Protein AF-0000000067713659 (afdb_homodimer)

pLDDT: mean 94.59, std 9.76, range [49.06, 98.94]

InterPro domains:
  IPR002347 Short-chain dehydrogenase/reductase SDR [PF00106] (7-207)
  IPR002347 Short-chain dehydrogenase/reductase SDR [PR00080] (84-95)
  IPR002347 Short-chain dehydrogenase/reductase SDR [PR00080] (139-147)
  IPR002347 Short-chain dehydrogenase/reductase SDR [PR00080] (161-180)
  IPR002347 Short-chain dehydrogenase/reductase SDR [PR00081] (8-25)
  IPR002347 Short-chain dehydrogenase/reductase SDR [PR00081] (84-95)
  IPR002347 Short-chain dehydrogenase/reductase SDR [PR00081] (133-149)
  IPR002347 Short-chain dehydrogenase/reductase SDR [PR00081] (161-180)
  IPR002347 Short-chain dehydrogenase/reductase SDR [PR00081] (184-201)
  IPR002347 Short-chain dehydrogenase/reductase SDR [PR00081] (217-237)
  IPR036291 NAD(P)-binding domain superfamily [SSF51735] (2-245)

Nearest PDB structures (foldseek):
  1xg5-assembly1_C  TM=9.911E-01  e=6.294E-44  Homo sapiens
  1xg5-assembly2_A  TM=9.906E-01  e=1.175E-43  Homo sapiens
  1xg5-assembly2_B-2  TM=9.758E-01  e=1.980E-39  Homo sapiens
  3u4c-assembly1_A-2  TM=8.548E-01  e=5.036E-18  Bacillus subtilis
  4is3-assembly1_A  TM=8.575E-01  e=6.463E-18  [Clostridium] scindens

Sequence (502 aa):
MERWQGRVALVTGASVGIGAAIAVELVRLGMKVVGCARDVGKIQKLAAECQSAGHPGVLVPFKCDLSKEEEILSMFAAIKEQHKGVDVCINNAGLAHPEQLLNGKTNSWKNMMNVNVLALSICTREAYQSMKERNVDDGHIINLNSVCGHHVLPVADLHFYTATKYAVTALTEGLRQELRAEKTHIRATCISPGLVDTEFASRLHSDNPEKKDGIYAAYKSLEAKDIVSAIAYVLSAPPHVQIGDIHIEAVMERWQGRVALVTGASVGIGAAIAVELVRLGMKVVGCARDVGKIQKLAAECQSAGHPGVLVPFKCDLSKEEEILSMFAAIKEQHKGVDVCINNAGLAHPEQLLNGKTNSWKNMMNVNVLALSICTREAYQSMKERNVDDGHIINLNSVCGHHVLPVADLHFYTATKYAVTALTEGLRQELRAEKTHIRATCISPGLVDTEFASRLHSDNPEKKDGIYAAYKSLEAKDIVSAIAYVLSAPPHVQIGDIHIEAV

Radius of gyration: 23.94 Å; Cα contacts (8 Å, |Δi|>4): 1095; chains: 2; bounding box: 59×71×50 Å

Secondary structure (DSSP, 8-state):
-GGGTT-EEEEESTTSHHHHHHHHHHHHTT-EEEEEES-HHHHHHHHHHHHHHT-SSEEEEEE--TT-HHHHHHHHHHHHHHHS--SEEEE---------TTT--HHHHHHHHIIIIIIHHHHHHHHHHHHHHTT--S-EEEEE--GGGT---S-GGGHHHHHHHHHHHHHHHHHHHHHHHTT---EEEEEEE--BSSHHHHHHTTT-HHHHHHHHHSSPPB-HHHHHHHHHHHHHS-TT----EEEE---/-GGGTT-EEEEESTTSHHHHHHHHHHHHTT-EEEEEES-HHHHHHHHHHHHHHT-SSEEEEEE--TT-HHHHHHHHHHHHHHHS--SEEEE---------TTT--HHHHHHHHIIIIIIHHHHHHHHHHHHHHTT--S-EEEEE--GGGT---S-GGGHHHHHHHHHHHHHHHHHHHHHHHTT---EEEEEEE--BSSHHHHHHTTT-HHHHHHHHSSSPPB-HHHHHHHHHHHHHS-TT----EEEE---

Solvent-accessible surface area (backbone atoms only — not comparable to full-atom values): 24826 Å² total; per-residue (Å²): 90,73,90,45,45,68,37,30,31,37,31,33,36,18,45,49,50,52,27,28,46,40,46,52,51,43,14,57,55,19,15,32,26,39,31,25,17,72,54,32,65,50,26,44,54,50,27,50,51,42,56,74,70,62,36,73,25,43,56,42,57,34,71,32,48,53,72,36,65,71,42,48,54,49,48,54,52,49,37,30,74,74,62,70,34,38,43,28,38,34,38,47,43,66,66,59,56,64,31,32,65,69,74,39,56,64,69,52,54,50,51,33,41,31,32,41,37,48,31,41,45,49,51,49,17,52,35,49,47,36,18,55,77,68,69,48,48,69,30,40,37,36,39,53,54,27,45,40,28,80,43,81,66,98,43,54,43,41,26,55,46,24,12,36,23,18,18,41,48,35,40,48,53,35,45,42,50,47,35,53,72,67,68,48,58,46,40,51,26,38,39,18,43,43,64,52,69,41,62,62,60,54,57,39,28,62,91,37,66,75,64,49,55,63,79,60,62,80,50,66,57,33,47,41,63,61,56,37,51,52,51,52,52,59,67,50,44,54,91,90,55,77,64,52,74,46,81,45,70,59,118,88,72,89,45,45,67,38,29,31,37,32,33,36,18,45,49,52,52,26,28,46,40,47,52,50,43,14,57,56,19,15,32,25,39,30,23,17,72,54,32,66,51,27,45,52,50,26,50,50,42,58,74,70,61,38,73,25,42,58,43,58,35,73,34,50,54,72,36,66,70,43,49,53,49,49,54,51,48,37,31,75,74,60,70,34,39,42,30,38,34,39,47,43,65,65,58,54,64,32,33,65,68,76,40,57,64,68,54,52,50,50,34,40,32,32,41,38,49,31,41,46,50,53,50,18,52,36,50,46,36,16,56,75,67,70,48,48,68,32,39,37,36,39,52,54,25,45,40,28,79,43,81,67,100,43,55,45,42,26,55,46,22,12,36,23,19,18,41,49,34,41,47,52,37,44,43,50,48,33,52,72,68,69,48,55,46,39,50,28,39,38,17,44,45,64,51,67,41,62,61,60,53,57,39,29,63,91,37,66,76,64,50,55,64,79,58,63,80,50,66,58,34,48,40,65,62,55,36,50,52,51,52,51,59,67,51,46,55,91,90,55,76,65,53,74,47,81,44,70,60,118

Structure (mmCIF, N/CA/C/O backbone):
data_AF-0000000067713659-model_v1
#
loop_
_entity.id
_entity.type
_entity.pdbx_description
1 polymer 'Dehydrogenase/reductase SDR family member 11'
#
loop_
_atom_site.group_PDB
_atom_site.id
_atom_site.type_symbol
_atom_site.label_atom_id
_atom_site.label_alt_id
_atom_site.label_comp_id
_atom_site.label_asym_id
_atom_site.label_entity_id
_atom_site.label_seq_id
_atom_site.pdbx_PDB_ins_code
_atom_site.Cartn_x
_atom_site.Cartn_y
_atom_site.Cartn_z
_atom_site.occupancy
_atom_site.B_iso_or_equiv
_atom_site.auth_seq_id
_atom_site.auth_comp_id
_atom_site.auth_asym_id
_atom_site.auth_atom_id
_atom_site.pdbx_PDB_model_num
ATOM 1 N N . MET A 1 1 ? 1.312 -34.062 -5.047 1 80.19 1 MET A N 1
ATOM 2 C CA . MET A 1 1 ? 1.49 -33.188 -6.184 1 80.19 1 MET A CA 1
ATOM 3 C C . MET A 1 1 ? 0.788 -33.719 -7.422 1 80.19 1 MET A C 1
ATOM 5 O O . MET A 1 1 ? 0.63 -33 -8.414 1 80.19 1 MET A O 1
ATOM 9 N N . GLU A 1 2 ? 0.294 -34.875 -7.262 1 87.75 2 GLU A N 1
ATOM 10 C CA . GLU A 1 2 ? -0.381 -35.531 -8.383 1 87.75 2 GLU A CA 1
ATOM 11 C C . GLU A 1 2 ? -1.578 -34.719 -8.852 1 87.75 2 GLU A C 1
ATOM 13 O O . GLU A 1 2 ? -1.841 -34.625 -10.055 1 87.75 2 GLU A O 1
ATOM 18 N N . ARG A 1 3 ? -2.203 -34.062 -7.926 1 92.31 3 ARG A N 1
ATOM 19 C CA . ARG A 1 3 ? -3.436 -33.344 -8.25 1 92.31 3 ARG A CA 1
ATOM 20 C C . ARG A 1 3 ? -3.152 -32.156 -9.156 1 92.31 3 ARG A C 1
ATOM 22 O O . ARG A 1 3 ? -4.059 -31.641 -9.805 1 92.31 3 ARG A O 1
ATOM 29 N N . TRP A 1 4 ? -1.889 -31.734 -9.219 1 96.25 4 TRP A N 1
ATOM 30 C CA . TRP A 1 4 ? -1.558 -30.516 -9.961 1 96.25 4 TRP A CA 1
ATOM 31 C C . TRP A 1 4 ? -0.977 -30.859 -11.328 1 96.25 4 TRP A C 1
ATOM 33 O O . TRP A 1 4 ? -0.744 -29.984 -12.148 1 96.25 4 TRP A O 1
ATOM 43 N N . GLN A 1 5 ? -0.754 -32.188 -11.547 1 96.94 5 GLN A N 1
ATOM 44 C CA . GLN A 1 5 ? -0.186 -32.594 -12.82 1 96.94 5 GLN A CA 1
ATOM 45 C C . GLN A 1 5 ? -1.068 -32.156 -13.992 1 96.94 5 GLN A C 1
ATOM 47 O O . GLN A 1 5 ? -2.275 -32.406 -13.984 1 96.94 5 GLN A O 1
ATOM 52 N N . GLY A 1 6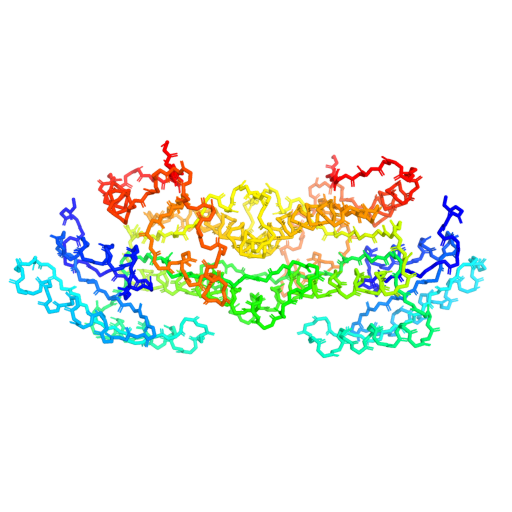 ? -0.465 -31.438 -14.93 1 97.81 6 GLY A N 1
ATOM 53 C CA . GLY A 1 6 ? -1.156 -30.984 -16.125 1 97.81 6 GLY A CA 1
ATOM 54 C C . GLY A 1 6 ? -1.939 -29.703 -15.93 1 97.81 6 GLY A C 1
ATOM 55 O O . GLY A 1 6 ? -2.369 -29.078 -16.906 1 97.81 6 GLY A O 1
ATOM 56 N N . ARG A 1 7 ? -2.096 -29.297 -14.688 1 98.38 7 ARG A N 1
ATOM 57 C CA . ARG A 1 7 ? -2.852 -28.078 -14.406 1 98.38 7 ARG A CA 1
ATOM 58 C C . ARG A 1 7 ? -2.008 -26.828 -14.672 1 98.38 7 ARG A C 1
ATOM 60 O O . ARG A 1 7 ? -0.78 -26.922 -14.758 1 98.38 7 ARG A O 1
ATOM 67 N N . VAL A 1 8 ? -2.619 -25.672 -14.781 1 98.88 8 VAL A N 1
ATOM 68 C CA . VAL A 1 8 ? -1.955 -24.469 -15.273 1 98.88 8 VAL A CA 1
ATOM 69 C C . VAL A 1 8 ? -1.603 -23.562 -14.094 1 98.88 8 VAL A C 1
ATOM 71 O O . VAL A 1 8 ? -2.467 -23.219 -13.281 1 98.88 8 VAL A O 1
ATOM 74 N N . ALA A 1 9 ? -0.352 -23.219 -14 1 98.94 9 ALA A N 1
ATOM 75 C CA . ALA A 1 9 ? 0.132 -22.234 -13.039 1 98.94 9 ALA A CA 1
ATOM 76 C C . ALA A 1 9 ? 0.649 -20.984 -13.742 1 98.94 9 ALA A C 1
ATOM 78 O O . ALA A 1 9 ? 1.295 -21.078 -14.789 1 98.94 9 ALA A O 1
ATOM 79 N N . LEU A 1 10 ? 0.266 -19.844 -13.234 1 98.94 10 LEU A N 1
ATOM 80 C CA . LEU A 1 10 ? 0.907 -18.594 -13.609 1 98.94 10 LEU A CA 1
ATOM 81 C C . LEU A 1 10 ? 1.951 -18.188 -12.57 1 98.94 10 LEU A C 1
ATOM 83 O O . LEU A 1 10 ? 1.669 -18.172 -11.375 1 98.94 10 LEU A O 1
ATOM 87 N N . VAL A 1 11 ? 3.154 -17.938 -12.992 1 98.94 11 VAL A N 1
ATOM 88 C CA . VAL A 1 11 ? 4.211 -17.391 -12.156 1 98.94 11 VAL A CA 1
ATOM 89 C C . VAL A 1 11 ? 4.641 -16.031 -12.695 1 98.94 11 VAL A C 1
ATOM 91 O O . VAL A 1 11 ? 5.176 -15.938 -13.805 1 98.94 11 VAL A O 1
ATOM 94 N N . THR A 1 12 ? 4.414 -14.977 -11.938 1 98.94 12 THR A N 1
ATOM 95 C CA . THR A 1 12 ? 4.863 -13.656 -12.359 1 98.94 12 THR A CA 1
ATOM 96 C C . THR A 1 12 ? 6.312 -13.422 -11.945 1 98.94 12 THR A C 1
ATOM 98 O O . THR A 1 12 ? 6.746 -13.891 -10.898 1 98.94 12 THR A O 1
ATOM 101 N N . GLY A 1 13 ? 7.016 -12.641 -12.789 1 98.38 13 GLY A N 1
ATOM 102 C CA . GLY A 1 13 ? 8.43 -12.438 -12.523 1 98.38 13 GLY A CA 1
ATOM 103 C C . GLY A 1 13 ? 9.258 -13.703 -12.648 1 98.38 13 GLY A C 1
ATOM 104 O O . GLY A 1 13 ? 10.094 -13.992 -11.789 1 98.38 13 GLY A O 1
ATOM 105 N N . ALA A 1 14 ? 9.031 -14.453 -13.688 1 98.56 14 ALA A N 1
ATOM 106 C CA . ALA A 1 14 ? 9.57 -15.805 -13.789 1 98.56 14 ALA A CA 1
ATOM 107 C C . ALA A 1 14 ? 10.93 -15.805 -14.477 1 98.56 14 ALA A C 1
ATOM 109 O O . ALA A 1 14 ? 11.508 -16.875 -14.719 1 98.56 14 ALA A O 1
ATOM 110 N N . SER A 1 15 ? 11.492 -14.648 -14.805 1 97.19 15 SER A N 1
ATOM 111 C CA . SER A 1 15 ? 12.68 -14.594 -15.648 1 97.19 15 SER A CA 1
ATOM 112 C C . SER A 1 15 ? 13.945 -14.844 -14.836 1 97.19 15 SER A C 1
ATOM 114 O O . SER A 1 15 ? 14.961 -15.281 -15.383 1 97.19 15 SER A O 1
ATOM 116 N N . VAL A 1 16 ? 13.945 -14.508 -13.562 1 95.31 16 VAL A N 1
ATOM 117 C CA . VAL A 1 16 ? 15.156 -14.633 -12.758 1 95.31 16 VAL A CA 1
ATOM 118 C C . VAL A 1 16 ? 14.781 -14.953 -11.312 1 95.31 16 VAL A C 1
ATOM 120 O O . VAL A 1 16 ? 13.602 -14.969 -10.961 1 95.31 16 VAL A O 1
ATOM 123 N N . GLY A 1 17 ? 15.766 -15.312 -10.555 1 95.56 17 GLY A N 1
ATOM 124 C CA . GLY A 1 17 ? 15.656 -15.375 -9.109 1 95.56 17 GLY A CA 1
ATOM 125 C C . GLY A 1 17 ? 14.633 -16.391 -8.633 1 95.56 17 GLY A C 1
ATOM 126 O O . GLY A 1 17 ? 14.609 -17.531 -9.117 1 95.56 17 GLY A O 1
ATOM 127 N N . ILE A 1 18 ? 13.875 -16 -7.652 1 97.44 18 ILE A N 1
ATOM 128 C CA . ILE A 1 18 ? 12.891 -16.875 -7.016 1 97.44 18 ILE A CA 1
ATOM 129 C C . ILE A 1 18 ? 11.867 -17.328 -8.055 1 97.44 18 ILE A C 1
ATOM 131 O O . ILE A 1 18 ? 11.508 -18.516 -8.094 1 97.44 18 ILE A O 1
ATOM 135 N N . GLY A 1 19 ? 11.438 -16.391 -8.922 1 98.38 19 GLY A N 1
ATOM 136 C CA . GLY A 1 19 ? 10.43 -16.703 -9.922 1 98.38 19 GLY A CA 1
ATOM 137 C C . GLY A 1 19 ? 10.867 -17.766 -10.906 1 98.38 19 GLY A C 1
ATOM 138 O O . GLY A 1 19 ? 10.102 -18.672 -11.227 1 98.38 19 GLY A O 1
ATOM 139 N N . ALA A 1 20 ? 12.055 -17.625 -11.344 1 98.44 20 ALA A N 1
ATOM 140 C CA . ALA A 1 20 ? 12.609 -18.625 -12.25 1 98.44 20 ALA A CA 1
ATOM 141 C C . ALA A 1 20 ? 12.672 -20 -11.586 1 98.44 20 ALA A C 1
ATOM 143 O O . ALA A 1 20 ? 12.297 -21 -12.195 1 98.44 20 ALA A O 1
ATOM 144 N N . ALA A 1 21 ? 13.125 -20.031 -10.352 1 98.38 21 ALA A N 1
ATOM 145 C CA . ALA A 1 21 ? 13.258 -21.281 -9.617 1 98.38 21 ALA A CA 1
ATOM 146 C C . ALA A 1 21 ? 11.898 -21.922 -9.375 1 98.38 21 ALA A C 1
ATOM 148 O O . ALA A 1 21 ? 11.75 -23.141 -9.477 1 98.38 21 ALA A O 1
ATOM 149 N N . ILE A 1 22 ? 10.914 -21.109 -9.047 1 98.69 22 ILE A N 1
ATOM 150 C CA . ILE A 1 22 ? 9.562 -21.594 -8.828 1 98.69 22 ILE A CA 1
ATOM 151 C C . ILE A 1 22 ? 9.016 -22.203 -10.117 1 98.69 22 ILE A C 1
ATOM 153 O O . ILE A 1 22 ? 8.469 -23.312 -10.109 1 98.69 22 ILE A O 1
ATOM 157 N N . ALA A 1 23 ? 9.195 -21.469 -11.211 1 98.81 23 ALA A N 1
ATOM 158 C CA . ALA A 1 23 ? 8.68 -21.938 -12.5 1 98.81 23 ALA A CA 1
ATOM 159 C C . ALA A 1 23 ? 9.266 -23.297 -12.852 1 98.81 23 ALA A C 1
ATOM 161 O O . ALA A 1 23 ? 8.531 -24.234 -13.211 1 98.81 23 ALA A O 1
ATOM 162 N N . VAL A 1 24 ? 10.547 -23.453 -12.703 1 98.69 24 VAL A N 1
ATOM 163 C CA . VAL A 1 24 ? 11.234 -24.703 -13.039 1 98.69 24 VAL A CA 1
ATOM 164 C C . VAL A 1 24 ? 10.742 -25.828 -12.141 1 98.69 24 VAL A C 1
ATOM 166 O O . VAL A 1 24 ? 10.484 -26.938 -12.617 1 98.69 24 VAL A O 1
ATOM 169 N N . GLU A 1 25 ? 10.609 -25.547 -10.891 1 98.12 25 GLU A N 1
ATOM 170 C CA . GLU A 1 25 ? 10.156 -26.562 -9.945 1 98.12 25 GLU A CA 1
ATOM 171 C C . GLU A 1 25 ? 8.742 -27.047 -10.281 1 98.12 25 GLU A C 1
ATOM 173 O O . GLU A 1 25 ? 8.453 -28.234 -10.219 1 98.12 25 GLU A O 1
ATOM 178 N N . LEU A 1 26 ? 7.863 -26.125 -10.617 1 98.62 26 LEU A N 1
ATOM 179 C CA . LEU A 1 26 ? 6.492 -26.5 -10.945 1 98.62 26 LEU A CA 1
ATOM 180 C C . LEU A 1 26 ? 6.438 -27.328 -12.219 1 98.62 26 LEU A C 1
ATOM 182 O O . LEU A 1 26 ? 5.621 -28.25 -12.328 1 98.62 26 LEU A O 1
ATOM 186 N N . VAL A 1 27 ? 7.312 -27.016 -13.18 1 98.62 27 VAL A N 1
ATOM 187 C CA . VAL A 1 27 ? 7.43 -27.812 -14.391 1 98.62 27 VAL A CA 1
ATOM 188 C C . VAL A 1 27 ? 7.918 -29.219 -14.023 1 98.62 27 VAL A C 1
ATOM 190 O O . VAL A 1 27 ? 7.391 -30.219 -14.531 1 98.62 27 VAL A O 1
ATOM 193 N N . ARG A 1 28 ? 8.922 -29.281 -13.156 1 97.44 28 ARG A N 1
ATOM 194 C CA . ARG A 1 28 ? 9.445 -30.562 -12.695 1 97.44 28 ARG A CA 1
ATOM 195 C C . ARG A 1 28 ? 8.352 -31.391 -12.039 1 97.44 28 ARG A C 1
ATOM 197 O O . ARG A 1 28 ? 8.352 -32.625 -12.141 1 97.44 28 ARG A O 1
ATOM 204 N N . LEU A 1 29 ? 7.387 -30.734 -11.477 1 96.25 29 LEU A N 1
ATOM 205 C CA . LEU A 1 29 ? 6.305 -31.391 -10.758 1 96.25 29 LEU A CA 1
ATOM 206 C C . LEU A 1 29 ? 5.152 -31.719 -11.703 1 96.25 29 LEU A C 1
ATOM 208 O O . LEU A 1 29 ? 4.133 -32.281 -11.281 1 96.25 29 LEU A O 1
ATOM 212 N N . GLY A 1 30 ? 5.266 -31.328 -12.953 1 98 30 GLY A N 1
ATOM 213 C CA . GLY A 1 30 ? 4.359 -31.828 -13.977 1 98 30 GLY A CA 1
ATOM 214 C C . GLY A 1 30 ? 3.311 -30.797 -14.383 1 98 30 GLY A C 1
ATOM 215 O O . GLY A 1 30 ? 2.371 -31.125 -15.109 1 98 30 GLY A O 1
ATOM 216 N N . MET A 1 31 ? 3.449 -29.547 -13.945 1 98.56 31 MET A N 1
ATOM 217 C CA . MET A 1 31 ? 2.447 -28.531 -14.273 1 98.56 31 MET A CA 1
ATOM 218 C C . MET A 1 31 ? 2.74 -27.891 -15.617 1 98.56 31 MET A C 1
ATOM 220 O O . MET A 1 31 ? 3.844 -28.031 -16.156 1 98.56 31 MET A O 1
ATOM 224 N N . LYS A 1 32 ? 1.726 -27.312 -16.188 1 98.75 32 LYS A N 1
ATOM 225 C CA . LYS A 1 32 ? 1.892 -26.328 -17.25 1 98.75 32 LYS A CA 1
ATOM 226 C C . LYS A 1 32 ? 2.072 -24.922 -16.672 1 98.75 32 LYS A C 1
ATOM 228 O O . LYS A 1 32 ? 1.126 -24.328 -16.141 1 98.75 32 LYS A O 1
ATOM 233 N N . VAL A 1 33 ? 3.248 -24.391 -16.844 1 98.94 33 VAL A N 1
ATOM 234 C CA . VAL A 1 33 ? 3.586 -23.156 -16.141 1 98.94 33 VAL A CA 1
ATOM 235 C C . VAL A 1 33 ? 3.689 -22.016 -17.156 1 98.94 33 VAL A C 1
ATOM 237 O O . VAL A 1 33 ? 4.535 -22.047 -18.047 1 98.94 33 VAL A O 1
ATOM 240 N N . VAL A 1 34 ? 2.797 -21.047 -17.078 1 98.94 34 VAL A N 1
ATOM 241 C CA . VAL A 1 34 ? 2.982 -19.781 -17.781 1 98.94 34 VAL A CA 1
ATOM 242 C C . VAL A 1 34 ? 3.852 -18.844 -16.953 1 98.94 34 VAL A C 1
ATOM 244 O O . VAL A 1 34 ? 3.428 -18.375 -15.891 1 98.94 34 VAL A O 1
ATOM 247 N N . GLY A 1 35 ? 5.094 -18.656 -17.406 1 98.88 35 GLY A N 1
ATOM 248 C CA . GLY A 1 35 ? 5.98 -17.703 -16.781 1 98.88 35 GLY A CA 1
ATOM 249 C C . GLY A 1 35 ? 6.004 -16.359 -17.5 1 98.88 35 GLY A C 1
ATOM 250 O O . GLY A 1 35 ? 6.281 -16.297 -18.688 1 98.88 35 GLY A O 1
ATOM 251 N N . CYS A 1 36 ? 5.719 -15.266 -16.75 1 98.75 36 CYS A N 1
ATOM 252 C CA . CYS A 1 36 ? 5.707 -13.992 -17.453 1 98.75 36 CYS A CA 1
ATOM 253 C C . CYS A 1 36 ? 6.762 -13.047 -16.891 1 98.75 36 CYS A C 1
ATOM 255 O O . CYS A 1 36 ? 7.195 -13.203 -15.742 1 98.75 36 CYS A O 1
ATOM 257 N N . ALA A 1 37 ? 7.219 -12.211 -17.641 1 98.44 37 ALA A N 1
ATOM 258 C CA . ALA A 1 37 ? 8.156 -11.133 -17.312 1 98.44 37 ALA A CA 1
ATOM 259 C C . ALA A 1 37 ? 8.281 -10.148 -18.469 1 98.44 37 ALA A C 1
ATOM 261 O O . ALA A 1 37 ? 7.73 -10.375 -19.547 1 98.44 37 ALA A O 1
ATOM 262 N N . ARG A 1 38 ? 8.977 -9.086 -18.25 1 96.62 38 ARG A N 1
ATOM 263 C CA . ARG A 1 38 ? 9.266 -8.125 -19.297 1 96.62 38 ARG A CA 1
ATOM 264 C C . ARG A 1 38 ? 10.273 -8.688 -20.297 1 96.62 38 ARG A C 1
ATOM 266 O O . ARG A 1 38 ? 10.18 -8.422 -21.5 1 96.62 38 ARG A O 1
ATOM 273 N N . ASP A 1 39 ? 11.211 -9.406 -19.75 1 94.31 39 ASP A N 1
ATOM 274 C CA . ASP A 1 39 ? 12.188 -10.094 -20.594 1 94.31 39 ASP A CA 1
ATOM 275 C C . ASP A 1 39 ? 11.805 -11.555 -20.781 1 94.31 39 ASP A C 1
ATOM 277 O O . ASP A 1 39 ? 12.203 -12.414 -20 1 94.31 39 ASP A O 1
ATOM 281 N N . VAL A 1 40 ? 11.242 -11.781 -21.922 1 97.81 40 VAL A N 1
ATOM 282 C CA . VAL A 1 40 ? 10.703 -13.117 -22.141 1 97.81 40 VAL A CA 1
ATOM 283 C C . VAL A 1 40 ? 11.82 -14.055 -22.609 1 97.81 40 VAL A C 1
ATOM 285 O O . VAL A 1 40 ? 11.711 -15.273 -22.469 1 97.81 40 VAL A O 1
ATOM 288 N N . GLY A 1 41 ? 12.922 -13.484 -23.078 1 98.31 41 GLY A N 1
ATOM 289 C CA . GLY A 1 41 ? 14.039 -14.297 -23.562 1 98.31 41 GLY A CA 1
ATOM 290 C C . GLY A 1 41 ? 14.617 -15.203 -22.484 1 98.31 41 GLY A C 1
ATOM 291 O O . GLY A 1 41 ? 14.969 -16.344 -22.766 1 98.31 41 GLY A O 1
ATOM 292 N N . LYS A 1 42 ? 14.719 -14.727 -21.297 1 98 42 LYS A N 1
ATOM 293 C CA . LYS A 1 42 ? 15.242 -15.531 -20.203 1 98 42 LYS A CA 1
ATOM 294 C C . LYS A 1 42 ? 14.32 -16.703 -19.891 1 98 42 LYS A C 1
ATOM 296 O O . LYS A 1 42 ? 14.781 -17.781 -19.531 1 98 42 LYS A O 1
ATOM 301 N N . ILE A 1 43 ? 13.062 -16.516 -20.016 1 98.81 43 ILE A N 1
ATOM 302 C CA . ILE A 1 43 ? 12.094 -17.578 -19.75 1 98.81 43 ILE A CA 1
ATOM 303 C C . ILE A 1 43 ? 12.141 -18.609 -20.875 1 98.81 43 ILE A C 1
ATOM 305 O O . ILE A 1 43 ? 11.984 -19.797 -20.625 1 98.81 43 ILE A O 1
ATOM 309 N N . GLN A 1 44 ? 12.336 -18.141 -22.094 1 98.75 44 GLN A N 1
ATOM 310 C CA . GLN A 1 44 ? 12.477 -19.047 -23.234 1 98.75 44 GLN A CA 1
ATOM 311 C C . GLN A 1 44 ? 13.672 -19.984 -23.031 1 98.75 44 GLN A C 1
ATOM 313 O O . GLN A 1 44 ? 13.578 -21.172 -23.312 1 98.75 44 GLN A O 1
ATOM 318 N N . LYS A 1 45 ? 14.719 -19.375 -22.594 1 98.62 45 LYS A N 1
ATOM 319 C CA . LYS A 1 45 ? 15.898 -20.188 -22.312 1 98.62 45 LYS A CA 1
ATOM 320 C C . LYS A 1 45 ? 15.602 -21.234 -21.234 1 98.62 45 LYS A C 1
ATOM 322 O O . LYS A 1 45 ? 15.992 -22.391 -21.359 1 98.62 45 LYS A O 1
ATOM 327 N N . LEU A 1 46 ? 14.938 -20.844 -20.172 1 98.5 46 LEU A N 1
ATOM 328 C CA . LEU A 1 46 ? 14.562 -21.766 -19.094 1 98.5 46 LEU A CA 1
ATOM 329 C C . LEU A 1 46 ? 13.641 -22.859 -19.609 1 98.5 46 LEU A C 1
ATOM 331 O O . LEU A 1 46 ? 13.75 -24.016 -19.188 1 98.5 46 LEU A O 1
ATOM 335 N N . ALA A 1 47 ? 12.727 -22.484 -20.469 1 98.75 47 ALA A N 1
ATOM 336 C CA . ALA A 1 47 ? 11.805 -23.453 -21.062 1 98.75 47 ALA A CA 1
ATOM 337 C C . ALA A 1 47 ? 12.555 -24.547 -21.828 1 98.75 47 ALA A C 1
ATOM 339 O O . ALA A 1 47 ? 12.242 -25.719 -21.703 1 98.75 47 ALA A O 1
ATOM 340 N N . ALA A 1 48 ? 13.508 -24.094 -22.578 1 98.69 48 ALA A N 1
ATOM 341 C CA . ALA A 1 48 ? 14.328 -25.031 -23.344 1 98.69 48 ALA A CA 1
ATOM 342 C C . ALA A 1 48 ? 15.102 -25.969 -22.406 1 98.69 48 ALA A C 1
ATOM 344 O O . ALA A 1 48 ? 15.227 -27.156 -22.688 1 98.69 48 ALA A O 1
ATOM 345 N N . GLU A 1 49 ? 15.586 -25.375 -21.344 1 98.5 49 GLU A N 1
ATOM 346 C CA . GLU A 1 49 ? 16.328 -26.172 -20.359 1 98.5 49 GLU A CA 1
ATOM 347 C C . GLU A 1 49 ? 15.422 -27.219 -19.703 1 98.5 49 GLU A C 1
ATOM 349 O O . GLU A 1 49 ? 15.844 -28.359 -19.5 1 98.5 49 GLU A O 1
ATOM 354 N N . CYS A 1 50 ? 14.242 -26.844 -19.375 1 98.44 50 CYS A N 1
ATOM 355 C CA . CYS A 1 50 ? 13.281 -27.766 -18.797 1 98.44 50 CYS A CA 1
ATOM 356 C C . CYS A 1 50 ? 12.961 -28.906 -19.75 1 98.44 50 CYS A C 1
ATOM 358 O O . CYS A 1 50 ? 12.891 -30.062 -19.344 1 98.44 50 CYS A O 1
ATOM 360 N N . GLN A 1 51 ? 12.789 -28.547 -21 1 98.12 51 GLN A N 1
ATOM 361 C CA . GLN A 1 51 ? 12.5 -29.547 -22.016 1 98.12 51 GLN A CA 1
ATOM 362 C C . GLN A 1 51 ? 13.664 -30.531 -22.172 1 98.12 51 GLN A C 1
ATOM 364 O O . GLN A 1 51 ? 13.453 -31.734 -22.234 1 98.12 51 GLN A O 1
ATOM 369 N N . SER A 1 52 ? 14.844 -29.969 -22.234 1 98.31 52 SER A N 1
ATOM 370 C CA . SER A 1 52 ? 16.047 -30.781 -22.422 1 98.31 52 SER A CA 1
ATOM 371 C C . SER A 1 52 ? 16.25 -31.719 -21.234 1 98.31 52 SER A C 1
ATOM 373 O O . SER A 1 52 ? 16.766 -32.844 -21.391 1 98.31 52 SER A O 1
ATOM 375 N N . ALA A 1 53 ? 15.859 -31.281 -20.062 1 98 53 ALA A N 1
ATOM 376 C CA . ALA A 1 53 ? 16.031 -32.062 -18.828 1 98 53 ALA A CA 1
ATOM 377 C C . ALA A 1 53 ? 14.961 -33.156 -18.719 1 98 53 ALA A C 1
ATOM 379 O O . ALA A 1 53 ? 15.039 -34.031 -17.859 1 98 53 ALA A O 1
ATOM 380 N N . GLY A 1 54 ? 13.938 -33.094 -19.547 1 98 54 GLY A N 1
ATOM 381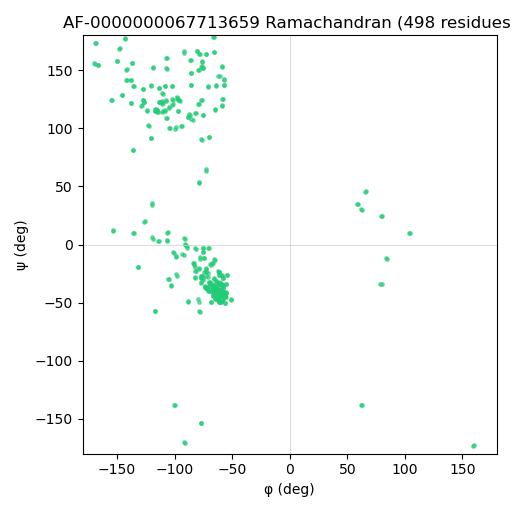 C CA . GLY A 1 54 ? 12.898 -34.125 -19.594 1 98 54 GLY A CA 1
ATOM 382 C C . GLY A 1 54 ? 11.867 -33.969 -18.484 1 98 54 GLY A C 1
ATOM 383 O O . GLY A 1 54 ? 11.32 -34.938 -18 1 98 54 GLY A O 1
ATOM 384 N N . HIS A 1 55 ? 11.703 -32.781 -17.984 1 97.69 55 HIS A N 1
ATOM 385 C CA . HIS A 1 55 ? 10.68 -32.531 -16.984 1 97.69 55 HIS A CA 1
ATOM 386 C C . HIS A 1 55 ? 9.289 -32.844 -17.531 1 97.69 55 HIS A C 1
ATOM 388 O O . HIS A 1 55 ? 9.031 -32.594 -18.719 1 97.69 55 HIS A O 1
ATOM 394 N N . PRO A 1 56 ? 8.406 -33.344 -16.719 1 97.88 56 PRO A N 1
ATOM 395 C CA . PRO A 1 56 ? 7.102 -33.812 -17.219 1 97.88 56 PRO A CA 1
ATOM 396 C C . PRO A 1 56 ? 6.172 -32.656 -17.562 1 97.88 56 PRO A C 1
ATOM 398 O O . PRO A 1 56 ? 5.258 -32.812 -18.375 1 97.88 56 PRO A O 1
ATOM 401 N N . GLY A 1 57 ? 6.367 -31.484 -16.984 1 98.31 57 GLY A N 1
ATOM 402 C CA . GLY A 1 57 ? 5.562 -30.312 -17.312 1 98.31 57 GLY A CA 1
ATOM 403 C C . GLY A 1 57 ? 6.152 -29.469 -18.422 1 98.31 57 GLY A C 1
ATOM 404 O O . GLY A 1 57 ? 7.078 -29.906 -19.109 1 98.31 57 GLY A O 1
ATOM 405 N N . VAL A 1 58 ? 5.586 -28.297 -18.641 1 98.62 58 VAL A N 1
ATOM 406 C CA . VAL A 1 58 ? 6.059 -27.406 -19.688 1 98.62 58 VAL A CA 1
ATOM 407 C C . VAL A 1 58 ? 6.09 -25.969 -19.172 1 98.62 58 VAL A C 1
ATOM 409 O O . VAL A 1 58 ? 5.238 -25.562 -18.375 1 98.62 58 VAL A O 1
ATOM 412 N N . LEU A 1 59 ? 7.086 -25.234 -19.547 1 98.88 59 LEU A N 1
ATOM 413 C CA . LEU A 1 59 ? 7.188 -23.812 -19.281 1 98.88 59 LEU A CA 1
ATOM 414 C C . LEU A 1 59 ? 6.828 -23 -20.531 1 98.88 59 LEU A C 1
ATOM 416 O O . LEU A 1 59 ? 7.422 -23.188 -21.594 1 98.88 59 LEU A O 1
ATOM 420 N N . VAL A 1 60 ? 5.832 -22.172 -20.406 1 98.88 60 VAL A N 1
ATOM 421 C CA . VAL A 1 60 ? 5.355 -21.328 -21.5 1 98.88 60 VAL A CA 1
ATOM 422 C C . VAL A 1 60 ? 5.746 -19.875 -21.234 1 98.88 60 VAL A C 1
ATOM 424 O O . VAL A 1 60 ? 5.156 -19.203 -20.375 1 98.88 60 VAL A O 1
ATOM 427 N N . PRO A 1 61 ? 6.703 -19.359 -22.016 1 98.81 61 PRO A N 1
ATOM 428 C CA . PRO A 1 61 ? 7.109 -17.969 -21.828 1 98.81 61 PRO A CA 1
ATOM 429 C C . PRO A 1 61 ? 6.047 -16.969 -22.297 1 98.81 61 PRO A C 1
ATOM 431 O O . PRO A 1 61 ? 5.418 -17.172 -23.328 1 98.81 61 PRO A O 1
ATOM 434 N N . PHE A 1 62 ? 5.832 -15.984 -21.5 1 98.88 62 PHE A N 1
ATOM 435 C CA . PHE A 1 62 ? 4.879 -14.945 -21.875 1 98.88 62 PHE A CA 1
ATOM 436 C C . PHE A 1 62 ? 5.422 -13.562 -21.531 1 98.88 62 PHE A C 1
ATOM 438 O O . PHE A 1 62 ? 5.773 -13.297 -20.375 1 98.88 62 PHE A O 1
ATOM 445 N N . LYS A 1 63 ? 5.547 -12.703 -22.531 1 98.75 63 LYS A N 1
ATOM 446 C CA . LYS A 1 63 ? 5.992 -11.328 -22.281 1 98.75 63 LYS A CA 1
ATOM 447 C C . LYS A 1 63 ? 4.867 -10.484 -21.688 1 98.75 63 LYS A C 1
ATOM 449 O O . LYS A 1 63 ? 3.773 -10.422 -22.25 1 98.75 63 LYS A O 1
ATOM 454 N N . CYS A 1 64 ? 5.148 -9.883 -20.516 1 98.69 64 CYS A N 1
ATOM 455 C CA . CYS A 1 64 ? 4.145 -9.047 -19.859 1 98.69 64 CYS A CA 1
ATOM 456 C C . CYS A 1 64 ? 4.797 -8.023 -18.953 1 98.69 64 CYS A C 1
ATOM 458 O O . CYS A 1 64 ? 5.625 -8.367 -18.109 1 98.69 64 CYS A O 1
ATOM 460 N N . ASP A 1 65 ? 4.5 -6.785 -19.156 1 98.69 65 ASP A N 1
ATOM 461 C CA . ASP A 1 65 ? 4.828 -5.723 -18.219 1 98.69 65 ASP A CA 1
ATOM 462 C C . ASP A 1 65 ? 3.717 -5.539 -17.188 1 98.69 65 ASP A C 1
ATOM 464 O O . ASP A 1 65 ? 2.672 -4.961 -17.484 1 98.69 65 ASP A O 1
ATOM 468 N N . LEU A 1 66 ? 4.008 -5.926 -15.969 1 98.69 66 LEU A N 1
ATOM 469 C CA . LEU A 1 66 ? 2.986 -5.984 -14.93 1 98.69 66 LEU A CA 1
ATOM 470 C C . LEU A 1 66 ? 2.617 -4.582 -14.453 1 98.69 66 LEU A C 1
ATOM 472 O O . LEU A 1 66 ? 1.632 -4.41 -13.734 1 98.69 66 LEU A O 1
ATOM 476 N N . SER A 1 67 ? 3.408 -3.551 -14.844 1 98.25 67 SER A N 1
ATOM 477 C CA . SER A 1 67 ? 3.016 -2.186 -14.516 1 98.25 67 SER A CA 1
ATOM 478 C C . SER A 1 67 ? 1.881 -1.701 -15.406 1 98.25 67 SER A C 1
ATOM 480 O O . SER A 1 67 ? 1.327 -0.622 -15.188 1 98.25 67 SER A O 1
ATOM 482 N N . LYS A 1 68 ? 1.518 -2.502 -16.406 1 98.38 68 LYS A N 1
ATOM 483 C CA . LYS A 1 68 ? 0.475 -2.152 -17.375 1 98.38 68 LYS A CA 1
ATOM 484 C C . LYS A 1 68 ? -0.712 -3.107 -17.266 1 98.38 68 LYS A C 1
ATOM 486 O O . LYS A 1 68 ? -0.628 -4.258 -17.688 1 98.38 68 LYS A O 1
ATOM 491 N N . GLU A 1 69 ? -1.822 -2.594 -16.891 1 98.44 69 GLU A N 1
ATOM 492 C CA . GLU A 1 69 ? -3.008 -3.424 -16.703 1 98.44 69 GLU A CA 1
ATOM 493 C C . GLU A 1 69 ? -3.422 -4.109 -18 1 98.44 69 GLU A C 1
ATOM 495 O O . GLU A 1 69 ? -3.83 -5.27 -18 1 98.44 69 GLU A O 1
ATOM 500 N N . GLU A 1 70 ? -3.375 -3.365 -19.062 1 98.62 70 GLU A N 1
ATOM 501 C CA . GLU A 1 70 ? -3.816 -3.916 -20.344 1 98.62 70 GLU A CA 1
ATOM 502 C C . GLU A 1 70 ? -3.006 -5.152 -20.719 1 98.62 70 GLU A C 1
ATOM 504 O O . GLU A 1 70 ? -3.537 -6.09 -21.312 1 98.62 70 GLU A O 1
ATOM 509 N N . GLU A 1 71 ? -1.754 -5.203 -20.391 1 98.81 71 GLU A N 1
ATOM 510 C CA . GLU A 1 71 ? -0.92 -6.367 -20.672 1 98.81 71 GLU A CA 1
ATOM 511 C C . GLU A 1 71 ? -1.271 -7.539 -19.766 1 98.81 71 GLU A C 1
ATOM 513 O O . GLU A 1 71 ? -1.254 -8.695 -20.203 1 98.81 71 GLU A O 1
ATOM 518 N N . ILE A 1 72 ? -1.61 -7.273 -18.516 1 98.94 72 ILE A N 1
ATOM 519 C CA . ILE A 1 72 ? -2.031 -8.32 -17.594 1 98.94 72 ILE A CA 1
ATOM 520 C C . ILE A 1 72 ? -3.309 -8.977 -18.109 1 98.94 72 ILE A C 1
ATOM 522 O O . ILE A 1 72 ? -3.396 -10.203 -18.172 1 98.94 72 ILE A O 1
ATOM 526 N N . LEU A 1 73 ? -4.227 -8.117 -18.484 1 98.88 73 LEU A N 1
ATOM 527 C CA . LEU A 1 73 ? -5.504 -8.641 -18.969 1 98.88 73 LEU A CA 1
ATOM 528 C C . LEU A 1 73 ? -5.316 -9.438 -20.25 1 98.88 73 LEU A C 1
ATOM 530 O O . LEU A 1 73 ? -5.945 -10.477 -20.438 1 98.88 73 LEU A O 1
ATOM 534 N N . SER A 1 74 ? -4.457 -8.961 -21.109 1 98.75 74 SER A N 1
ATOM 535 C CA . SER A 1 74 ? -4.156 -9.68 -22.344 1 98.75 74 SER A CA 1
ATOM 536 C C . SER A 1 74 ? -3.514 -11.031 -22.047 1 98.75 74 SER A C 1
ATOM 538 O O . SER A 1 74 ? -3.779 -12.016 -22.75 1 98.75 74 SER A O 1
ATOM 540 N N . MET A 1 75 ? -2.674 -11.078 -21.094 1 98.88 75 MET A N 1
ATOM 541 C CA . MET A 1 75 ? -2.037 -12.328 -20.672 1 98.88 75 MET A CA 1
ATOM 542 C C . MET A 1 75 ? -3.076 -13.344 -20.203 1 98.88 75 MET A C 1
ATOM 544 O O . MET A 1 75 ? -3.053 -14.5 -20.625 1 98.88 75 MET A O 1
ATOM 548 N N . PHE A 1 76 ? -4.012 -12.914 -19.375 1 98.88 76 PHE A N 1
ATOM 549 C CA . PHE A 1 76 ? -5.035 -13.828 -18.891 1 98.88 76 PHE A CA 1
ATOM 550 C C . PHE A 1 76 ? -5.945 -14.297 -20.016 1 98.88 76 PHE A C 1
ATOM 552 O O . PHE A 1 76 ? -6.379 -15.445 -20.031 1 98.88 76 PHE A O 1
ATOM 559 N N . ALA A 1 77 ? -6.227 -13.375 -20.938 1 98.81 77 ALA A N 1
ATOM 560 C CA . ALA A 1 77 ? -7.012 -13.758 -22.109 1 98.81 77 ALA A CA 1
ATOM 561 C C . ALA A 1 77 ? -6.293 -14.82 -22.938 1 98.81 77 ALA A C 1
ATOM 563 O O . ALA A 1 77 ? -6.914 -15.781 -23.391 1 98.81 77 ALA A O 1
ATOM 564 N N . ALA A 1 78 ? -5.031 -14.641 -23.125 1 98.81 78 ALA A N 1
ATOM 565 C CA . ALA A 1 78 ? -4.23 -15.602 -23.875 1 98.81 78 ALA A CA 1
ATOM 566 C C . ALA A 1 78 ? -4.184 -16.953 -23.172 1 98.81 78 ALA A C 1
ATOM 568 O O . ALA A 1 78 ? -4.262 -18 -23.812 1 98.81 78 ALA A O 1
ATOM 569 N N . ILE A 1 79 ? -4.027 -16.953 -21.859 1 98.81 79 ILE A N 1
ATOM 570 C CA . ILE A 1 79 ? -3.982 -18.188 -21.078 1 98.81 79 ILE A CA 1
ATOM 571 C C . ILE A 1 79 ? -5.316 -18.922 -21.203 1 98.81 79 ILE A C 1
ATOM 573 O O . ILE A 1 79 ? -5.352 -20.141 -21.344 1 98.81 79 ILE A O 1
ATOM 577 N N . LYS A 1 80 ? -6.371 -18.156 -21.125 1 98.75 80 LYS A N 1
ATOM 578 C CA . LYS A 1 80 ? -7.699 -18.75 -21.297 1 98.75 80 LYS A CA 1
ATOM 579 C C . LYS A 1 80 ? -7.832 -19.422 -22.656 1 98.75 80 LYS A C 1
ATOM 581 O O . LYS A 1 80 ? -8.273 -20.562 -22.75 1 98.75 80 LYS A O 1
ATOM 586 N N . GLU A 1 81 ? -7.445 -18.703 -23.703 1 98.56 81 GLU A N 1
ATOM 587 C CA . GLU A 1 81 ? -7.594 -19.188 -25.062 1 98.56 81 GLU A CA 1
ATOM 588 C C . GLU A 1 81 ? -6.711 -20.406 -25.312 1 98.56 81 GLU A C 1
ATOM 590 O O . GLU A 1 81 ? -7.141 -21.375 -25.953 1 98.56 81 GLU A O 1
ATOM 595 N N . GLN A 1 82 ? -5.516 -20.406 -24.781 1 98.25 82 GLN A N 1
ATOM 596 C CA . GLN A 1 82 ? -4.516 -21.391 -25.156 1 98.25 82 GLN A CA 1
ATOM 597 C C . GLN A 1 82 ? -4.461 -22.531 -24.141 1 98.25 82 GLN A C 1
ATOM 599 O O . GLN A 1 82 ? -4.09 -23.656 -24.484 1 98.25 82 GLN A O 1
ATOM 604 N N . HIS A 1 83 ? -4.824 -22.266 -22.922 1 98 83 HIS A N 1
ATOM 605 C CA . HIS A 1 83 ? -4.609 -23.25 -21.875 1 98 83 HIS A CA 1
ATOM 606 C C . HIS A 1 83 ? -5.84 -23.391 -20.969 1 98 83 HIS A C 1
ATOM 608 O O . HIS A 1 83 ? -5.766 -23.969 -19.891 1 98 83 HIS A O 1
ATOM 614 N N . LYS A 1 84 ? -6.996 -22.781 -21.359 1 97.94 84 LYS A N 1
ATOM 615 C CA . LYS A 1 84 ? -8.312 -22.859 -20.734 1 97.94 84 LYS A CA 1
ATOM 616 C C . LYS A 1 84 ? -8.398 -21.953 -19.5 1 97.94 84 LYS A C 1
ATOM 618 O O . LYS A 1 84 ? -9.477 -21.484 -19.156 1 97.94 84 LYS A O 1
ATOM 623 N N . GLY A 1 85 ? -7.316 -21.781 -18.75 1 98.56 85 GLY A N 1
ATOM 624 C CA . GLY A 1 85 ? -7.352 -20.891 -17.594 1 98.56 85 GLY A CA 1
ATOM 625 C C . GLY A 1 85 ? -6.242 -21.172 -16.594 1 98.56 85 GLY A C 1
ATOM 626 O O . GLY A 1 85 ? -5.332 -21.953 -16.875 1 98.56 85 GLY A O 1
ATOM 627 N N . VAL A 1 86 ? -6.32 -20.484 -15.438 1 98.88 86 VAL A N 1
ATOM 628 C CA . VAL A 1 86 ? -5.301 -20.562 -14.398 1 98.88 86 VAL A CA 1
ATOM 629 C C . VAL A 1 86 ? -5.863 -21.297 -13.18 1 98.88 86 VAL A C 1
ATOM 631 O O . VAL A 1 86 ? -6.941 -20.953 -12.688 1 98.88 86 VAL A O 1
ATOM 634 N N . ASP A 1 87 ? -5.117 -22.281 -12.703 1 98.81 87 ASP A N 1
ATOM 635 C CA . ASP A 1 87 ? -5.516 -23.031 -11.508 1 98.81 87 ASP A CA 1
ATOM 636 C C . ASP A 1 87 ? -4.715 -22.578 -10.289 1 98.81 87 ASP A C 1
ATOM 638 O O . ASP A 1 87 ? -5.195 -22.672 -9.156 1 98.81 87 ASP A O 1
ATOM 642 N N . VAL A 1 88 ? -3.465 -22.234 -10.484 1 98.81 88 VAL A N 1
ATOM 643 C CA . VAL A 1 88 ? -2.561 -21.734 -9.453 1 98.81 88 VAL A CA 1
ATOM 644 C C . VAL A 1 88 ? -1.923 -20.422 -9.898 1 98.81 88 VAL A C 1
ATOM 646 O O . VAL A 1 88 ? -1.389 -20.328 -11.008 1 98.81 88 VAL A O 1
ATOM 649 N N . CYS A 1 89 ? -2.07 -19.406 -9.117 1 98.94 89 CYS A N 1
ATOM 650 C CA . CYS A 1 89 ? -1.457 -18.109 -9.398 1 98.94 89 CYS A CA 1
ATOM 651 C C . CYS A 1 89 ? -0.41 -17.766 -8.352 1 98.94 89 CYS A C 1
ATOM 653 O O . CYS A 1 89 ? -0.735 -17.609 -7.172 1 98.94 89 CYS A O 1
ATOM 655 N N . ILE A 1 90 ? 0.806 -17.703 -8.758 1 98.94 90 ILE A N 1
ATOM 656 C CA . ILE A 1 90 ? 1.896 -17.297 -7.871 1 98.94 90 ILE A CA 1
ATOM 657 C C . ILE A 1 90 ? 2.326 -15.867 -8.195 1 98.94 90 ILE A C 1
ATOM 659 O O . ILE A 1 90 ? 3.076 -15.641 -9.148 1 98.94 90 ILE A O 1
ATOM 663 N N . ASN A 1 91 ? 1.86 -14.961 -7.395 1 98.94 91 ASN A N 1
ATOM 664 C CA . ASN A 1 91 ? 2.299 -13.57 -7.469 1 98.94 91 ASN A CA 1
ATOM 665 C C . ASN A 1 91 ? 3.676 -13.383 -6.84 1 98.94 91 ASN A C 1
ATOM 667 O O . ASN A 1 91 ? 3.783 -13.062 -5.652 1 98.94 91 ASN A O 1
ATOM 671 N N . ASN A 1 92 ? 4.645 -13.523 -7.688 1 98.75 92 ASN A N 1
ATOM 672 C CA . ASN A 1 92 ? 6.031 -13.484 -7.238 1 98.75 92 ASN A CA 1
ATOM 673 C C . ASN A 1 92 ? 6.711 -12.172 -7.621 1 98.75 92 ASN A C 1
ATOM 675 O O . ASN A 1 92 ? 7.605 -11.703 -6.914 1 98.75 92 ASN A O 1
ATOM 679 N N . ALA A 1 93 ? 6.238 -11.602 -8.742 1 98.31 93 ALA A N 1
ATOM 680 C CA . ALA A 1 93 ? 6.887 -10.391 -9.242 1 98.31 93 ALA A CA 1
ATOM 681 C C . ALA A 1 93 ? 6.875 -9.289 -8.188 1 98.31 93 ALA A C 1
ATOM 683 O O . ALA A 1 93 ? 5.887 -9.109 -7.473 1 98.31 93 ALA A O 1
ATOM 684 N N . GLY A 1 94 ? 7.938 -8.617 -8.047 1 96.62 94 GLY A N 1
ATOM 685 C CA . GLY A 1 94 ? 8.125 -7.473 -7.172 1 96.62 94 GLY A CA 1
ATOM 686 C C . GLY A 1 94 ? 9.43 -6.742 -7.418 1 96.62 94 GLY A C 1
ATOM 687 O O . GLY A 1 94 ? 10.375 -7.312 -7.969 1 96.62 94 GLY A O 1
ATOM 688 N N . LEU A 1 95 ? 9.43 -5.512 -7.047 1 96.06 95 LEU A N 1
ATOM 689 C CA . LEU A 1 95 ? 10.672 -4.754 -7.156 1 96.06 95 LEU A CA 1
ATOM 690 C C . LEU A 1 95 ? 10.742 -3.676 -6.082 1 96.06 95 LEU A C 1
ATOM 692 O O . LEU A 1 95 ? 9.742 -3.357 -5.445 1 96.06 95 LEU A O 1
ATOM 696 N N . ALA A 1 96 ? 11.977 -3.262 -5.801 1 96.88 96 ALA A N 1
ATOM 697 C CA . ALA A 1 96 ? 12.258 -2.156 -4.891 1 96.88 96 ALA A CA 1
ATOM 698 C C . ALA A 1 96 ? 13.164 -1.119 -5.547 1 96.88 96 ALA A C 1
ATOM 700 O O . ALA A 1 96 ? 14.086 -1.471 -6.281 1 96.88 96 ALA A O 1
ATOM 701 N N . HIS A 1 97 ? 12.812 0.105 -5.402 1 96.31 97 HIS A N 1
ATOM 702 C CA . HIS A 1 97 ? 13.703 1.226 -5.684 1 96.31 97 HIS A CA 1
ATOM 703 C C . HIS A 1 97 ? 14.266 1.817 -4.395 1 96.31 97 HIS A C 1
ATOM 705 O O . HIS A 1 97 ? 13.547 1.938 -3.398 1 96.31 97 HIS A O 1
ATOM 711 N N . PRO A 1 98 ? 15.555 2.098 -4.406 1 95.5 98 PRO A N 1
ATOM 712 C CA . PRO A 1 98 ? 16.141 2.672 -3.189 1 95.5 98 PRO A CA 1
ATOM 713 C C . PRO A 1 98 ? 15.734 4.129 -2.971 1 95.5 98 PRO A C 1
ATOM 715 O O . PRO A 1 98 ? 16.578 5.02 -2.994 1 95.5 98 PRO A O 1
ATOM 718 N N . GLU A 1 99 ? 14.508 4.406 -2.775 1 95.25 99 GLU A N 1
ATOM 719 C CA . GLU A 1 99 ? 13.969 5.742 -2.535 1 95.25 99 GLU A CA 1
ATOM 720 C C . GLU A 1 99 ? 13.477 5.887 -1.098 1 95.25 99 GLU A C 1
ATOM 722 O O . GLU A 1 99 ? 12.617 5.129 -0.649 1 95.25 99 GLU A O 1
ATOM 727 N N . GLN A 1 100 ? 14.031 6.852 -0.467 1 97.75 100 GLN A N 1
ATOM 728 C CA . GLN A 1 100 ? 13.648 7.125 0.916 1 97.75 100 GLN A CA 1
ATOM 729 C C . GLN A 1 100 ? 12.352 7.922 0.982 1 97.75 100 GLN A C 1
ATOM 731 O O . GLN A 1 100 ? 11.891 8.453 -0.029 1 97.75 100 GLN A O 1
ATOM 736 N N . LEU A 1 101 ? 11.75 7.996 2.17 1 98.81 101 LEU A N 1
ATOM 737 C CA . LEU A 1 101 ? 10.5 8.719 2.35 1 98.81 101 LEU A CA 1
ATOM 738 C C . LEU A 1 101 ? 10.734 10.219 2.387 1 98.81 101 LEU A C 1
ATOM 740 O O . LEU A 1 101 ? 9.906 11 1.9 1 98.81 101 LEU A O 1
ATOM 744 N N . LEU A 1 102 ? 11.844 10.641 2.896 1 98.69 102 LEU A N 1
ATOM 745 C CA . LEU A 1 102 ? 12.109 12.055 3.125 1 98.69 102 LEU A CA 1
ATOM 746 C C . LEU A 1 102 ? 12.508 12.75 1.825 1 98.69 102 LEU A C 1
ATOM 748 O O . LEU A 1 102 ? 12.422 13.977 1.72 1 98.69 102 LEU A O 1
ATOM 752 N N . ASN A 1 103 ? 12.969 11.961 0.8 1 97.69 103 ASN A N 1
ATOM 753 C CA . ASN A 1 103 ? 13.5 12.656 -0.366 1 97.69 103 ASN A CA 1
ATOM 754 C C . ASN A 1 103 ? 13.383 11.812 -1.629 1 97.69 103 ASN A C 1
ATOM 756 O O . ASN A 1 103 ? 13.961 12.141 -2.664 1 97.69 103 ASN A O 1
ATOM 760 N N . GLY A 1 104 ? 12.656 10.742 -1.617 1 97.5 104 GLY A N 1
ATOM 761 C CA . GLY A 1 104 ? 12.57 9.82 -2.744 1 97.5 104 GLY A CA 1
ATOM 762 C C . GLY A 1 104 ? 11.766 10.375 -3.902 1 97.5 104 GLY A C 1
ATOM 763 O O . GLY A 1 104 ? 10.992 11.32 -3.73 1 97.5 104 GLY A O 1
ATOM 764 N N . LYS A 1 105 ? 11.938 9.734 -5.043 1 98.19 105 LYS A N 1
ATOM 765 C CA . LYS A 1 105 ? 11.242 10.133 -6.262 1 98.19 105 LYS A CA 1
ATOM 766 C C . LYS A 1 105 ? 9.859 9.492 -6.34 1 98.19 105 LYS A C 1
ATOM 768 O O . LYS A 1 105 ? 9.727 8.281 -6.148 1 98.19 105 LYS A O 1
ATOM 773 N N . THR A 1 106 ? 8.906 10.266 -6.734 1 98.62 106 THR A N 1
ATOM 774 C CA . THR A 1 106 ? 7.512 9.828 -6.801 1 98.62 106 THR A CA 1
ATOM 775 C C . THR A 1 106 ? 7.344 8.719 -7.828 1 98.62 106 THR A C 1
ATOM 777 O O . THR A 1 106 ? 6.613 7.75 -7.59 1 98.62 106 THR A O 1
ATOM 780 N N . ASN A 1 107 ? 7.977 8.875 -8.906 1 98.38 107 ASN A N 1
ATOM 781 C CA . ASN A 1 107 ? 7.816 7.895 -9.969 1 98.38 107 ASN A CA 1
ATOM 782 C C . ASN A 1 107 ? 8.289 6.512 -9.531 1 98.38 107 ASN A C 1
ATOM 784 O O . ASN A 1 107 ? 7.723 5.496 -9.945 1 98.38 107 ASN A O 1
ATOM 788 N N . SER A 1 108 ? 9.32 6.445 -8.758 1 98.06 108 SER A N 1
ATOM 789 C CA . SER A 1 108 ? 9.805 5.18 -8.219 1 98.06 108 SER A CA 1
ATOM 790 C C . SER A 1 108 ? 8.797 4.57 -7.254 1 98.06 108 SER A C 1
ATOM 792 O O . SER A 1 108 ? 8.562 3.357 -7.273 1 98.06 108 SER A O 1
ATOM 794 N N . TRP A 1 109 ? 8.227 5.41 -6.398 1 98.75 109 TRP A N 1
ATOM 795 C CA . TRP A 1 109 ? 7.184 4.945 -5.492 1 98.75 109 TRP A CA 1
ATOM 796 C C . TRP A 1 109 ? 5.996 4.383 -6.27 1 98.75 109 TRP A C 1
ATOM 798 O O . TRP A 1 109 ? 5.492 3.307 -5.949 1 98.75 109 TRP A O 1
ATOM 808 N N . LYS A 1 110 ? 5.605 5.105 -7.262 1 98.56 110 LYS A N 1
ATOM 809 C CA . LYS A 1 110 ? 4.477 4.703 -8.094 1 98.56 110 LYS A CA 1
ATOM 810 C C . LYS A 1 110 ? 4.746 3.361 -8.773 1 98.56 110 LYS A C 1
ATOM 812 O O . LYS A 1 110 ? 3.859 2.508 -8.844 1 98.56 110 LYS A O 1
ATOM 817 N N . ASN A 1 111 ? 5.926 3.25 -9.289 1 98.38 111 ASN A N 1
ATOM 818 C CA . ASN A 1 111 ? 6.285 1.999 -9.945 1 98.38 111 ASN A CA 1
ATOM 819 C C . ASN A 1 111 ? 6.199 0.815 -8.984 1 98.38 111 ASN A C 1
ATOM 821 O O . ASN A 1 111 ? 5.703 -0.251 -9.352 1 98.38 111 ASN A O 1
ATOM 825 N N . MET A 1 112 ? 6.637 0.967 -7.758 1 98.69 112 MET A N 1
ATOM 826 C CA . MET A 1 112 ? 6.551 -0.095 -6.758 1 98.69 112 MET A CA 1
ATOM 827 C C . MET A 1 112 ? 5.098 -0.441 -6.453 1 98.69 112 MET A C 1
ATOM 829 O O . MET A 1 112 ? 4.746 -1.616 -6.34 1 98.69 112 MET A O 1
ATOM 833 N N . MET A 1 113 ? 4.297 0.554 -6.352 1 98.75 113 MET A N 1
ATOM 834 C CA . MET A 1 113 ? 2.887 0.3 -6.066 1 98.75 113 MET A CA 1
ATOM 835 C C . MET A 1 113 ? 2.221 -0.437 -7.223 1 98.75 113 MET A C 1
ATOM 837 O O . MET A 1 113 ? 1.409 -1.338 -7.008 1 98.75 113 MET A O 1
ATOM 841 N N . ASN A 1 114 ? 2.566 -0.02 -8.422 1 98.69 114 ASN A N 1
ATOM 842 C CA . ASN A 1 114 ? 1.97 -0.63 -9.602 1 98.69 114 ASN A CA 1
ATOM 843 C C . ASN A 1 114 ? 2.289 -2.119 -9.688 1 98.69 114 ASN A C 1
ATOM 845 O O . ASN A 1 114 ? 1.408 -2.934 -9.969 1 98.69 114 ASN A O 1
ATOM 849 N N . VAL A 1 115 ? 3.484 -2.436 -9.398 1 98.81 115 VAL A N 1
ATOM 850 C CA . VAL A 1 115 ? 3.92 -3.811 -9.617 1 98.81 115 VAL A CA 1
ATOM 851 C C . VAL A 1 115 ? 3.619 -4.648 -8.375 1 98.81 115 VAL A C 1
ATOM 853 O O . VAL A 1 115 ? 2.996 -5.707 -8.469 1 98.81 115 VAL A O 1
ATOM 856 N N . ASN A 1 116 ? 4 -4.168 -7.188 1 98.88 116 ASN A N 1
ATOM 857 C CA . ASN A 1 116 ? 3.965 -4.98 -5.98 1 98.88 116 ASN A CA 1
ATOM 858 C C . ASN A 1 116 ? 2.543 -5.141 -5.453 1 98.88 116 ASN A C 1
ATOM 860 O O . ASN A 1 116 ? 2.24 -6.109 -4.75 1 98.88 116 ASN A O 1
ATOM 864 N N . VAL A 1 117 ? 1.693 -4.148 -5.754 1 98.94 117 VAL A N 1
ATOM 865 C CA . VAL A 1 117 ? 0.381 -4.148 -5.117 1 98.94 117 VAL A CA 1
ATOM 866 C C . VAL A 1 117 ? -0.708 -4.293 -6.18 1 98.94 117 VAL A C 1
ATOM 868 O O . VAL A 1 117 ? -1.495 -5.242 -6.145 1 98.94 117 VAL A O 1
ATOM 871 N N . LEU A 1 118 ? -0.694 -3.365 -7.125 1 98.94 118 LEU A N 1
ATOM 872 C CA . LEU A 1 118 ? -1.79 -3.33 -8.086 1 98.94 118 LEU A CA 1
ATOM 873 C C . LEU A 1 118 ? -1.749 -4.551 -9 1 98.94 118 LEU A C 1
ATOM 875 O O . LEU A 1 118 ? -2.77 -5.207 -9.211 1 98.94 118 LEU A O 1
ATOM 879 N N . ALA A 1 119 ? -0.583 -4.852 -9.578 1 98.94 119 ALA A N 1
ATOM 880 C CA . ALA A 1 119 ? -0.46 -6.016 -10.453 1 98.94 119 ALA A CA 1
ATOM 881 C C . ALA A 1 119 ? -0.833 -7.297 -9.719 1 98.94 119 ALA A C 1
ATOM 883 O O . ALA A 1 119 ? -1.542 -8.148 -10.258 1 98.94 119 ALA A O 1
ATOM 884 N N . LEU A 1 120 ? -0.341 -7.434 -8.516 1 98.94 120 LEU A N 1
ATOM 885 C CA . LEU A 1 120 ? -0.683 -8.578 -7.68 1 98.94 120 LEU A CA 1
ATOM 886 C C . LEU A 1 120 ? -2.193 -8.703 -7.512 1 98.94 120 LEU A C 1
ATOM 888 O O . LEU A 1 120 ? -2.752 -9.789 -7.648 1 98.94 120 LEU A O 1
ATOM 892 N N . SER A 1 121 ? -2.855 -7.621 -7.25 1 98.94 121 SER A N 1
ATOM 893 C CA . SER A 1 121 ? -4.301 -7.605 -7.051 1 98.94 121 SER A CA 1
ATOM 894 C C . SER A 1 121 ? -5.043 -7.973 -8.328 1 98.94 121 SER A C 1
ATOM 896 O O . SER A 1 121 ? -6 -8.75 -8.297 1 98.94 121 SER A O 1
ATOM 898 N N . ILE A 1 122 ? -4.602 -7.418 -9.438 1 98.94 122 ILE A N 1
ATOM 899 C CA . ILE A 1 122 ? -5.246 -7.691 -10.719 1 98.94 122 ILE A CA 1
ATOM 900 C C . ILE A 1 122 ? -5.074 -9.164 -11.078 1 98.94 122 ILE A C 1
ATOM 902 O O . ILE A 1 122 ? -6.035 -9.836 -11.469 1 98.94 122 ILE A O 1
ATOM 906 N N . CYS A 1 123 ? -3.844 -9.688 -10.922 1 98.94 123 CYS A N 1
ATOM 907 C CA . CYS A 1 123 ? -3.592 -11.094 -11.211 1 98.94 123 CYS A CA 1
ATOM 908 C C . CYS A 1 123 ? -4.449 -11.992 -10.32 1 98.94 123 CYS A C 1
ATOM 910 O O . CYS A 1 123 ? -4.992 -13 -10.789 1 98.94 123 CYS A O 1
ATOM 912 N N . THR A 1 124 ? -4.543 -11.617 -9.07 1 98.94 124 THR A N 1
ATOM 913 C CA . THR A 1 124 ? -5.359 -12.367 -8.117 1 98.94 124 THR A CA 1
ATOM 914 C C . THR A 1 124 ? -6.82 -12.391 -8.562 1 98.94 124 THR A C 1
ATOM 916 O O . THR A 1 124 ? -7.438 -13.461 -8.617 1 98.94 124 THR A O 1
ATOM 919 N N . ARG A 1 125 ? -7.32 -11.219 -8.883 1 98.94 125 ARG A N 1
ATOM 920 C CA . ARG A 1 125 ? -8.703 -11.102 -9.328 1 98.94 125 ARG A CA 1
ATOM 921 C C . ARG A 1 125 ? -8.953 -11.938 -10.57 1 98.94 125 ARG A C 1
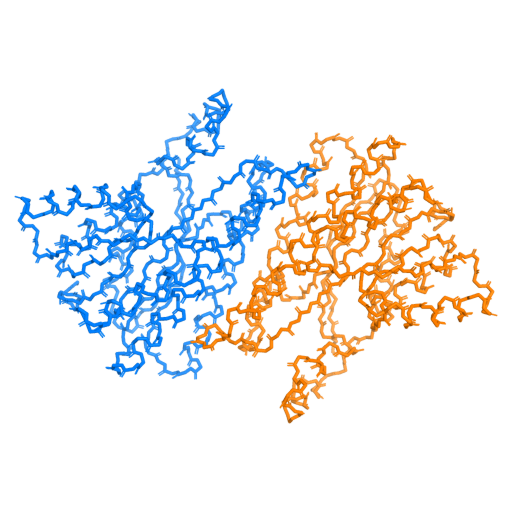ATOM 923 O O . ARG A 1 125 ? -9.922 -12.695 -10.633 1 98.94 125 ARG A O 1
ATOM 930 N N . GLU A 1 126 ? -8.062 -11.805 -11.547 1 98.94 126 GLU A N 1
ATOM 931 C CA . GLU A 1 126 ? -8.258 -12.492 -12.82 1 98.94 126 GLU A CA 1
ATOM 932 C C . GLU A 1 126 ? -8.086 -14 -12.672 1 98.94 126 GLU A C 1
ATOM 934 O O . GLU A 1 126 ? -8.758 -14.781 -13.352 1 98.94 126 GLU A O 1
ATOM 939 N N . ALA A 1 127 ? -7.168 -14.453 -11.812 1 98.94 127 ALA A N 1
ATOM 940 C CA . ALA A 1 127 ? -7.012 -15.883 -11.539 1 98.94 127 ALA A CA 1
ATOM 941 C C . ALA A 1 127 ? -8.273 -16.453 -10.906 1 98.94 127 ALA A C 1
ATOM 943 O O . ALA A 1 127 ? -8.75 -17.516 -11.312 1 98.94 127 ALA A O 1
ATOM 944 N N . TYR A 1 128 ? -8.805 -15.758 -9.938 1 98.94 128 TYR A N 1
ATOM 945 C CA . TYR A 1 128 ? -10.039 -16.203 -9.305 1 98.94 128 TYR A CA 1
ATOM 946 C C . TYR A 1 128 ? -11.172 -16.297 -10.328 1 98.94 128 TYR A C 1
ATOM 948 O O . TYR A 1 128 ? -11.914 -17.281 -10.352 1 98.94 128 TYR A O 1
ATOM 956 N N . GLN A 1 129 ? -11.297 -15.211 -11.141 1 98.69 129 GLN A N 1
ATOM 957 C CA . GLN A 1 129 ? -12.359 -15.203 -12.141 1 98.69 129 GLN A CA 1
ATOM 958 C C . GLN A 1 129 ? -12.195 -16.375 -13.117 1 98.69 129 GLN A C 1
ATOM 960 O O . GLN A 1 129 ? -13.188 -16.969 -13.531 1 98.69 129 GLN A O 1
ATOM 965 N N . SER A 1 130 ? -11 -16.625 -13.508 1 98.75 130 SER A N 1
ATOM 966 C CA . SER A 1 130 ? -10.703 -17.75 -14.375 1 98.75 130 SER A CA 1
ATOM 967 C C . SER A 1 130 ? -11.164 -19.062 -13.75 1 98.75 130 SER A C 1
ATOM 969 O O . SER A 1 130 ? -11.781 -19.891 -14.422 1 98.75 130 SER A O 1
ATOM 971 N N . MET A 1 131 ? -10.883 -19.297 -12.469 1 98.81 131 MET A N 1
ATOM 972 C CA . MET A 1 131 ? -11.289 -20.5 -11.742 1 98.81 131 MET A CA 1
ATOM 973 C C . MET A 1 131 ? -12.805 -20.578 -11.641 1 98.81 131 MET A C 1
ATOM 975 O O . MET A 1 131 ? -13.391 -21.625 -11.922 1 98.81 131 MET A O 1
ATOM 979 N N . LYS A 1 132 ? -13.359 -19.484 -11.305 1 98.5 132 LYS A N 1
ATOM 980 C CA . LYS A 1 132 ? -14.805 -19.422 -11.125 1 98.5 132 LYS A CA 1
ATOM 981 C C . LYS A 1 132 ? -15.539 -19.766 -12.414 1 98.5 132 LYS A C 1
ATOM 983 O O . LYS A 1 132 ? -16.5 -20.547 -12.406 1 98.5 132 LYS A O 1
ATOM 988 N N . GLU A 1 133 ? -15.055 -19.203 -13.492 1 98.06 133 GLU A N 1
ATOM 989 C CA . GLU A 1 133 ? -15.672 -19.422 -14.797 1 98.06 133 GLU A CA 1
ATOM 990 C C . GLU A 1 133 ? -15.633 -20.891 -15.18 1 98.06 133 GLU A C 1
ATOM 992 O O . GLU A 1 133 ? -16.547 -21.391 -15.859 1 98.06 133 GLU A O 1
ATOM 997 N N . ARG A 1 134 ? -14.688 -21.609 -14.656 1 98.44 134 ARG A N 1
ATOM 998 C CA . ARG A 1 134 ? -14.477 -23 -15.031 1 98.44 134 ARG A CA 1
ATOM 999 C C . ARG A 1 134 ? -14.93 -23.938 -13.922 1 98.44 134 ARG A C 1
ATOM 1001 O O . ARG A 1 134 ? -14.672 -25.156 -13.977 1 98.44 134 ARG A O 1
ATOM 1008 N N . ASN A 1 135 ? -15.461 -23.422 -12.914 1 98.19 135 ASN A N 1
ATOM 1009 C CA . ASN A 1 135 ? -15.93 -24.188 -11.766 1 98.19 135 ASN A CA 1
ATOM 1010 C C . ASN A 1 135 ? -14.789 -24.922 -11.078 1 98.19 135 ASN A C 1
ATOM 1012 O O . ASN A 1 135 ? -14.953 -26.078 -10.656 1 98.19 135 ASN A O 1
ATOM 1016 N N . VAL A 1 136 ? -13.672 -24.344 -11.18 1 97.94 136 VAL A N 1
ATOM 1017 C CA . VAL A 1 136 ? -12.531 -24.812 -10.406 1 97.94 136 VAL A CA 1
ATOM 1018 C C . VAL A 1 136 ? -12.633 -24.297 -8.969 1 97.94 136 VAL A C 1
ATOM 1020 O O . VAL A 1 136 ? -12.586 -23.094 -8.734 1 97.94 136 VAL A O 1
ATOM 1023 N N . ASP A 1 137 ? -12.68 -25.203 -8 1 97.88 137 ASP A N 1
ATOM 1024 C CA . ASP A 1 137 ? -12.953 -24.797 -6.621 1 97.88 137 ASP A CA 1
ATOM 1025 C C . ASP A 1 137 ? -11.789 -25.172 -5.703 1 97.88 137 ASP A C 1
ATOM 1027 O O . ASP A 1 137 ? -11.891 -25.047 -4.48 1 97.88 137 ASP A O 1
ATOM 1031 N N . ASP A 1 138 ? -10.789 -25.625 -6.27 1 97.38 138 ASP A N 1
ATOM 1032 C CA . ASP A 1 138 ? -9.672 -26.078 -5.445 1 97.38 138 ASP A CA 1
ATOM 1033 C C . ASP A 1 138 ? -8.367 -25.406 -5.867 1 97.38 138 ASP A C 1
ATOM 1035 O O . ASP A 1 138 ? -7.281 -25.953 -5.641 1 97.38 138 ASP A O 1
ATOM 1039 N N . GLY A 1 139 ? -8.414 -24.234 -6.602 1 98.25 139 GLY A N 1
ATOM 1040 C CA . GLY A 1 139 ? -7.23 -23.5 -7.02 1 98.25 139 GLY A CA 1
ATOM 1041 C C . GLY A 1 139 ? -6.445 -22.922 -5.855 1 98.25 139 GLY A C 1
ATOM 1042 O O . GLY A 1 139 ? -6.805 -23.125 -4.695 1 98.25 139 GLY A O 1
ATOM 1043 N N . HIS A 1 140 ? -5.363 -22.281 -6.18 1 98.69 140 HIS A N 1
ATOM 1044 C CA . HIS A 1 140 ? -4.488 -21.75 -5.148 1 98.69 140 HIS A CA 1
ATOM 1045 C C . HIS A 1 140 ? -3.842 -20.438 -5.602 1 98.69 140 HIS A C 1
ATOM 1047 O O . HIS A 1 140 ? -3.326 -20.359 -6.719 1 98.69 140 HIS A O 1
ATOM 1053 N N . ILE A 1 141 ? -3.965 -19.453 -4.777 1 98.88 141 ILE A N 1
ATOM 1054 C CA . ILE A 1 141 ? -3.279 -18.188 -4.98 1 98.88 141 ILE A CA 1
ATOM 1055 C C . ILE A 1 141 ? -2.189 -18.016 -3.926 1 98.88 141 ILE A C 1
ATOM 1057 O O . ILE A 1 141 ? -2.461 -18.094 -2.725 1 98.88 141 ILE A O 1
ATOM 1061 N N . ILE A 1 142 ? -0.97 -17.859 -4.371 1 98.88 142 ILE A N 1
ATOM 1062 C CA . ILE A 1 142 ? 0.173 -17.672 -3.484 1 98.88 142 ILE A CA 1
ATOM 1063 C C . ILE A 1 142 ? 0.797 -16.297 -3.721 1 98.88 142 ILE A C 1
ATOM 1065 O O . ILE A 1 142 ? 1.225 -15.992 -4.836 1 98.88 142 ILE A O 1
ATOM 1069 N N . ASN A 1 143 ? 0.77 -15.438 -2.715 1 98.94 143 ASN A N 1
ATOM 1070 C CA . ASN A 1 143 ? 1.413 -14.125 -2.758 1 98.94 143 ASN A CA 1
ATOM 1071 C C . ASN A 1 143 ? 2.789 -14.156 -2.1 1 98.94 143 ASN A C 1
ATOM 1073 O O . ASN A 1 143 ? 2.908 -14.469 -0.914 1 98.94 143 ASN A O 1
ATOM 1077 N N . LEU A 1 144 ? 3.783 -13.93 -2.932 1 98.69 144 LEU A N 1
ATOM 1078 C CA . LEU A 1 144 ? 5.109 -13.734 -2.354 1 98.69 144 LEU A CA 1
ATOM 1079 C C . LEU A 1 144 ? 5.234 -12.352 -1.72 1 98.69 144 LEU A C 1
ATOM 1081 O O . LEU A 1 144 ? 5.207 -11.344 -2.42 1 98.69 144 LEU A O 1
ATOM 1085 N N . ASN A 1 145 ? 5.332 -12.312 -0.458 1 98.56 145 ASN A N 1
ATOM 1086 C CA . ASN A 1 145 ? 5.465 -11.109 0.361 1 98.56 145 ASN A CA 1
ATOM 1087 C C . ASN A 1 145 ? 6.914 -10.867 0.768 1 98.56 145 ASN A C 1
ATOM 1089 O O . ASN A 1 145 ? 7.809 -10.867 -0.079 1 98.56 145 ASN A O 1
ATOM 1093 N N . SER A 1 146 ? 7.188 -10.516 1.871 1 97.62 146 SER A N 1
ATOM 1094 C CA . SER A 1 146 ? 8.492 -10.25 2.477 1 97.62 146 SER A CA 1
ATOM 1095 C C . SER A 1 146 ? 8.383 -10.141 3.994 1 97.62 146 SER A C 1
ATOM 1097 O O . SER A 1 146 ? 7.305 -9.875 4.527 1 97.62 146 SER A O 1
ATOM 1099 N N . VAL A 1 147 ? 9.484 -10.43 4.684 1 96.25 147 VAL A N 1
ATOM 1100 C CA . VAL A 1 147 ? 9.516 -10.094 6.102 1 96.25 147 VAL A CA 1
ATOM 1101 C C . VAL A 1 147 ? 9.188 -8.617 6.297 1 96.25 147 VAL A C 1
ATOM 1103 O O . VAL A 1 147 ? 8.602 -8.234 7.312 1 96.25 147 VAL A O 1
ATOM 1106 N N . CYS A 1 148 ? 9.438 -7.805 5.328 1 97.44 148 CYS A N 1
ATOM 1107 C CA . CYS A 1 148 ? 9.125 -6.383 5.352 1 97.44 148 CYS A CA 1
ATOM 1108 C C . CYS A 1 148 ? 7.613 -6.16 5.352 1 97.44 148 CYS A C 1
ATOM 1110 O O . CYS A 1 148 ? 7.145 -5.066 5.668 1 97.44 148 CYS A O 1
ATOM 1112 N N . GLY A 1 149 ? 6.844 -7.145 5.023 1 98.5 149 GLY A N 1
ATOM 1113 C CA . GLY A 1 149 ? 5.395 -7.031 5.098 1 98.5 149 GLY A CA 1
ATOM 1114 C C . GLY A 1 149 ? 4.867 -7.105 6.52 1 98.5 149 GLY A C 1
ATOM 1115 O O . GLY A 1 149 ? 3.68 -6.867 6.758 1 98.5 149 GLY A O 1
ATOM 1116 N N . HIS A 1 150 ? 5.832 -7.332 7.48 1 97.19 150 HIS A N 1
ATOM 1117 C CA . HIS A 1 150 ? 5.418 -7.598 8.852 1 97.19 150 HIS A CA 1
ATOM 1118 C C . HIS A 1 150 ? 6.199 -6.742 9.844 1 97.19 150 HIS A C 1
ATOM 1120 O O . HIS A 1 150 ? 5.781 -6.574 10.992 1 97.19 150 HIS A O 1
ATOM 1126 N N . HIS A 1 151 ? 7.332 -6.27 9.336 1 96.25 151 HIS A N 1
ATOM 1127 C CA . HIS A 1 151 ? 8.188 -5.438 10.164 1 96.25 151 HIS A CA 1
ATOM 1128 C C . HIS A 1 151 ? 8.812 -4.301 9.359 1 96.25 151 HIS A C 1
ATOM 1130 O O . HIS A 1 151 ? 9.203 -4.496 8.203 1 96.25 151 HIS A O 1
ATOM 1136 N N . VAL A 1 152 ? 8.906 -3.137 10 1 97.75 152 VAL A N 1
ATOM 1137 C CA . VAL A 1 152 ? 9.586 -2.016 9.367 1 97.75 152 VAL A CA 1
ATOM 1138 C C . VAL A 1 152 ? 11.055 -1.986 9.805 1 97.75 152 VAL A C 1
ATOM 1140 O O . VAL A 1 152 ? 11.367 -1.501 10.891 1 97.75 152 VAL A O 1
ATOM 1143 N N . LEU A 1 153 ? 11.938 -2.441 8.977 1 95.06 153 LEU A N 1
ATOM 1144 C CA . LEU A 1 153 ? 13.367 -2.486 9.281 1 95.06 153 LEU A CA 1
ATOM 1145 C C . LEU A 1 153 ? 13.984 -1.095 9.195 1 95.06 153 LEU A C 1
ATOM 1147 O O . LEU A 1 153 ? 13.492 -0.232 8.469 1 95.06 153 LEU A O 1
ATOM 1151 N N . PRO A 1 154 ? 15.062 -0.865 9.969 1 95.31 154 PRO A N 1
ATOM 1152 C CA . PRO A 1 154 ? 15.703 0.45 9.938 1 95.31 154 PRO A CA 1
ATOM 1153 C C . PRO A 1 154 ? 16.609 0.632 8.719 1 95.31 154 PRO A C 1
ATOM 1155 O O . PRO A 1 154 ? 17.797 0.927 8.875 1 95.31 154 PRO A O 1
ATOM 1158 N N . VAL A 1 155 ? 16.078 0.407 7.527 1 94.69 155 VAL A N 1
ATOM 1159 C CA . VAL A 1 155 ? 16.734 0.603 6.238 1 94.69 155 VAL A CA 1
ATOM 1160 C C . VAL A 1 155 ? 15.914 1.562 5.383 1 94.69 155 VAL A C 1
ATOM 1162 O O . VAL A 1 155 ? 14.984 1.144 4.691 1 94.69 155 VAL A O 1
ATOM 1165 N N . ALA A 1 156 ? 16.375 2.773 5.316 1 96.06 156 ALA A N 1
ATOM 1166 C CA . ALA A 1 156 ? 15.617 3.861 4.699 1 96.06 156 ALA A CA 1
ATOM 1167 C C . ALA A 1 156 ? 15.281 3.545 3.246 1 96.06 156 ALA A C 1
ATOM 1169 O O . ALA A 1 156 ? 14.172 3.822 2.783 1 96.06 156 ALA A O 1
ATOM 1170 N N . ASP A 1 157 ? 16.188 2.916 2.572 1 94.81 157 ASP A N 1
ATOM 1171 C CA . ASP A 1 157 ? 16.031 2.623 1.149 1 94.81 157 ASP A CA 1
ATOM 1172 C C . ASP A 1 157 ? 14.883 1.654 0.907 1 94.81 157 ASP A C 1
ATOM 1174 O O . ASP A 1 157 ? 14.398 1.525 -0.221 1 94.81 157 ASP A O 1
ATOM 1178 N N . LEU A 1 158 ? 14.352 1.007 2.018 1 96.44 158 LEU A N 1
ATOM 1179 C CA . LEU A 1 158 ? 13.344 -0.038 1.854 1 96.44 158 LEU A CA 1
ATOM 1180 C C . LEU A 1 158 ? 12.008 0.397 2.445 1 96.44 158 LEU A C 1
ATOM 1182 O O . LEU A 1 158 ? 11.039 -0.357 2.408 1 96.44 158 LEU A O 1
ATOM 1186 N N . HIS A 1 159 ? 11.992 1.62 2.916 1 98.5 159 HIS A N 1
ATOM 1187 C CA . HIS A 1 159 ? 10.805 1.988 3.68 1 98.5 159 HIS A CA 1
ATOM 1188 C C . HIS A 1 159 ? 9.562 2.006 2.795 1 98.5 159 HIS A C 1
ATOM 1190 O O . HIS A 1 159 ? 8.5 1.517 3.195 1 98.5 159 HIS A O 1
ATOM 1196 N N . PHE A 1 160 ? 9.672 2.59 1.573 1 98.81 160 PHE A N 1
ATOM 1197 C CA . PHE A 1 160 ? 8.477 2.596 0.732 1 98.81 160 PHE A CA 1
ATOM 1198 C C . PHE A 1 160 ? 8.164 1.193 0.226 1 98.81 160 PHE A C 1
ATOM 1200 O O . PHE A 1 160 ? 6.996 0.81 0.124 1 98.81 160 PHE A O 1
ATOM 1207 N N . TYR A 1 161 ? 9.188 0.397 -0.158 1 98.5 161 TYR A N 1
ATOM 1208 C CA . TYR A 1 161 ? 9 -1.015 -0.471 1 98.5 161 TYR A CA 1
ATOM 1209 C C . TYR A 1 161 ? 8.242 -1.725 0.646 1 98.5 161 TYR A C 1
ATOM 1211 O O . TYR A 1 161 ? 7.305 -2.479 0.385 1 98.5 161 TYR A O 1
ATOM 1219 N N . THR A 1 162 ? 8.664 -1.503 1.903 1 98.75 162 THR A N 1
ATOM 1220 C CA . THR A 1 162 ? 8.039 -2.092 3.08 1 98.75 162 THR A CA 1
ATOM 1221 C C . THR A 1 162 ? 6.547 -1.761 3.119 1 98.75 162 THR A C 1
ATOM 1223 O O . THR A 1 162 ? 5.723 -2.621 3.434 1 98.75 162 THR A O 1
ATOM 1226 N N . ALA A 1 163 ? 6.219 -0.55 2.791 1 98.88 163 ALA A N 1
ATOM 1227 C CA . ALA A 1 163 ? 4.816 -0.15 2.746 1 98.88 163 ALA A CA 1
ATOM 1228 C C . ALA A 1 163 ? 4.035 -1 1.746 1 98.88 163 ALA A C 1
ATOM 1230 O O . ALA A 1 163 ? 2.908 -1.414 2.021 1 98.88 163 ALA A O 1
ATOM 1231 N N . THR A 1 164 ? 4.594 -1.273 0.571 1 98.88 164 THR A N 1
ATOM 1232 C CA . THR A 1 164 ? 3.924 -2.104 -0.423 1 98.88 164 THR A CA 1
ATOM 1233 C C . THR A 1 164 ? 3.715 -3.52 0.107 1 98.88 164 THR A C 1
ATOM 1235 O O . THR A 1 164 ? 2.682 -4.141 -0.154 1 98.88 164 THR A O 1
ATOM 1238 N N . LYS A 1 165 ? 4.695 -3.98 0.821 1 98.88 165 LYS A N 1
ATOM 1239 C CA . LYS A 1 165 ? 4.598 -5.355 1.306 1 98.88 165 LYS A CA 1
ATOM 1240 C C . LYS A 1 165 ? 3.658 -5.449 2.504 1 98.88 165 LYS A C 1
ATOM 1242 O O . LYS A 1 165 ? 2.98 -6.465 2.688 1 98.88 165 LYS A O 1
ATOM 1247 N N . TYR A 1 166 ? 3.521 -4.367 3.299 1 98.88 166 TYR A N 1
ATOM 1248 C CA . TYR A 1 166 ? 2.436 -4.297 4.27 1 98.88 166 TYR A CA 1
ATOM 1249 C C . TYR A 1 166 ? 1.08 -4.406 3.58 1 98.88 166 TYR A C 1
ATOM 1251 O O . TYR A 1 166 ? 0.183 -5.098 4.07 1 98.88 166 TYR A O 1
ATOM 1259 N N . ALA A 1 167 ? 0.947 -3.721 2.512 1 98.94 167 ALA A N 1
ATOM 1260 C CA . ALA A 1 167 ? -0.29 -3.812 1.741 1 98.94 167 ALA A CA 1
ATOM 1261 C C . ALA A 1 167 ? -0.562 -5.25 1.307 1 98.94 167 ALA A C 1
ATOM 1263 O O . ALA A 1 167 ? -1.698 -5.723 1.385 1 98.94 167 ALA A O 1
ATOM 1264 N N . VAL A 1 168 ? 0.468 -5.949 0.861 1 98.94 168 VAL A N 1
ATOM 1265 C CA . VAL A 1 168 ? 0.323 -7.332 0.409 1 98.94 168 VAL A CA 1
ATOM 1266 C C . VAL A 1 168 ? -0.171 -8.203 1.561 1 98.94 168 VAL A C 1
ATOM 1268 O O . VAL A 1 168 ? -0.992 -9.102 1.359 1 98.94 168 VAL A O 1
ATOM 1271 N N . THR A 1 169 ? 0.318 -7.965 2.752 1 98.88 169 THR A N 1
ATOM 1272 C CA . THR A 1 169 ? -0.148 -8.688 3.93 1 98.88 169 THR A CA 1
ATOM 1273 C C . THR A 1 169 ? -1.657 -8.539 4.094 1 98.88 169 THR A C 1
ATOM 1275 O O . THR A 1 169 ? -2.371 -9.531 4.266 1 98.88 169 THR A O 1
ATOM 1278 N N . ALA A 1 170 ? -2.113 -7.324 4.043 1 98.88 170 ALA A N 1
ATOM 1279 C CA . ALA A 1 170 ? -3.541 -7.055 4.199 1 98.88 170 ALA A CA 1
ATOM 1280 C C . ALA A 1 170 ? -4.344 -7.652 3.051 1 98.88 170 ALA A C 1
ATOM 1282 O O . ALA A 1 170 ? -5.418 -8.227 3.268 1 98.88 170 ALA A O 1
ATOM 1283 N N . LEU A 1 171 ? -3.84 -7.504 1.857 1 98.94 171 LEU A N 1
ATOM 1284 C CA . LEU A 1 171 ? -4.523 -8.031 0.681 1 98.94 171 LEU A CA 1
ATOM 1285 C C . LEU A 1 171 ? -4.699 -9.539 0.787 1 98.94 171 LEU A C 1
ATOM 1287 O O . LEU A 1 171 ? -5.75 -10.07 0.425 1 98.94 171 LEU A O 1
ATOM 1291 N N . THR A 1 172 ? -3.662 -10.25 1.247 1 98.88 172 THR A N 1
ATOM 1292 C CA . THR A 1 172 ? -3.725 -11.703 1.321 1 98.88 172 THR A CA 1
ATOM 1293 C C . THR A 1 172 ? -4.773 -12.148 2.34 1 98.88 172 THR A C 1
ATOM 1295 O O . THR A 1 172 ? -5.562 -13.055 2.068 1 98.88 172 THR A O 1
ATOM 1298 N N . GLU A 1 173 ? -4.766 -11.461 3.467 1 98.81 173 GLU A N 1
ATOM 1299 C CA . GLU A 1 173 ? -5.781 -11.797 4.461 1 98.81 173 GLU A CA 1
ATOM 1300 C C . GLU A 1 173 ? -7.18 -11.461 3.957 1 98.81 173 GLU A C 1
ATOM 1302 O O . GLU A 1 173 ? -8.125 -12.227 4.156 1 98.81 173 GLU A O 1
ATOM 1307 N N . GLY A 1 174 ? -7.316 -10.289 3.336 1 98.81 174 GLY A N 1
ATOM 1308 C CA . GLY A 1 174 ? -8.594 -9.945 2.732 1 98.81 174 GLY A CA 1
ATOM 1309 C C . GLY A 1 174 ? -9.062 -10.961 1.706 1 98.81 174 GLY A C 1
ATOM 1310 O O . GLY A 1 174 ? -10.242 -11.32 1.668 1 98.81 174 GLY A O 1
ATOM 1311 N N . LEU A 1 175 ? -8.156 -11.414 0.939 1 98.88 175 LEU A N 1
ATOM 1312 C CA . LEU A 1 175 ? -8.461 -12.438 -0.061 1 98.88 175 LEU A CA 1
ATOM 1313 C C . LEU A 1 175 ? -8.992 -13.703 0.598 1 98.88 175 LEU A C 1
ATOM 1315 O O . LEU A 1 175 ? -9.992 -14.273 0.144 1 98.88 175 LEU A O 1
ATOM 1319 N N . ARG A 1 176 ? -8.328 -14.18 1.621 1 98.62 176 ARG A N 1
ATOM 1320 C CA . ARG A 1 176 ? -8.766 -15.367 2.342 1 98.62 176 ARG A CA 1
ATOM 1321 C C . ARG A 1 176 ? -10.195 -15.195 2.852 1 98.62 176 ARG A C 1
ATOM 1323 O O . ARG A 1 176 ? -11.008 -16.125 2.75 1 98.62 176 ARG A O 1
ATOM 1330 N N . GLN A 1 177 ? -10.453 -14.031 3.393 1 98.56 177 GLN A N 1
ATOM 1331 C CA . GLN A 1 177 ? -11.781 -13.758 3.936 1 98.56 177 GLN A CA 1
ATOM 1332 C C . GLN A 1 177 ? -12.836 -13.789 2.838 1 98.56 177 GLN A C 1
ATOM 1334 O O . GLN A 1 177 ? -13.914 -14.359 3.02 1 98.56 177 GLN A O 1
ATOM 1339 N N . GLU A 1 178 ? -12.508 -13.211 1.744 1 98.69 178 GLU A N 1
ATOM 1340 C CA . GLU A 1 178 ? -13.477 -13.172 0.652 1 98.69 178 GLU A CA 1
ATOM 1341 C C . GLU A 1 178 ? -13.711 -14.562 0.07 1 98.69 178 GLU A C 1
ATOM 1343 O O . GLU A 1 178 ? -14.836 -14.914 -0.274 1 98.69 178 GLU A O 1
ATOM 1348 N N . LEU A 1 179 ? -12.656 -15.305 -0.04 1 98.56 179 LEU A N 1
ATOM 1349 C CA . LEU A 1 179 ? -12.797 -16.672 -0.534 1 98.56 179 LEU A CA 1
ATOM 1350 C C . LEU A 1 179 ? -13.68 -17.5 0.396 1 98.56 179 LEU A C 1
ATOM 1352 O O . LEU A 1 179 ? -14.508 -18.281 -0.064 1 98.56 179 LEU A O 1
ATOM 1356 N N . ARG A 1 180 ? -13.461 -17.312 1.654 1 97.5 180 ARG A N 1
ATOM 1357 C CA . ARG A 1 180 ? -14.289 -18 2.637 1 97.5 180 ARG A CA 1
ATOM 1358 C C . ARG A 1 180 ? -15.75 -17.594 2.51 1 97.5 180 ARG A C 1
ATOM 1360 O O . ARG A 1 180 ? -16.656 -18.422 2.578 1 97.5 180 ARG A O 1
ATOM 1367 N N . ALA A 1 181 ? -15.953 -16.312 2.324 1 97.69 181 ALA A N 1
ATOM 1368 C CA . ALA A 1 181 ? -17.312 -15.781 2.203 1 97.69 181 ALA A CA 1
ATOM 1369 C C . ALA A 1 181 ? -18 -16.344 0.966 1 97.69 181 ALA A C 1
ATOM 1371 O O . ALA A 1 181 ? -19.219 -16.562 0.976 1 97.69 181 ALA A O 1
ATOM 1372 N N . GLU A 1 182 ? -17.25 -16.609 -0.041 1 97.56 182 GLU A N 1
ATOM 1373 C CA . GLU A 1 182 ? -17.781 -17.188 -1.271 1 97.56 182 GLU A CA 1
ATOM 1374 C C . GLU A 1 182 ? -17.938 -18.703 -1.146 1 97.56 182 GLU A C 1
ATOM 1376 O O . GLU A 1 182 ? -18.375 -19.359 -2.092 1 97.56 182 GLU A O 1
ATOM 1381 N N . LYS A 1 183 ? -17.531 -19.266 -0.027 1 97.25 183 LYS A N 1
ATOM 1382 C CA . LYS A 1 183 ? -17.625 -20.688 0.282 1 97.25 183 LYS A CA 1
ATOM 1383 C C . LYS A 1 183 ? -16.875 -21.531 -0.742 1 97.25 183 LYS A C 1
ATOM 1385 O O . LYS A 1 183 ? -17.359 -22.594 -1.152 1 97.25 183 LYS A O 1
ATOM 1390 N N . THR A 1 184 ? -15.812 -21.016 -1.206 1 97.38 184 THR A N 1
ATOM 1391 C CA . THR A 1 184 ? -14.953 -21.781 -2.104 1 97.38 184 THR A CA 1
ATOM 1392 C C . THR A 1 184 ? -13.883 -22.516 -1.318 1 97.38 184 THR A C 1
ATOM 1394 O O . THR A 1 184 ? -13.68 -22.266 -0.128 1 97.38 184 THR A O 1
ATOM 1397 N N . HIS A 1 185 ? -13.242 -23.453 -2.014 1 97.81 185 HIS A N 1
ATOM 1398 C CA . HIS A 1 185 ? -12.109 -24.172 -1.442 1 97.81 185 HIS A CA 1
ATOM 1399 C C . HIS A 1 185 ? -10.797 -23.703 -2.066 1 97.81 185 HIS A C 1
ATOM 1401 O O . HIS A 1 185 ? -9.766 -24.375 -1.925 1 97.81 185 HIS A O 1
ATOM 1407 N N . ILE A 1 186 ? -10.906 -22.594 -2.852 1 98.38 186 ILE A N 1
ATOM 1408 C CA . ILE A 1 186 ? -9.695 -21.969 -3.35 1 98.38 186 ILE A CA 1
ATOM 1409 C C . ILE A 1 186 ? -8.875 -21.422 -2.178 1 98.38 186 ILE A C 1
ATOM 1411 O O . ILE A 1 186 ? -9.438 -20.844 -1.243 1 98.38 186 ILE A O 1
ATOM 1415 N N . ARG A 1 187 ? -7.574 -21.625 -2.215 1 98.44 187 ARG A N 1
ATOM 1416 C CA . ARG A 1 187 ? -6.715 -21.281 -1.085 1 98.44 187 ARG A CA 1
ATOM 1417 C C . ARG A 1 187 ? -5.879 -20.047 -1.39 1 98.44 187 ARG A C 1
ATOM 1419 O O . ARG A 1 187 ? -5.621 -19.734 -2.555 1 98.44 187 ARG A O 1
ATOM 1426 N N . ALA A 1 188 ? -5.52 -19.312 -0.358 1 98.62 188 ALA A N 1
ATOM 1427 C CA . ALA A 1 188 ? -4.637 -18.141 -0.435 1 98.62 188 ALA A CA 1
ATOM 1428 C C . ALA A 1 188 ? -3.512 -18.234 0.59 1 98.62 188 ALA A C 1
ATOM 1430 O O . ALA A 1 188 ? -3.766 -18.359 1.792 1 98.62 188 ALA A O 1
ATOM 1431 N N . THR A 1 18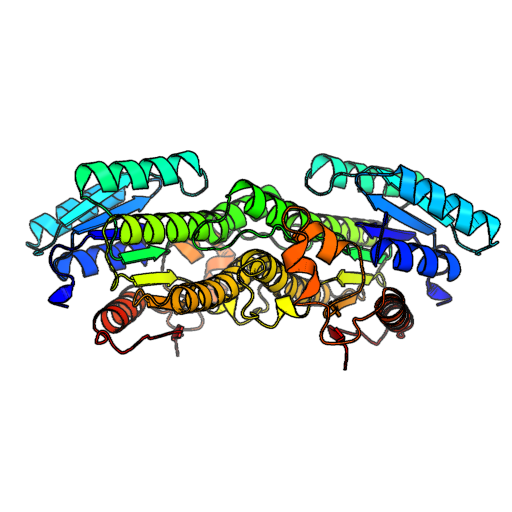9 ? -2.277 -18.25 0.128 1 98.75 189 THR A N 1
ATOM 1432 C CA . THR A 1 189 ? -1.113 -18.375 0.997 1 98.75 189 THR A CA 1
ATOM 1433 C C . THR A 1 189 ? -0.19 -17.172 0.845 1 98.75 189 THR A C 1
ATOM 1435 O O . THR A 1 189 ? 0.026 -16.688 -0.267 1 98.75 189 THR A O 1
ATOM 1438 N N . CYS A 1 190 ? 0.298 -16.688 1.955 1 98.81 190 CYS A N 1
ATOM 1439 C CA . CYS A 1 190 ? 1.318 -15.648 1.997 1 98.81 190 CYS A CA 1
ATOM 1440 C C . CYS A 1 190 ? 2.676 -16.234 2.371 1 98.81 190 CYS A C 1
ATOM 1442 O O . CYS A 1 190 ? 2.822 -16.844 3.428 1 98.81 190 CYS A O 1
ATOM 1444 N N . ILE A 1 191 ? 3.674 -16.141 1.521 1 98.62 191 ILE A N 1
ATOM 1445 C CA . ILE A 1 191 ? 5.039 -16.531 1.837 1 98.62 191 ILE A CA 1
ATOM 1446 C C . ILE A 1 191 ? 5.918 -15.297 1.992 1 98.62 191 ILE A C 1
ATOM 1448 O O . ILE A 1 191 ? 6.012 -14.477 1.078 1 98.62 191 ILE A O 1
ATOM 1452 N N . SER A 1 192 ? 6.566 -15.148 3.096 1 98.44 192 SER A N 1
ATOM 1453 C CA . SER A 1 192 ? 7.336 -13.953 3.436 1 98.44 192 SER A CA 1
ATOM 1454 C C . SER A 1 192 ? 8.797 -14.289 3.686 1 98.44 192 SER A C 1
ATOM 1456 O O . SER A 1 192 ? 9.203 -14.516 4.828 1 98.44 192 SER A O 1
ATOM 1458 N N . PRO A 1 193 ? 9.594 -14.211 2.643 1 96.38 193 PRO A N 1
ATOM 1459 C CA . PRO A 1 193 ? 11.031 -14.477 2.809 1 96.38 193 PRO A CA 1
ATOM 1460 C C . PRO A 1 193 ? 11.789 -13.289 3.4 1 96.38 193 PRO A C 1
ATOM 1462 O O . PRO A 1 193 ? 11.398 -12.141 3.186 1 96.38 193 PRO A O 1
ATOM 1465 N N . GLY A 1 194 ? 12.883 -13.617 4.141 1 93.19 194 GLY A N 1
ATOM 1466 C CA . GLY A 1 194 ? 13.938 -12.648 4.387 1 93.19 194 GLY A CA 1
ATOM 1467 C C . GLY A 1 194 ? 14.852 -12.445 3.195 1 93.19 194 GLY A C 1
ATOM 1468 O O . GLY A 1 194 ? 14.43 -12.602 2.047 1 93.19 194 GLY A O 1
ATOM 1469 N N . LEU A 1 195 ? 16.031 -12.062 3.389 1 88.38 195 LEU A N 1
ATOM 1470 C CA . LEU A 1 195 ? 16.969 -11.781 2.314 1 88.38 195 LEU A CA 1
ATOM 1471 C C . LEU A 1 195 ? 17.297 -13.055 1.53 1 88.38 195 LEU A C 1
ATOM 1473 O O . LEU A 1 195 ? 17.781 -14.031 2.1 1 88.38 195 LEU A O 1
ATOM 1477 N N . VAL A 1 196 ? 16.938 -13.039 0.326 1 89.06 196 VAL A N 1
ATOM 1478 C CA . VAL A 1 196 ? 17.234 -14.148 -0.571 1 89.06 196 VAL A CA 1
ATOM 1479 C C . VAL A 1 196 ? 18.312 -13.742 -1.564 1 89.06 196 VAL A C 1
ATOM 1481 O O . VAL A 1 196 ? 18.297 -12.625 -2.092 1 89.06 196 VAL A O 1
ATOM 1484 N N . ASP A 1 197 ? 19.219 -14.602 -1.774 1 85.5 197 ASP A N 1
ATOM 1485 C CA . ASP A 1 197 ? 20.297 -14.336 -2.723 1 85.5 197 ASP A CA 1
ATOM 1486 C C . ASP A 1 197 ? 19.781 -14.344 -4.16 1 85.5 197 ASP A C 1
ATOM 1488 O O . ASP A 1 197 ? 19.719 -15.398 -4.793 1 85.5 197 ASP A O 1
ATOM 1492 N N . THR A 1 198 ? 19.422 -13.203 -4.645 1 87.44 198 THR A N 1
ATOM 1493 C CA . THR A 1 198 ? 18.922 -12.961 -5.996 1 87.44 198 THR A CA 1
ATOM 1494 C C . THR A 1 198 ? 19.438 -11.625 -6.527 1 87.44 198 THR A C 1
ATOM 1496 O O . THR A 1 198 ? 20.156 -10.914 -5.832 1 87.44 198 THR A O 1
ATOM 1499 N N . GLU A 1 199 ? 19.109 -11.359 -7.707 1 80.19 199 GLU A N 1
ATOM 1500 C CA . GLU A 1 199 ? 19.484 -10.078 -8.289 1 80.19 199 GLU A CA 1
ATOM 1501 C C . GLU A 1 199 ? 18.703 -8.93 -7.652 1 80.19 199 GLU A C 1
ATOM 1503 O O . GLU A 1 199 ? 18.984 -7.762 -7.914 1 80.19 199 GLU A O 1
ATOM 1508 N N . PHE A 1 200 ? 17.859 -9.234 -6.809 1 80.25 200 PHE A N 1
ATOM 1509 C CA . PHE A 1 200 ? 17 -8.227 -6.199 1 80.25 200 PHE A CA 1
ATOM 1510 C C . PHE A 1 200 ? 17.828 -7.199 -5.438 1 80.25 200 PHE A C 1
ATOM 1512 O O . PHE A 1 200 ? 17.688 -5.992 -5.66 1 80.25 200 PHE A O 1
ATOM 1519 N N . ALA A 1 201 ? 18.703 -7.695 -4.625 1 74.69 201 ALA A N 1
ATOM 1520 C CA . ALA A 1 201 ? 19.531 -6.797 -3.818 1 74.69 201 ALA A CA 1
ATOM 1521 C C . ALA A 1 201 ? 20.5 -6.008 -4.695 1 74.69 201 ALA A C 1
ATOM 1523 O O . ALA A 1 201 ? 20.734 -4.82 -4.453 1 74.69 201 ALA A O 1
ATOM 1524 N N . SER A 1 202 ? 20.969 -6.738 -5.672 1 76.31 202 SER A N 1
ATOM 1525 C CA . SER A 1 202 ? 21.922 -6.059 -6.555 1 76.31 202 SER A CA 1
ATOM 1526 C C . SER A 1 202 ? 21.219 -4.992 -7.391 1 76.31 202 SER A C 1
ATOM 1528 O O . SER A 1 202 ? 21.797 -3.943 -7.676 1 76.31 202 SER A O 1
ATOM 1530 N N . ARG A 1 203 ? 20.031 -5.258 -7.691 1 82.38 203 ARG A N 1
ATOM 1531 C CA . ARG A 1 203 ? 19.266 -4.289 -8.469 1 82.38 203 ARG A CA 1
ATOM 1532 C C . ARG A 1 203 ? 18.875 -3.09 -7.609 1 82.38 203 ARG A C 1
ATOM 1534 O O . ARG A 1 203 ? 18.812 -1.959 -8.102 1 82.38 203 ARG A O 1
ATOM 1541 N N . LEU A 1 204 ? 18.578 -3.332 -6.379 1 83.06 204 LEU A N 1
ATOM 1542 C CA . LEU A 1 204 ? 18.203 -2.266 -5.457 1 83.06 204 LEU A CA 1
ATOM 1543 C C . LEU A 1 204 ? 19.328 -1.226 -5.355 1 83.06 204 LEU A C 1
ATOM 1545 O O . LEU A 1 204 ? 19.047 -0.025 -5.281 1 83.06 204 LEU A O 1
ATOM 1549 N N . HIS A 1 205 ? 20.609 -1.652 -5.438 1 75.81 205 HIS A N 1
ATOM 1550 C CA . HIS A 1 205 ? 21.734 -0.734 -5.27 1 75.81 205 HIS A CA 1
ATOM 1551 C C . HIS A 1 205 ? 22.594 -0.694 -6.52 1 75.81 205 HIS A C 1
ATOM 1553 O O . HIS A 1 205 ? 23.828 -0.622 -6.426 1 75.81 205 HIS A O 1
ATOM 1559 N N . SER A 1 206 ? 21.891 -0.836 -7.594 1 73.12 206 SER A N 1
ATOM 1560 C CA . SER A 1 206 ? 22.625 -0.882 -8.852 1 73.12 206 SER A CA 1
ATOM 1561 C C . SER A 1 206 ? 23.438 0.39 -9.062 1 73.12 206 SER A C 1
ATOM 1563 O O . SER A 1 206 ? 24.516 0.354 -9.672 1 73.12 206 SER A O 1
ATOM 1565 N N . ASP A 1 207 ? 22.953 1.451 -8.453 1 71.56 207 ASP A N 1
ATOM 1566 C CA . ASP A 1 207 ? 23.641 2.725 -8.656 1 71.56 207 ASP A CA 1
ATOM 1567 C C . ASP A 1 207 ? 24.672 2.967 -7.559 1 71.56 207 ASP A C 1
ATOM 1569 O O . ASP A 1 207 ? 25.453 3.93 -7.625 1 71.56 207 ASP A O 1
ATOM 1573 N N . ASN A 1 208 ? 24.625 2.074 -6.539 1 69.12 208 ASN A N 1
ATOM 1574 C CA . ASN A 1 208 ? 25.578 2.199 -5.441 1 69.12 208 ASN A CA 1
ATOM 1575 C C . ASN A 1 208 ? 26.156 0.845 -5.043 1 69.12 208 ASN A C 1
ATOM 1577 O O . ASN A 1 208 ? 25.781 0.275 -4.02 1 69.12 208 ASN A O 1
ATOM 1581 N N . PRO A 1 209 ? 27.141 0.421 -5.789 1 61.97 209 PRO A N 1
ATOM 1582 C CA . PRO A 1 209 ? 27.688 -0.911 -5.547 1 61.97 209 PRO A CA 1
ATOM 1583 C C . PRO A 1 209 ? 28.297 -1.053 -4.148 1 61.97 209 PRO A C 1
ATOM 1585 O O . PRO A 1 209 ? 28.344 -2.16 -3.607 1 61.97 209 PRO A O 1
ATOM 1588 N N . GLU A 1 210 ? 28.688 0.085 -3.549 1 60.25 210 GLU A N 1
ATOM 1589 C CA . GLU A 1 210 ? 29.312 0.027 -2.232 1 60.25 210 GLU A CA 1
ATOM 1590 C C . GLU A 1 210 ? 28.312 -0.355 -1.155 1 60.25 210 GLU A C 1
ATOM 1592 O O . GLU A 1 210 ? 28.672 -0.939 -0.133 1 60.25 210 GLU A O 1
ATOM 1597 N N . LYS A 1 211 ? 27.188 0.009 -1.318 1 59.47 211 LYS A N 1
ATOM 1598 C CA . LYS A 1 211 ? 26.141 -0.31 -0.349 1 59.47 211 LYS A CA 1
ATOM 1599 C C . LYS A 1 211 ? 25.75 -1.783 -0.425 1 59.47 211 LYS A C 1
ATOM 1601 O O . LYS A 1 211 ? 25.156 -2.322 0.51 1 59.47 211 LYS A O 1
ATOM 1606 N N . LYS A 1 212 ? 26.016 -2.395 -1.469 1 55.34 212 LYS A N 1
ATOM 1607 C CA . LYS A 1 212 ? 25.703 -3.805 -1.676 1 55.34 212 LYS A CA 1
ATOM 1608 C C . LYS A 1 212 ? 26.312 -4.676 -0.583 1 55.34 212 LYS A C 1
ATOM 1610 O O . LYS A 1 212 ? 25.672 -5.605 -0.09 1 55.34 212 LYS A O 1
ATOM 1615 N N . ASP A 1 213 ? 27.516 -4.359 -0.213 1 53 213 ASP A N 1
ATOM 1616 C CA . ASP A 1 213 ? 28.359 -5.258 0.583 1 53 213 ASP A CA 1
ATOM 1617 C C . ASP A 1 213 ? 27.906 -5.273 2.043 1 53 213 ASP A C 1
ATOM 1619 O O . ASP A 1 213 ? 28.078 -6.27 2.742 1 53 213 ASP A O 1
ATOM 1623 N N . GLY A 1 214 ? 27.406 -4.273 2.508 1 49.12 214 GLY A N 1
ATOM 1624 C CA . GLY A 1 214 ? 27.219 -4.211 3.947 1 49.12 214 GLY A CA 1
ATOM 1625 C C . GLY A 1 214 ? 26 -4.992 4.422 1 49.12 214 GLY A C 1
ATOM 1626 O O . GLY A 1 214 ? 26.062 -5.68 5.445 1 49.12 214 GLY A O 1
ATOM 1627 N N . ILE A 1 215 ? 24.938 -4.84 3.883 1 52.81 215 ILE A N 1
ATOM 1628 C CA . ILE A 1 215 ? 23.719 -5.43 4.438 1 52.81 215 ILE A CA 1
ATOM 1629 C C . ILE A 1 215 ? 23.75 -6.945 4.246 1 52.81 215 ILE A C 1
ATOM 1631 O O . ILE A 1 215 ? 23.281 -7.691 5.105 1 52.81 215 ILE A O 1
ATOM 1635 N N . TYR A 1 216 ? 24.469 -7.441 3.178 1 55.66 216 TYR A N 1
ATOM 1636 C CA . TYR A 1 216 ? 24.359 -8.836 2.771 1 55.66 216 TYR A CA 1
ATOM 1637 C C . TYR A 1 216 ? 25.531 -9.656 3.324 1 55.66 216 TYR A C 1
ATOM 1639 O O . TYR A 1 216 ? 25.531 -10.883 3.23 1 55.66 216 TYR A O 1
ATOM 1647 N N . ALA A 1 217 ? 26.469 -8.945 3.854 1 52.25 217 ALA A N 1
ATOM 1648 C CA . ALA A 1 217 ? 27.672 -9.688 4.18 1 52.25 217 ALA A CA 1
ATOM 1649 C C . ALA A 1 217 ? 27.531 -10.414 5.52 1 52.25 217 ALA A C 1
ATOM 1651 O O . ALA A 1 217 ? 28.297 -11.328 5.82 1 52.25 217 ALA A O 1
ATOM 1652 N N . ALA A 1 218 ? 26.625 -9.93 6.375 1 52.81 218 ALA A N 1
ATOM 1653 C CA . ALA A 1 218 ? 26.828 -10.438 7.73 1 52.81 218 ALA A CA 1
ATOM 1654 C C . ALA A 1 218 ? 26.312 -11.867 7.859 1 52.81 218 ALA A C 1
ATOM 1656 O O . ALA A 1 218 ? 26.719 -12.602 8.766 1 52.81 218 ALA A O 1
ATOM 1657 N N . TYR A 1 219 ? 25.312 -12.367 7.074 1 62.38 219 TYR A N 1
ATOM 1658 C CA . TYR A 1 219 ? 24.797 -13.719 7.262 1 62.38 219 TYR A CA 1
ATOM 1659 C C . TYR A 1 219 ? 24.484 -14.375 5.922 1 62.38 219 TYR A C 1
ATOM 1661 O O . TYR A 1 219 ? 24.359 -13.688 4.906 1 62.38 219 TYR A O 1
ATOM 1669 N N . LYS A 1 220 ? 24.641 -15.648 6.027 1 77.44 220 LYS A N 1
ATOM 1670 C CA . LYS A 1 220 ? 24.266 -16.406 4.836 1 77.44 220 LYS A CA 1
ATOM 1671 C C . LYS A 1 220 ? 22.812 -16.172 4.469 1 77.44 220 LYS A C 1
ATOM 1673 O O . LYS A 1 220 ? 21.906 -16.469 5.254 1 77.44 220 LYS A O 1
ATOM 1678 N N . SER A 1 221 ? 22.547 -15.68 3.371 1 87 221 SER A N 1
ATOM 1679 C CA . SER A 1 221 ? 21.219 -15.359 2.865 1 87 221 SER A CA 1
ATOM 1680 C C . SER A 1 221 ? 20.484 -16.625 2.422 1 87 221 SER A C 1
ATOM 1682 O O . SER A 1 221 ? 21.094 -17.672 2.246 1 87 221 SER A O 1
ATOM 1684 N N . LEU A 1 222 ? 19.141 -16.609 2.359 1 92.25 222 LEU A N 1
ATOM 1685 C CA . LEU A 1 222 ? 18.328 -17.656 1.736 1 92.25 222 LEU A CA 1
ATOM 1686 C C . LEU A 1 222 ? 18.688 -17.828 0.266 1 92.25 222 LEU A C 1
ATOM 1688 O O . LEU A 1 222 ? 19.25 -16.906 -0.348 1 92.25 222 LEU A O 1
ATOM 1692 N N . GLU A 1 223 ? 18.453 -19.016 -0.158 1 93.75 223 GLU A N 1
ATOM 1693 C CA . GLU A 1 223 ? 18.547 -19.297 -1.588 1 93.75 223 GLU A CA 1
ATOM 1694 C C . GLU A 1 223 ? 17.156 -19.469 -2.207 1 93.75 223 GLU A C 1
ATOM 1696 O O . GLU A 1 223 ? 16.188 -19.75 -1.502 1 93.75 223 GLU A O 1
ATOM 1701 N N . ALA A 1 224 ? 17.078 -19.328 -3.51 1 95.38 224 ALA A N 1
ATOM 1702 C CA . ALA A 1 224 ? 15.797 -19.469 -4.203 1 95.38 224 ALA A CA 1
ATOM 1703 C C . ALA A 1 224 ? 15.156 -20.828 -3.891 1 95.38 224 ALA A C 1
ATOM 1705 O O . ALA A 1 224 ? 13.938 -20.922 -3.76 1 95.38 224 ALA A O 1
ATOM 1706 N N . LYS A 1 225 ? 15.977 -21.844 -3.711 1 95.25 225 LYS A N 1
ATOM 1707 C CA . LYS A 1 225 ? 15.484 -23.203 -3.475 1 95.25 225 LYS A CA 1
ATOM 1708 C C . LYS A 1 225 ? 14.742 -23.297 -2.143 1 95.25 225 LYS A C 1
ATOM 1710 O O . LYS A 1 225 ? 13.859 -24.141 -1.974 1 95.25 225 LYS A O 1
ATOM 1715 N N . ASP A 1 226 ? 15.125 -22.469 -1.194 1 95.44 226 ASP A N 1
ATOM 1716 C CA . ASP A 1 226 ? 14.438 -22.438 0.096 1 95.44 226 ASP A CA 1
ATOM 1717 C C . ASP A 1 226 ? 12.992 -21.984 -0.053 1 95.44 226 ASP A C 1
ATOM 1719 O O . ASP A 1 226 ? 12.102 -22.484 0.63 1 95.44 226 ASP A O 1
ATOM 1723 N N . ILE A 1 227 ? 12.758 -21.016 -0.929 1 97.06 227 ILE A N 1
ATOM 1724 C CA . ILE A 1 227 ? 11.406 -20.531 -1.202 1 97.06 227 ILE A CA 1
ATOM 1725 C C . ILE A 1 227 ? 10.633 -21.562 -2.014 1 97.06 227 ILE A C 1
ATOM 1727 O O . ILE A 1 227 ? 9.445 -21.797 -1.77 1 97.06 227 ILE A O 1
ATOM 1731 N N . VAL A 1 228 ? 11.32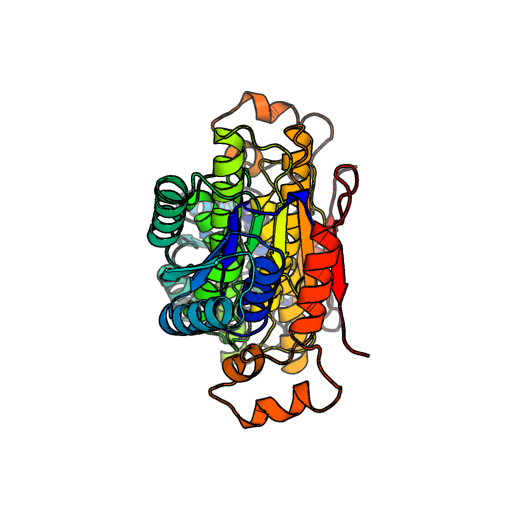 -22.234 -2.938 1 97.44 228 VAL A N 1
ATOM 1732 C CA . VAL A 1 228 ? 10.727 -23.266 -3.771 1 97.44 228 VAL A CA 1
ATOM 1733 C C . VAL A 1 228 ? 10.195 -24.391 -2.889 1 97.44 228 VAL A C 1
ATOM 1735 O O . VAL A 1 228 ? 9.102 -24.922 -3.131 1 97.44 228 VAL A O 1
ATOM 1738 N N . SER A 1 229 ? 10.977 -24.719 -1.87 1 96.5 229 SER A N 1
ATOM 1739 C CA . SER A 1 229 ? 10.555 -25.766 -0.944 1 96.5 229 SER A CA 1
ATOM 1740 C C . SER A 1 229 ? 9.258 -25.375 -0.23 1 96.5 229 SER A C 1
ATOM 1742 O O . SER A 1 229 ? 8.391 -26.234 -0.009 1 96.5 229 SER A O 1
ATOM 1744 N N . ALA A 1 230 ? 9.141 -24.172 0.15 1 96.88 230 ALA A N 1
ATOM 1745 C CA . ALA A 1 230 ? 7.922 -23.688 0.802 1 96.88 230 ALA A CA 1
ATOM 1746 C C . ALA A 1 230 ? 6.727 -23.766 -0.143 1 96.88 230 ALA A C 1
ATOM 1748 O O . ALA A 1 230 ? 5.629 -24.172 0.265 1 96.88 230 ALA A O 1
ATOM 1749 N N . ILE A 1 231 ? 6.93 -23.438 -1.392 1 97.06 231 ILE A N 1
ATOM 1750 C CA . ILE A 1 231 ? 5.867 -23.469 -2.393 1 97.06 231 ILE A CA 1
ATOM 1751 C C . ILE A 1 231 ? 5.406 -24.906 -2.592 1 97.06 231 ILE A C 1
ATOM 1753 O O . ILE A 1 231 ? 4.203 -25.188 -2.621 1 97.06 231 ILE A O 1
ATOM 1757 N N . ALA A 1 232 ? 6.34 -25.828 -2.75 1 96.12 232 ALA A N 1
ATOM 1758 C CA . ALA A 1 232 ? 6.008 -27.25 -2.922 1 96.12 232 ALA A CA 1
ATOM 1759 C C . ALA A 1 232 ? 5.234 -27.781 -1.721 1 96.12 232 ALA A C 1
ATOM 1761 O O . ALA A 1 232 ? 4.266 -28.531 -1.881 1 96.12 232 ALA A O 1
ATOM 1762 N N . TYR A 1 233 ? 5.68 -27.359 -0.575 1 96.38 233 TYR A N 1
ATOM 1763 C CA . TYR A 1 233 ? 5 -27.766 0.651 1 96.38 233 TYR A CA 1
ATOM 1764 C C . TYR A 1 233 ? 3.553 -27.281 0.656 1 96.38 233 TYR A C 1
ATOM 1766 O O . TYR A 1 233 ? 2.633 -28.062 0.912 1 96.38 233 TYR A O 1
ATOM 1774 N N . VAL A 1 234 ? 3.375 -26.047 0.358 1 97 234 VAL A N 1
ATOM 1775 C CA . VAL A 1 234 ? 2.051 -25.438 0.372 1 97 234 VAL A CA 1
ATOM 1776 C C . VAL A 1 234 ? 1.146 -26.141 -0.639 1 97 234 VAL A C 1
ATOM 1778 O O . VAL A 1 234 ? -0.01 -26.438 -0.338 1 97 234 VAL A O 1
ATOM 1781 N N . LEU A 1 235 ? 1.609 -26.438 -1.799 1 97.06 235 LEU A N 1
ATOM 1782 C CA . LEU A 1 235 ? 0.818 -27.062 -2.859 1 97.06 235 LEU A CA 1
ATOM 1783 C C . LEU A 1 235 ? 0.536 -28.516 -2.547 1 97.06 235 LEU A C 1
ATOM 1785 O O . LEU A 1 235 ? -0.447 -29.078 -3.031 1 97.06 235 LEU A O 1
ATOM 1789 N N . SER A 1 236 ? 1.355 -29.125 -1.725 1 96.25 236 SER A N 1
ATOM 1790 C CA . SER A 1 236 ? 1.203 -30.547 -1.421 1 96.25 236 SER A CA 1
ATOM 1791 C C . SER A 1 236 ? 0.17 -30.766 -0.322 1 96.25 236 SER A C 1
ATOM 1793 O O . SER A 1 236 ? -0.275 -31.906 -0.101 1 96.25 236 SER A O 1
ATOM 1795 N N . ALA A 1 237 ? -0.16 -29.688 0.397 1 94.88 237 ALA A N 1
ATOM 1796 C CA . ALA A 1 237 ? -1.122 -29.828 1.488 1 94.88 237 ALA A CA 1
ATOM 1797 C C . ALA A 1 237 ? -2.443 -30.406 0.984 1 94.88 237 ALA A C 1
ATOM 1799 O O . ALA A 1 237 ? -2.898 -30.062 -0.11 1 94.88 237 ALA A O 1
ATOM 1800 N N . PRO A 1 238 ? -3.109 -31.266 1.74 1 93.62 238 PRO A N 1
ATOM 1801 C CA . PRO A 1 238 ? -4.387 -31.844 1.299 1 93.62 238 PRO A CA 1
ATOM 1802 C C . PRO A 1 238 ? -5.492 -30.797 1.188 1 93.62 238 PRO A C 1
ATOM 1804 O O . PRO A 1 238 ? -5.379 -29.703 1.761 1 93.62 238 PRO A O 1
ATOM 1807 N N . PRO A 1 239 ? -6.543 -31.141 0.554 1 89.94 239 PRO A N 1
ATOM 1808 C CA . PRO A 1 239 ? -7.578 -30.156 0.209 1 89.94 239 PRO A CA 1
ATOM 1809 C C . PRO A 1 239 ? -8.195 -29.5 1.438 1 89.94 239 PRO A C 1
ATOM 1811 O O . PRO A 1 239 ? -8.688 -28.359 1.353 1 89.94 239 PRO A O 1
ATOM 1814 N N . HIS A 1 240 ? -8.141 -30.156 2.576 1 92.31 240 HIS A N 1
ATOM 1815 C CA . HIS A 1 240 ? -8.805 -29.609 3.754 1 92.31 240 HIS A CA 1
ATOM 1816 C C . HIS A 1 240 ? -7.871 -28.719 4.555 1 92.31 240 HIS A C 1
ATOM 1818 O O . HIS A 1 240 ? -8.273 -28.109 5.555 1 92.31 240 HIS A O 1
ATOM 1824 N N . VAL A 1 241 ? -6.605 -28.547 4.098 1 94.56 241 VAL A N 1
ATOM 1825 C CA . VAL A 1 241 ? -5.598 -27.797 4.832 1 94.56 241 VAL A CA 1
ATOM 1826 C C . VAL A 1 241 ? -5.23 -26.531 4.051 1 94.56 241 VAL A C 1
ATOM 1828 O O . VAL A 1 241 ? -4.816 -26.609 2.891 1 94.56 241 VAL A O 1
ATOM 1831 N N . GLN A 1 242 ? -5.387 -25.375 4.66 1 94.19 242 GLN A N 1
ATOM 1832 C CA . GLN A 1 242 ? -4.891 -24.109 4.133 1 94.19 242 GLN A CA 1
ATOM 1833 C C . GLN A 1 242 ? -3.705 -23.609 4.945 1 94.19 242 GLN A C 1
ATOM 1835 O O . GLN A 1 242 ? -3.832 -23.359 6.148 1 94.19 242 GLN A O 1
ATOM 1840 N N . ILE A 1 243 ? -2.58 -23.562 4.312 1 95.44 243 ILE A N 1
ATOM 1841 C CA . ILE A 1 243 ? -1.441 -22.875 4.914 1 95.44 243 ILE A CA 1
ATOM 1842 C C . ILE A 1 243 ? -1.555 -21.375 4.68 1 95.44 243 ILE A C 1
ATOM 1844 O O . ILE A 1 243 ? -1.416 -20.906 3.549 1 95.44 243 ILE A O 1
ATOM 1848 N N . GLY A 1 244 ? -1.746 -20.641 5.73 1 95.38 244 GLY A N 1
ATOM 1849 C CA . GLY A 1 244 ? -2.006 -19.203 5.609 1 95.38 244 GLY A CA 1
ATOM 1850 C C . GLY A 1 244 ? -0.752 -18.391 5.355 1 95.38 244 GLY A C 1
ATOM 1851 O O . GLY A 1 244 ? -0.659 -17.688 4.348 1 95.38 244 GLY A O 1
ATOM 1852 N N . ASP A 1 245 ? 0.229 -18.531 6.293 1 97.56 245 ASP A N 1
ATOM 1853 C CA . ASP A 1 245 ? 1.447 -17.719 6.242 1 97.56 245 ASP A CA 1
ATOM 1854 C C . ASP A 1 245 ? 2.682 -18.578 6.523 1 97.56 245 ASP A C 1
ATOM 1856 O O . ASP A 1 245 ? 2.656 -19.438 7.398 1 97.56 245 ASP A O 1
ATOM 1860 N N . ILE A 1 246 ? 3.703 -18.359 5.746 1 96.75 246 ILE A N 1
ATOM 1861 C CA . ILE A 1 246 ? 5.031 -18.891 6.031 1 96.75 246 ILE A CA 1
ATOM 1862 C C . ILE A 1 246 ? 6.047 -17.75 6.074 1 96.75 246 ILE A C 1
ATOM 1864 O O . ILE A 1 246 ? 6.234 -17.047 5.086 1 96.75 246 ILE A O 1
ATOM 1868 N N . HIS A 1 247 ? 6.664 -17.5 7.223 1 96.38 247 HIS A N 1
ATOM 1869 C CA . HIS A 1 247 ? 7.801 -16.594 7.375 1 96.38 247 HIS A CA 1
ATOM 1870 C C . HIS A 1 247 ? 9.117 -17.375 7.332 1 96.38 247 HIS A C 1
ATOM 1872 O O . HIS A 1 247 ? 9.312 -18.312 8.102 1 96.38 247 HIS A O 1
ATOM 1878 N N . ILE A 1 248 ? 10.016 -16.984 6.406 1 93.88 248 ILE A N 1
ATOM 1879 C CA . ILE A 1 248 ? 11.258 -17.719 6.207 1 93.88 248 ILE A CA 1
ATOM 1880 C C . ILE A 1 248 ? 12.445 -16.766 6.305 1 93.88 248 ILE A C 1
ATOM 1882 O O . ILE A 1 248 ? 12.516 -15.773 5.57 1 93.88 248 ILE A O 1
ATOM 1886 N N . GLU A 1 249 ? 13.352 -17.047 7.211 1 92.38 249 GLU A N 1
ATOM 1887 C CA . GLU A 1 249 ? 14.531 -16.203 7.387 1 92.38 249 GLU A CA 1
ATOM 1888 C C . GLU A 1 249 ? 15.789 -17.047 7.562 1 92.38 249 GLU A C 1
ATOM 1890 O O . GLU A 1 249 ? 15.711 -18.234 7.922 1 92.38 249 GLU A O 1
ATOM 1895 N N . ALA A 1 250 ? 16.891 -16.359 7.219 1 87.19 250 ALA A N 1
ATOM 1896 C CA . ALA A 1 250 ? 18.188 -17.016 7.438 1 87.19 250 ALA A CA 1
ATOM 1897 C C . ALA A 1 250 ? 18.578 -16.969 8.914 1 87.19 250 ALA A C 1
ATOM 1899 O O . ALA A 1 250 ? 18.156 -16.078 9.648 1 87.19 250 ALA A O 1
ATOM 1900 N N . VAL A 1 251 ? 19.391 -17.969 9.336 1 83.5 251 VAL A N 1
ATOM 1901 C CA . VAL A 1 251 ? 19.922 -17.984 10.695 1 83.5 251 VAL A CA 1
ATOM 1902 C C . VAL A 1 251 ? 21.375 -17.531 10.68 1 83.5 251 VAL A C 1
ATOM 1904 O O . VAL A 1 251 ? 22.109 -17.828 9.727 1 83.5 251 VAL A O 1
ATOM 1907 N N . MET B 1 1 ? 0.147 24.922 23.5 1 79.44 1 MET B N 1
ATOM 1908 C CA . MET B 1 1 ? -0.221 25.234 22.125 1 79.44 1 MET B CA 1
ATOM 1909 C C . MET B 1 1 ? 0.357 26.578 21.703 1 79.44 1 MET B C 1
ATOM 1911 O O . MET B 1 1 ? 0.356 26.922 20.516 1 79.44 1 MET B O 1
ATOM 1915 N N . GLU B 1 2 ? 0.929 27.203 22.656 1 87.5 2 GLU B N 1
ATOM 1916 C CA . GLU B 1 2 ? 1.5 28.531 22.375 1 87.5 2 GLU B CA 1
ATOM 1917 C C . GLU B 1 2 ? 2.582 28.453 21.312 1 87.5 2 GLU B C 1
ATOM 1919 O O . GLU B 1 2 ? 2.689 29.344 20.469 1 87.5 2 GLU B O 1
ATOM 1924 N N . ARG B 1 3 ? 3.273 27.359 21.297 1 92.25 3 ARG B N 1
ATOM 1925 C CA . ARG B 1 3 ? 4.414 27.25 20.391 1 92.25 3 ARG B CA 1
ATOM 1926 C C . ARG B 1 3 ? 3.955 27.188 18.938 1 92.25 3 ARG B C 1
ATOM 1928 O O . ARG B 1 3 ? 4.746 27.422 18.016 1 92.25 3 ARG B O 1
ATOM 1935 N N . TRP B 1 4 ? 2.668 26.891 18.719 1 96.25 4 TRP B N 1
ATOM 1936 C CA . TRP B 1 4 ? 2.18 26.688 17.359 1 96.25 4 TRP B CA 1
ATOM 1937 C C . TRP B 1 4 ? 1.458 27.938 16.859 1 96.25 4 TRP B C 1
ATOM 1939 O O . TRP B 1 4 ? 1.077 28 15.688 1 96.25 4 TRP B O 1
ATOM 1949 N N . GLN B 1 5 ? 1.279 28.906 17.781 1 96.88 5 GLN B N 1
ATOM 1950 C CA . GLN B 1 5 ? 0.584 30.125 17.391 1 96.88 5 GLN B CA 1
ATOM 1951 C C . GLN B 1 5 ? 1.295 30.812 16.219 1 96.88 5 GLN B C 1
ATOM 1953 O O . GLN B 1 5 ? 2.506 31.031 16.266 1 96.88 5 GLN B O 1
ATOM 1958 N N . GLY B 1 6 ? 0.544 31.062 15.156 1 97.81 6 GLY B N 1
ATOM 1959 C CA . GLY B 1 6 ? 1.062 31.766 13.992 1 97.81 6 GLY B CA 1
ATOM 1960 C C . GLY B 1 6 ? 1.786 30.859 13.016 1 97.81 6 GLY B C 1
ATOM 1961 O O . GLY B 1 6 ? 2.053 31.25 11.883 1 97.81 6 GLY B O 1
ATOM 1962 N N . ARG B 1 7 ? 2.076 29.641 13.438 1 98.38 7 ARG B N 1
ATOM 1963 C CA . ARG B 1 7 ? 2.787 28.703 12.562 1 98.38 7 ARG B CA 1
ATOM 1964 C C . ARG B 1 7 ? 1.843 28.094 11.539 1 98.38 7 ARG B C 1
ATOM 1966 O O . ARG B 1 7 ? 0.622 28.156 11.695 1 98.38 7 ARG B O 1
ATOM 1973 N N . VAL B 1 8 ? 2.363 27.5 10.492 1 98.88 8 VAL B N 1
ATOM 1974 C CA . VAL B 1 8 ? 1.573 27.078 9.336 1 98.88 8 VAL B CA 1
ATOM 1975 C C . VAL B 1 8 ? 1.313 25.578 9.391 1 98.88 8 VAL B C 1
ATOM 1977 O O . VAL B 1 8 ? 2.248 24.781 9.523 1 98.88 8 VAL B O 1
ATOM 1980 N N . ALA B 1 9 ? 0.065 25.203 9.336 1 98.94 9 ALA B N 1
ATOM 1981 C CA . ALA B 1 9 ? -0.356 23.812 9.219 1 98.94 9 ALA B CA 1
ATOM 1982 C C . ALA B 1 9 ? -1.029 23.547 7.875 1 98.94 9 ALA B C 1
ATOM 1984 O O . ALA B 1 9 ? -1.794 24.391 7.383 1 98.94 9 ALA B O 1
ATOM 1985 N N . LEU B 1 10 ? -0.649 22.469 7.258 1 98.94 10 LEU B N 1
ATOM 1986 C CA . LEU B 1 10 ? -1.405 21.953 6.125 1 98.94 10 LEU B CA 1
ATOM 1987 C C . LEU B 1 10 ? -2.34 20.828 6.57 1 98.94 10 LEU B C 1
ATOM 1989 O O . LEU B 1 10 ? -1.918 19.906 7.266 1 98.94 10 LEU B O 1
ATOM 1993 N N . VAL B 1 11 ? -3.598 20.938 6.27 1 98.94 11 VAL B N 1
ATOM 1994 C CA . VAL B 1 11 ? -4.574 19.875 6.48 1 98.94 11 VAL B CA 1
ATOM 1995 C C . VAL B 1 11 ? -5.148 19.422 5.141 1 98.94 11 VAL B C 1
ATOM 1997 O O . VAL B 1 11 ? -5.812 20.203 4.453 1 98.94 11 VAL B O 1
ATOM 2000 N N . THR B 1 12 ? -4.891 18.188 4.754 1 98.94 12 THR B N 1
ATOM 2001 C CA . THR B 1 12 ? -5.465 17.672 3.52 1 98.94 12 THR B CA 1
ATOM 2002 C C . THR B 1 12 ? -6.867 17.109 3.764 1 98.94 12 THR B C 1
ATOM 2004 O O . THR B 1 12 ? -7.141 16.562 4.832 1 98.94 12 THR B O 1
ATOM 2007 N N . GLY B 1 13 ? -7.719 17.25 2.732 1 98.38 13 GLY B N 1
ATOM 2008 C CA . GLY B 1 13 ? -9.102 16.828 2.902 1 98.38 13 GLY B CA 1
ATOM 2009 C C . GLY B 1 13 ? -9.859 17.656 3.916 1 98.38 13 GLY B C 1
ATOM 2010 O O . GLY B 1 13 ? -10.57 17.125 4.766 1 98.38 13 GLY B O 1
ATOM 2011 N N . ALA B 1 14 ? -9.719 18.953 3.832 1 98.56 14 ALA B N 1
ATOM 2012 C CA . ALA B 1 14 ? -10.18 19.844 4.891 1 98.56 14 ALA B CA 1
ATOM 2013 C C . ALA B 1 14 ? -11.609 20.312 4.633 1 98.56 14 ALA B C 1
ATOM 2015 O O . ALA B 1 14 ? -12.148 21.125 5.379 1 98.56 14 ALA B O 1
ATOM 2016 N N . SER B 1 15 ? -12.273 19.797 3.596 1 97.12 15 SER B N 1
ATOM 2017 C CA . SER B 1 15 ? -13.555 20.359 3.18 1 97.12 15 SER B CA 1
ATOM 2018 C C . SER B 1 15 ? -14.703 19.812 4.027 1 97.12 15 SER B C 1
ATOM 2020 O O . SER B 1 15 ? -15.75 20.438 4.148 1 97.12 15 SER B O 1
ATOM 2022 N N . VAL B 1 16 ? -14.562 18.609 4.543 1 95.38 16 VAL B N 1
ATOM 2023 C CA . VAL B 1 16 ? -15.656 17.984 5.285 1 95.38 16 VAL B CA 1
ATOM 2024 C C . VAL B 1 16 ? -15.086 17.094 6.379 1 95.38 16 VAL B C 1
ATOM 2026 O O . VAL B 1 16 ? -13.875 16.875 6.453 1 95.38 16 VAL B O 1
ATOM 2029 N N . GLY B 1 17 ? -15.953 16.656 7.242 1 95.5 17 GLY B N 1
ATOM 2030 C CA . GLY B 1 17 ? -15.664 15.578 8.172 1 95.5 17 GLY B CA 1
ATOM 2031 C C . GLY B 1 17 ? -14.539 15.906 9.133 1 95.5 17 GLY B C 1
ATOM 2032 O O . GLY B 1 17 ? -14.5 16.984 9.711 1 95.5 17 GLY B O 1
ATOM 2033 N N . ILE B 1 18 ? -13.688 14.938 9.344 1 97.38 18 ILE B N 1
ATOM 2034 C CA . ILE B 1 18 ? -12.586 15.039 10.297 1 97.38 18 ILE B CA 1
ATOM 2035 C C . ILE B 1 18 ? -11.664 16.188 9.891 1 97.38 18 ILE B C 1
ATOM 2037 O O . ILE B 1 18 ? -11.242 16.984 10.742 1 97.38 18 ILE B O 1
ATOM 2041 N N . GLY B 1 19 ? -11.398 16.297 8.562 1 98.38 19 GLY B N 1
ATOM 2042 C CA . GLY B 1 19 ? -10.492 17.328 8.07 1 98.38 19 GLY B CA 1
ATOM 2043 C C . GLY B 1 19 ? -10.984 18.734 8.344 1 98.38 19 GLY B C 1
ATOM 2044 O O . GLY B 1 19 ? -10.211 19.594 8.766 1 98.38 19 GLY B O 1
ATOM 2045 N N . ALA B 1 20 ? -12.227 18.922 8.109 1 98.44 20 ALA B N 1
ATOM 2046 C CA . ALA B 1 20 ? -12.82 20.219 8.391 1 98.44 20 ALA B CA 1
ATOM 2047 C C . ALA B 1 20 ? -12.734 20.562 9.875 1 98.44 20 ALA B C 1
ATOM 2049 O O . ALA B 1 20 ? -12.375 21.672 10.242 1 98.44 20 ALA B O 1
ATOM 2050 N N . ALA B 1 21 ? -13.031 19.594 10.719 1 98.44 21 ALA B N 1
ATOM 2051 C CA . ALA B 1 21 ? -13.008 19.797 12.164 1 98.44 21 ALA B CA 1
ATOM 2052 C C . ALA B 1 21 ? -11.586 20.078 12.656 1 98.44 21 ALA B C 1
ATOM 2054 O O . ALA B 1 21 ? -11.383 20.938 13.523 1 98.44 21 ALA B O 1
ATOM 2055 N N . ILE B 1 22 ? -10.625 19.375 12.102 1 98.69 22 ILE B N 1
ATOM 2056 C CA . ILE B 1 22 ? -9.227 19.578 12.461 1 98.69 22 ILE B CA 1
ATOM 2057 C C . ILE B 1 22 ? -8.805 21 12.078 1 98.69 22 ILE B C 1
ATOM 2059 O O . ILE B 1 22 ? -8.195 21.719 12.875 1 98.69 22 ILE B O 1
ATOM 2063 N N . ALA B 1 23 ? -9.156 21.391 10.844 1 98.81 23 ALA B N 1
ATOM 2064 C CA . ALA B 1 23 ? -8.773 22.703 10.359 1 98.81 23 ALA B CA 1
ATOM 2065 C C . ALA B 1 23 ? -9.32 23.812 11.266 1 98.81 23 ALA B C 1
ATOM 2067 O O . ALA B 1 23 ? -8.586 24.703 11.68 1 98.81 23 ALA B O 1
ATOM 2068 N N . VAL B 1 24 ? -10.562 23.719 11.633 1 98.69 24 VAL B N 1
ATOM 2069 C CA . VAL B 1 24 ? -11.211 24.719 12.477 1 98.69 24 VAL B CA 1
ATOM 2070 C C . VAL B 1 24 ? -10.547 24.75 13.852 1 98.69 24 VAL B C 1
ATOM 2072 O O . VAL B 1 24 ? -10.289 25.828 14.391 1 98.69 24 VAL B O 1
ATOM 2075 N N . GLU B 1 25 ? -10.273 23.594 14.391 1 98.12 25 GLU B N 1
ATOM 2076 C CA . GLU B 1 25 ? -9.656 23.531 15.711 1 98.12 25 GLU B CA 1
ATOM 2077 C C . GLU B 1 25 ? -8.273 24.172 15.703 1 98.12 25 GLU B C 1
ATOM 2079 O O . GLU B 1 25 ? -7.906 24.875 16.641 1 98.12 25 GLU B O 1
ATOM 2084 N N . LEU B 1 26 ? -7.492 23.906 14.672 1 98.62 26 LEU B N 1
ATOM 2085 C CA . LEU B 1 26 ? -6.148 24.469 14.594 1 98.62 26 LEU B CA 1
ATOM 2086 C C . LEU B 1 26 ? -6.203 25.984 14.453 1 98.62 26 LEU B C 1
ATOM 2088 O O . LEU B 1 26 ? -5.352 26.703 15 1 98.62 26 LEU B O 1
ATOM 2092 N N . VAL B 1 27 ? -7.207 26.484 13.719 1 98.62 27 VAL B N 1
ATOM 2093 C CA . VAL B 1 27 ? -7.422 27.922 13.617 1 98.62 27 VAL B CA 1
ATOM 2094 C C . VAL B 1 27 ? -7.777 28.5 14.992 1 98.62 27 VAL B C 1
ATOM 2096 O O . VAL B 1 27 ? -7.262 29.547 15.391 1 98.62 27 VAL B O 1
ATOM 2099 N N . ARG B 1 28 ? -8.656 27.797 15.695 1 97.44 28 ARG B N 1
ATOM 2100 C CA . ARG B 1 28 ? -9.039 28.203 17.031 1 97.44 28 ARG B CA 1
ATOM 2101 C C . ARG B 1 28 ? -7.828 28.281 17.953 1 97.44 28 ARG B C 1
ATOM 2103 O O . ARG B 1 28 ? -7.77 29.125 18.844 1 97.44 28 ARG B O 1
ATOM 2110 N N . LEU B 1 29 ? -6.852 27.484 17.672 1 96.25 29 LEU B N 1
ATOM 2111 C CA . LEU B 1 29 ? -5.652 27.406 18.5 1 96.25 29 LEU B CA 1
ATOM 2112 C C . LEU B 1 29 ? -4.605 28.406 18.031 1 96.25 29 LEU B C 1
ATOM 2114 O O . LEU B 1 29 ? -3.514 28.484 18.594 1 96.25 29 LEU B O 1
ATOM 2118 N N . GLY B 1 30 ? -4.895 29.141 16.984 1 98 30 GLY B N 1
ATOM 2119 C CA . GLY B 1 30 ? -4.09 30.297 16.625 1 98 30 GLY B CA 1
ATOM 2120 C C . GLY B 1 30 ? -3.162 30.031 15.453 1 98 30 GLY B C 1
ATOM 2121 O O . GLY B 1 30 ? -2.307 30.859 15.141 1 98 30 GLY B O 1
ATOM 2122 N N . MET B 1 31 ? -3.311 28.906 14.766 1 98.56 31 MET B N 1
ATOM 2123 C CA . MET B 1 31 ? -2.416 28.578 13.656 1 98.56 31 MET B CA 1
ATOM 2124 C C . MET B 1 31 ? -2.91 29.203 12.352 1 98.56 31 MET B C 1
ATOM 2126 O O . MET B 1 31 ? -4.059 29.641 12.266 1 98.56 31 MET B O 1
ATOM 2130 N N . LYS B 1 32 ? -2.01 29.344 11.43 1 98.75 32 LYS B N 1
ATOM 2131 C CA . LYS B 1 32 ? -2.363 29.547 10.023 1 98.75 32 LYS B CA 1
ATOM 2132 C C . LYS B 1 32 ? -2.557 28.219 9.312 1 98.75 32 LYS B C 1
ATOM 2134 O O . LYS B 1 32 ? -1.589 27.484 9.062 1 98.75 32 LYS B O 1
ATOM 2139 N N . VAL B 1 33 ? -3.773 27.938 8.938 1 98.94 33 VAL B N 1
ATOM 2140 C CA . VAL B 1 33 ? -4.098 26.609 8.438 1 98.94 33 VAL B CA 1
ATOM 2141 C C . VAL B 1 33 ? -4.391 26.688 6.938 1 98.94 33 VAL B C 1
ATOM 2143 O O . VAL B 1 33 ? -5.332 27.359 6.516 1 98.94 33 VAL B O 1
ATOM 2146 N N . VAL B 1 34 ? -3.553 26.062 6.129 1 98.94 34 VAL B N 1
ATOM 2147 C CA . VAL B 1 34 ? -3.896 25.828 4.734 1 98.94 34 VAL B CA 1
ATOM 2148 C C . VAL B 1 34 ? -4.711 24.531 4.621 1 98.94 34 VAL B C 1
ATOM 2150 O O . VAL B 1 34 ? -4.191 23.438 4.852 1 98.94 34 VAL B O 1
ATOM 2153 N N . GLY B 1 35 ? -6.008 24.703 4.348 1 98.88 35 GLY B N 1
ATOM 2154 C CA . GLY B 1 35 ? -6.867 23.562 4.09 1 98.88 35 GLY B CA 1
ATOM 2155 C C . GLY B 1 35 ? -7.059 23.281 2.609 1 98.88 35 GLY B C 1
ATOM 2156 O O . GLY B 1 35 ? -7.484 24.156 1.858 1 98.88 35 GLY B O 1
ATOM 2157 N N . CYS B 1 36 ? -6.754 22.031 2.18 1 98.75 36 CYS B N 1
ATOM 2158 C CA . CYS B 1 36 ? -6.902 21.781 0.75 1 98.75 36 CYS B CA 1
ATOM 2159 C C . CYS B 1 36 ? -7.934 20.688 0.493 1 98.75 36 CYS B C 1
ATOM 2161 O O . CYS B 1 36 ? -8.211 19.875 1.371 1 98.75 36 CYS B O 1
ATOM 2163 N N . ALA B 1 37 ? -8.531 20.734 -0.566 1 98.44 37 ALA B N 1
ATOM 2164 C CA . ALA B 1 37 ? -9.484 19.766 -1.089 1 98.44 37 ALA B CA 1
ATOM 2165 C C . ALA B 1 37 ? -9.805 20.031 -2.555 1 98.44 37 ALA B C 1
ATOM 2167 O O . ALA B 1 37 ? -9.375 21.047 -3.107 1 98.44 37 ALA B O 1
ATOM 2168 N N . ARG B 1 38 ? -10.531 19.156 -3.16 1 96.56 38 ARG B N 1
ATOM 2169 C CA . ARG B 1 38 ? -11.008 19.359 -4.523 1 96.56 38 ARG B CA 1
ATOM 2170 C C . ARG B 1 38 ? -12.094 20.422 -4.574 1 96.56 38 ARG B C 1
ATOM 2172 O O . ARG B 1 38 ? -12.172 21.188 -5.535 1 96.56 38 ARG B O 1
ATOM 2179 N N . ASP B 1 39 ? -12.898 20.406 -3.561 1 94.31 39 ASP B N 1
ATOM 2180 C CA . ASP B 1 39 ? -13.93 21.422 -3.424 1 94.31 39 ASP B CA 1
ATOM 2181 C C . ASP B 1 39 ? -13.492 22.516 -2.451 1 94.31 39 ASP B C 1
ATOM 2183 O O . ASP B 1 39 ? -13.734 22.422 -1.246 1 94.31 39 ASP B O 1
ATOM 2187 N N . VAL B 1 40 ? -13.055 23.562 -3.043 1 97.81 40 VAL B N 1
ATOM 2188 C CA . VAL B 1 40 ? -12.469 24.609 -2.211 1 97.81 40 VAL B CA 1
ATOM 2189 C C . VAL B 1 40 ? -13.578 25.484 -1.629 1 97.81 40 VAL B C 1
ATOM 2191 O O . VAL B 1 40 ? -13.383 26.156 -0.607 1 97.81 40 VAL B O 1
ATOM 2194 N N . GLY B 1 41 ? -14.766 25.453 -2.223 1 98.31 41 GLY B N 1
ATOM 2195 C CA . GLY B 1 41 ? -15.883 26.25 -1.754 1 98.31 41 GLY B CA 1
ATOM 2196 C C . GLY B 1 41 ? -16.281 25.953 -0.32 1 98.31 41 GLY B C 1
ATOM 2197 O O . GLY B 1 41 ? -16.578 26.875 0.448 1 98.31 41 GLY B O 1
ATOM 2198 N N . LYS B 1 42 ? -16.25 24.719 0.059 1 98 42 LYS B N 1
ATOM 2199 C CA . LYS B 1 42 ? -16.594 24.344 1.425 1 98 42 LYS B CA 1
ATOM 2200 C C . LYS B 1 42 ? -15.57 24.875 2.42 1 98 42 LYS B C 1
ATOM 2202 O O . LYS B 1 42 ? -15.922 25.25 3.543 1 98 42 LYS B O 1
ATOM 2207 N N . ILE B 1 43 ? -14.352 24.922 2.035 1 98.81 43 ILE B N 1
ATOM 2208 C CA . ILE B 1 43 ? -13.297 25.438 2.906 1 98.81 43 ILE B CA 1
ATOM 2209 C C . ILE B 1 43 ? -13.422 26.953 3.027 1 98.81 43 ILE B C 1
ATOM 2211 O O . ILE B 1 43 ? -13.164 27.516 4.09 1 98.81 43 ILE B O 1
ATOM 2215 N N . GLN B 1 44 ? -13.789 27.609 1.931 1 98.75 44 GLN B N 1
ATOM 2216 C CA . GLN B 1 44 ? -14.023 29.047 1.966 1 98.75 44 GLN B CA 1
ATOM 2217 C C . GLN B 1 44 ? -15.125 29.406 2.959 1 98.75 44 GLN B C 1
ATOM 2219 O O . GLN B 1 44 ? -14.992 30.375 3.715 1 98.75 44 GLN B O 1
ATOM 2224 N N . LYS B 1 45 ? -16.141 28.625 2.891 1 98.62 45 LYS B N 1
ATOM 2225 C CA . LYS B 1 45 ? -17.234 28.844 3.84 1 98.62 45 LYS B CA 1
ATOM 2226 C C . LYS B 1 45 ? -16.75 28.672 5.277 1 98.62 45 LYS B C 1
ATOM 2228 O O . LYS B 1 45 ? -17.078 29.469 6.152 1 98.62 45 LYS B O 1
ATOM 2233 N N . LEU B 1 46 ? -15.984 27.656 5.551 1 98.5 46 LEU B N 1
ATOM 2234 C CA . LEU B 1 46 ? -15.43 27.406 6.879 1 98.5 46 LEU B CA 1
ATOM 2235 C C . LEU B 1 46 ? -14.516 28.547 7.309 1 98.5 46 LEU B C 1
ATOM 2237 O O . LEU B 1 46 ? -14.5 28.922 8.477 1 98.5 46 LEU B O 1
ATOM 2241 N N . ALA B 1 47 ? -13.727 29.031 6.375 1 98.75 47 ALA B N 1
ATOM 2242 C CA . ALA B 1 47 ? -12.828 30.141 6.656 1 98.75 47 ALA B CA 1
ATOM 2243 C C . ALA B 1 47 ? -13.602 31.375 7.121 1 98.75 47 ALA B C 1
ATOM 2245 O O . ALA B 1 47 ? -13.203 32.031 8.078 1 98.75 47 ALA B O 1
ATOM 2246 N N . ALA B 1 48 ? -14.664 31.625 6.434 1 98.69 48 ALA B N 1
ATOM 2247 C CA . ALA B 1 48 ? -15.516 32.75 6.797 1 98.69 48 ALA B CA 1
ATOM 2248 C C . ALA B 1 48 ? -16.109 32.562 8.188 1 98.69 48 ALA B C 1
ATOM 2250 O O . ALA B 1 48 ? -16.203 33.531 8.969 1 98.69 48 ALA B O 1
ATOM 2251 N N . GLU B 1 49 ? -16.5 31.344 8.453 1 98.5 49 GLU B N 1
ATOM 2252 C CA . GLU B 1 49 ? -17.062 31.031 9.758 1 98.5 49 GLU B CA 1
ATOM 2253 C C . GLU B 1 49 ? -16.031 31.234 10.867 1 98.5 49 GLU B C 1
ATOM 2255 O O . GLU B 1 49 ? -16.359 31.75 11.938 1 98.5 49 GLU B O 1
ATOM 2260 N N . CYS B 1 50 ? -14.836 30.812 10.633 1 98.44 50 CYS B N 1
ATOM 2261 C CA . CYS B 1 50 ? -13.758 30.984 11.602 1 98.44 50 CYS B CA 1
ATOM 2262 C C . CYS B 1 50 ? -13.5 32.469 11.859 1 98.44 50 CYS B C 1
ATOM 2264 O O . CYS B 1 50 ? -13.305 32.875 13 1 98.44 50 CYS B O 1
ATOM 2266 N N . GLN B 1 51 ? -13.5 33.219 10.781 1 98.12 51 GLN B N 1
ATOM 2267 C CA . GLN B 1 51 ? -13.289 34.656 10.891 1 98.12 51 GLN B CA 1
ATOM 2268 C C . GLN B 1 51 ? -14.398 35.312 11.695 1 98.12 51 GLN B C 1
ATOM 2270 O O . GLN B 1 51 ? -14.133 36.125 12.586 1 98.12 51 GLN B O 1
ATOM 2275 N N . SER B 1 52 ? -15.609 34.969 11.383 1 98.31 52 SER B N 1
ATOM 2276 C CA . SER B 1 52 ? -16.766 35.531 12.055 1 98.31 52 SER B CA 1
ATOM 2277 C C . SER B 1 52 ? -16.781 35.188 13.539 1 98.31 52 SER B C 1
ATOM 2279 O O . SER B 1 52 ? -17.234 35.969 14.367 1 98.31 52 SER B O 1
ATOM 2281 N N . ALA B 1 53 ? -16.266 34 13.867 1 98 53 ALA B N 1
ATOM 2282 C CA . ALA B 1 53 ? -16.234 33.531 15.25 1 98 53 ALA B CA 1
ATOM 2283 C C . ALA B 1 53 ? -15.102 34.188 16.031 1 98 53 ALA B C 1
ATOM 2285 O O . ALA B 1 53 ? -15.023 34.062 17.25 1 98 53 ALA B O 1
ATOM 2286 N N . GLY B 1 54 ? -14.203 34.875 15.367 1 98 54 GLY B N 1
ATOM 2287 C CA . GLY B 1 54 ? -13.117 35.594 16.016 1 98 54 GLY B CA 1
ATOM 2288 C C . GLY B 1 54 ? -11.969 34.688 16.438 1 98 54 GLY B C 1
ATOM 2289 O O . GLY B 1 54 ? -11.305 34.969 17.438 1 98 54 GLY B O 1
ATOM 2290 N N . HIS B 1 55 ? -11.812 33.562 15.789 1 97.69 55 HIS B N 1
ATOM 2291 C CA . HIS B 1 55 ? -10.688 32.688 16.109 1 97.69 55 HIS B CA 1
ATOM 2292 C C . HIS B 1 55 ? -9.359 33.406 15.82 1 97.69 55 HIS B C 1
ATOM 2294 O O . HIS B 1 55 ? -9.258 34.188 14.891 1 97.69 55 HIS B O 1
ATOM 2300 N N . PRO B 1 56 ? -8.344 33.156 16.625 1 97.88 56 PRO B N 1
ATOM 2301 C CA . PRO B 1 56 ? -7.082 33.875 16.516 1 97.88 56 PRO B CA 1
ATOM 2302 C C . PRO B 1 56 ? -6.273 33.5 15.281 1 97.88 56 PRO B C 1
ATOM 2304 O O . PRO B 1 56 ? -5.457 34.281 14.797 1 97.88 56 PRO B O 1
ATOM 2307 N N . GLY B 1 57 ? -6.469 32.312 14.734 1 98.25 57 GLY B N 1
ATOM 2308 C CA . GLY B 1 57 ? -5.777 31.875 13.531 1 98.25 57 GLY B CA 1
ATOM 2309 C C . GLY B 1 57 ? -6.547 32.188 12.266 1 98.25 57 GLY B C 1
ATOM 2310 O O . GLY B 1 57 ? -7.527 32.938 12.289 1 98.25 57 GLY B O 1
ATOM 2311 N N . VAL B 1 58 ? -6.074 31.641 11.156 1 98.62 58 VAL B N 1
ATOM 2312 C CA . VAL B 1 58 ? -6.727 31.875 9.867 1 98.62 58 VAL B CA 1
ATOM 2313 C C . VAL B 1 58 ? -6.781 30.578 9.078 1 98.62 58 VAL B C 1
ATOM 2315 O O . VAL B 1 58 ? -5.863 29.75 9.156 1 98.62 58 VAL B O 1
ATOM 2318 N N . LEU B 1 59 ? -7.855 30.359 8.391 1 98.88 59 LEU B N 1
ATOM 2319 C CA . LEU B 1 59 ? -8.008 29.25 7.453 1 98.88 59 LEU B CA 1
ATOM 2320 C C . LEU B 1 59 ? -7.852 29.734 6.016 1 98.88 59 LEU B C 1
ATOM 2322 O O . LEU B 1 59 ? -8.562 30.641 5.582 1 98.88 59 LEU B O 1
ATOM 2326 N N . VAL B 1 60 ? -6.891 29.188 5.324 1 98.88 60 VAL B N 1
ATOM 2327 C CA . VAL B 1 60 ? -6.605 29.531 3.938 1 98.88 60 VAL B CA 1
ATOM 2328 C C . VAL B 1 60 ? -7.047 28.406 3.014 1 98.88 60 VAL B C 1
ATOM 2330 O O . VAL B 1 60 ? -6.398 27.344 2.955 1 98.88 60 VAL B O 1
ATOM 2333 N N . PRO B 1 61 ? -8.133 28.641 2.248 1 98.81 61 PRO B N 1
ATOM 2334 C CA . PRO B 1 61 ? -8.594 27.594 1.327 1 98.81 61 PRO B CA 1
ATOM 2335 C C . PRO B 1 61 ? -7.652 27.391 0.141 1 98.81 61 PRO B C 1
ATOM 2337 O O . PRO B 1 61 ? -7.141 28.375 -0.417 1 98.81 61 PRO B O 1
ATOM 2340 N N . PHE B 1 62 ? -7.398 26.172 -0.173 1 98.88 62 PHE B N 1
ATOM 2341 C CA . PHE B 1 62 ? -6.562 25.875 -1.328 1 98.88 62 PHE B CA 1
ATOM 2342 C C . PHE B 1 62 ? -7.137 24.719 -2.127 1 98.88 62 PHE B C 1
ATOM 2344 O O . PHE B 1 62 ? -7.371 23.641 -1.581 1 98.88 62 PHE B O 1
ATOM 2351 N N . LYS B 1 63 ? -7.43 24.953 -3.396 1 98.75 63 LYS B N 1
ATOM 2352 C CA . LYS B 1 63 ? -7.922 23.875 -4.258 1 98.75 63 LYS B CA 1
ATOM 2353 C C . LYS B 1 63 ? -6.785 22.953 -4.691 1 98.75 63 LYS B C 1
ATOM 2355 O O . LYS B 1 63 ? -5.773 23.422 -5.223 1 98.75 63 LYS B O 1
ATOM 2360 N N . CYS B 1 64 ? -6.953 21.656 -4.398 1 98.69 64 CYS B N 1
ATOM 2361 C CA . CYS B 1 64 ? -5.93 20.688 -4.773 1 98.69 64 CYS B CA 1
ATOM 2362 C C . CYS B 1 64 ? -6.527 19.281 -4.934 1 98.69 64 CYS B C 1
ATOM 2364 O O . CYS B 1 64 ? -7.223 18.797 -4.043 1 98.69 64 CYS B O 1
ATOM 2366 N N . ASP B 1 65 ? -6.332 18.688 -6.059 1 98.69 65 ASP B N 1
ATOM 2367 C CA . ASP B 1 65 ? -6.609 17.281 -6.266 1 98.69 65 ASP B CA 1
ATOM 2368 C C . ASP B 1 65 ? -5.391 16.422 -5.91 1 98.69 65 ASP B C 1
ATOM 2370 O O . ASP B 1 65 ? -4.43 16.359 -6.676 1 98.69 65 ASP B O 1
ATOM 2374 N N . LEU B 1 66 ? -5.5 15.695 -4.828 1 98.69 66 LEU B N 1
ATOM 2375 C CA . LEU B 1 66 ? -4.359 14.984 -4.27 1 98.69 66 LEU B CA 1
ATOM 2376 C C . LEU B 1 66 ? -4.02 13.758 -5.109 1 98.69 66 LEU B C 1
ATOM 2378 O O . LEU B 1 66 ? -2.967 13.141 -4.922 1 98.69 66 LEU B O 1
ATOM 2382 N N . SER B 1 67 ? -4.91 13.367 -6.059 1 98.25 67 SER B N 1
ATOM 2383 C CA . SER B 1 67 ? -4.562 12.281 -6.969 1 98.25 67 SER B CA 1
ATOM 2384 C C . SER B 1 67 ? -3.574 12.742 -8.031 1 98.25 67 SER B C 1
ATOM 2386 O O . SER B 1 67 ? -3.062 11.93 -8.805 1 98.25 67 SER B O 1
ATOM 2388 N N . LYS B 1 68 ? -3.293 14.047 -8.062 1 98.38 68 LYS B N 1
ATOM 2389 C CA . LYS B 1 68 ? -2.398 14.641 -9.055 1 98.38 68 LYS B CA 1
ATOM 2390 C C . LYS B 1 68 ? -1.153 15.219 -8.391 1 98.38 68 LYS B C 1
ATOM 2392 O O . LYS B 1 68 ? -1.22 16.281 -7.754 1 98.38 68 LYS B O 1
ATOM 2397 N N . GLU B 1 69 ? -0.035 14.672 -8.695 1 98.44 69 GLU B N 1
ATOM 2398 C CA . GLU B 1 69 ? 1.212 15.109 -8.078 1 98.44 69 GLU B CA 1
ATOM 2399 C C . GLU B 1 69 ? 1.505 16.578 -8.391 1 98.44 69 GLU B C 1
ATOM 2401 O O . GLU B 1 69 ? 1.979 17.312 -7.535 1 98.44 69 GLU B O 1
ATOM 2406 N N . GLU B 1 70 ? 1.289 16.938 -9.625 1 98.62 70 GLU B N 1
ATOM 2407 C CA . GLU B 1 70 ? 1.604 18.297 -10.039 1 98.62 70 GLU B CA 1
ATOM 2408 C C . GLU B 1 70 ? 0.826 19.328 -9.211 1 98.62 70 GLU B C 1
ATOM 2410 O O . GLU B 1 70 ? 1.334 20.406 -8.914 1 98.62 70 GLU B O 1
ATOM 2415 N N . GLU B 1 71 ? -0.372 19.016 -8.812 1 98.81 71 GLU B N 1
ATOM 2416 C CA . GLU B 1 71 ? -1.166 19.922 -7.988 1 98.81 71 GLU B CA 1
ATOM 2417 C C . GLU B 1 71 ? -0.644 19.969 -6.555 1 98.81 71 GLU B C 1
ATOM 2419 O O . GLU B 1 71 ? -0.646 21.016 -5.918 1 98.81 71 GLU B O 1
ATOM 2424 N N . ILE B 1 72 ? -0.172 18.844 -6.035 1 98.94 72 ILE B N 1
ATOM 2425 C CA . ILE B 1 72 ? 0.417 18.797 -4.699 1 98.94 72 ILE B CA 1
ATOM 2426 C C . ILE B 1 72 ? 1.66 19.672 -4.652 1 98.94 72 ILE B C 1
ATOM 2428 O O . ILE B 1 72 ? 1.812 20.5 -3.744 1 98.94 72 ILE B O 1
ATOM 2432 N N . LEU B 1 73 ? 2.471 19.5 -5.672 1 98.88 73 LEU B N 1
ATOM 2433 C CA . LEU B 1 73 ? 3.707 20.266 -5.711 1 98.88 73 LEU B CA 1
ATOM 2434 C C . LEU B 1 73 ? 3.416 21.766 -5.863 1 98.88 73 LEU B C 1
ATOM 2436 O O . LEU B 1 73 ? 4.078 22.594 -5.242 1 98.88 73 LEU B O 1
ATOM 2440 N N . SER B 1 74 ? 2.426 22.094 -6.652 1 98.75 74 SER B N 1
ATOM 2441 C CA . SER B 1 74 ? 2.021 23.484 -6.812 1 98.75 74 SER B CA 1
ATOM 2442 C C . SER B 1 74 ? 1.499 24.062 -5.5 1 98.75 74 SER B C 1
ATOM 2444 O O . SER B 1 74 ? 1.735 25.234 -5.195 1 98.75 74 SER B O 1
ATOM 2446 N N . MET B 1 75 ? 0.795 23.297 -4.77 1 98.88 75 MET B N 1
ATOM 2447 C CA . MET B 1 75 ? 0.286 23.719 -3.469 1 98.88 75 MET B CA 1
ATOM 2448 C C . MET B 1 75 ? 1.432 24.047 -2.518 1 98.88 75 MET B C 1
ATOM 2450 O O . MET B 1 75 ? 1.424 25.094 -1.865 1 98.88 75 MET B O 1
ATOM 2454 N N . PHE B 1 76 ? 2.438 23.188 -2.457 1 98.88 76 PHE B N 1
ATOM 2455 C CA . PHE B 1 76 ? 3.564 23.422 -1.562 1 98.88 76 PHE B CA 1
ATOM 2456 C C . PHE B 1 76 ? 4.355 24.656 -2.01 1 98.88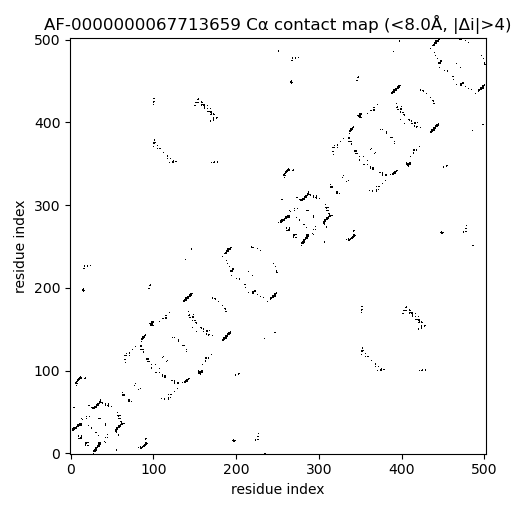 76 PHE B C 1
ATOM 2458 O O . PHE B 1 76 ? 4.852 25.422 -1.178 1 98.88 76 PHE B O 1
ATOM 2465 N N . ALA B 1 77 ? 4.465 24.812 -3.324 1 98.81 77 ALA B N 1
ATOM 2466 C CA . ALA B 1 77 ? 5.129 26.016 -3.844 1 98.81 77 ALA B CA 1
ATOM 2467 C C . ALA B 1 77 ? 4.379 27.266 -3.436 1 98.81 77 ALA B C 1
ATOM 2469 O O . ALA B 1 77 ? 4.992 28.266 -3.047 1 98.81 77 ALA B O 1
ATOM 2470 N N . ALA B 1 78 ? 3.098 27.25 -3.533 1 98.81 78 ALA B N 1
ATOM 2471 C CA . ALA B 1 78 ? 2.271 28.391 -3.156 1 98.81 78 ALA B CA 1
ATOM 2472 C C . ALA B 1 78 ? 2.385 28.672 -1.662 1 98.81 78 ALA B C 1
ATOM 2474 O O . ALA B 1 78 ? 2.447 29.844 -1.253 1 98.81 78 ALA B O 1
ATOM 2475 N N . ILE B 1 79 ? 2.387 27.625 -0.841 1 98.81 79 ILE B N 1
ATOM 2476 C CA . ILE B 1 79 ? 2.506 27.797 0.603 1 98.81 79 ILE B CA 1
ATOM 2477 C C . ILE B 1 79 ? 3.855 28.422 0.94 1 98.81 79 ILE B C 1
ATOM 2479 O O . ILE B 1 79 ? 3.941 29.312 1.799 1 98.81 79 ILE B O 1
ATOM 2483 N N . LYS B 1 80 ? 4.863 27.969 0.27 1 98.75 80 LYS B N 1
ATOM 2484 C CA . LYS B 1 80 ? 6.188 28.547 0.464 1 98.75 80 LYS B CA 1
ATOM 2485 C C . LYS B 1 80 ? 6.195 30.031 0.133 1 98.75 80 LYS B C 1
ATOM 2487 O O . LYS B 1 80 ? 6.691 30.844 0.916 1 98.75 80 LYS B O 1
ATOM 2492 N N . GLU B 1 81 ? 5.656 30.375 -1.008 1 98.56 81 GLU B N 1
ATOM 2493 C CA . GLU B 1 81 ? 5.66 31.75 -1.49 1 98.56 81 GLU B CA 1
ATOM 2494 C C . GLU B 1 81 ? 4.824 32.656 -0.59 1 98.56 81 GLU B C 1
ATOM 2496 O O . GLU B 1 81 ? 5.23 33.781 -0.278 1 98.56 81 GLU B O 1
ATOM 2501 N N . GLN B 1 82 ? 3.705 32.156 -0.121 1 98.25 82 GLN B N 1
ATOM 2502 C CA . GLN B 1 82 ? 2.723 33.031 0.537 1 98.25 82 GLN B CA 1
ATOM 2503 C C . GLN B 1 82 ? 2.855 32.938 2.055 1 98.25 82 GLN B C 1
ATOM 2505 O O . GLN B 1 82 ? 2.51 33.875 2.762 1 98.25 82 GLN B O 1
ATOM 2510 N N . HIS B 1 83 ? 3.355 31.844 2.562 1 97.94 83 HIS B N 1
ATOM 2511 C CA . HIS B 1 83 ? 3.324 31.625 4.004 1 97.94 83 HIS B CA 1
ATOM 2512 C C . HIS B 1 83 ? 4.66 31.078 4.508 1 97.94 83 HIS B C 1
ATOM 2514 O O . HIS B 1 83 ? 4.75 30.609 5.641 1 97.94 83 HIS B O 1
ATOM 2520 N N . LYS B 1 84 ? 5.723 31.062 3.656 1 97.88 84 LYS B N 1
ATOM 2521 C CA . LYS B 1 84 ? 7.105 30.719 3.955 1 97.88 84 LYS B CA 1
ATOM 2522 C C . LYS B 1 84 ? 7.285 29.203 3.994 1 97.88 84 LYS B C 1
ATOM 2524 O O . LYS B 1 84 ? 8.375 28.688 3.719 1 97.88 84 LYS B O 1
ATOM 2529 N N . GLY B 1 85 ? 6.301 28.422 4.441 1 98.56 85 GLY B N 1
ATOM 2530 C CA . GLY B 1 85 ? 6.43 26.969 4.453 1 98.56 85 GLY B CA 1
ATOM 2531 C C . GLY B 1 85 ? 5.469 26.297 5.418 1 98.56 85 GLY B C 1
ATOM 2532 O O . GLY B 1 85 ? 4.582 26.953 5.977 1 98.56 85 GLY B O 1
ATOM 2533 N N . VAL B 1 86 ? 5.641 24.969 5.582 1 98.88 86 VAL B N 1
ATOM 2534 C CA . VAL B 1 86 ? 4.762 24.156 6.414 1 98.88 86 VAL B CA 1
ATOM 2535 C C . VAL B 1 86 ? 5.512 23.688 7.66 1 98.88 86 VAL B C 1
ATOM 2537 O O . VAL B 1 86 ? 6.617 23.156 7.566 1 98.88 86 VAL B O 1
ATOM 2540 N N . ASP B 1 87 ? 4.887 23.891 8.812 1 98.81 87 ASP B N 1
ATOM 2541 C CA . ASP B 1 87 ? 5.469 23.453 10.078 1 98.81 87 ASP B CA 1
ATOM 2542 C C . ASP B 1 87 ? 4.797 22.172 10.578 1 98.81 87 ASP B C 1
ATOM 2544 O O . ASP B 1 87 ? 5.418 21.375 11.281 1 98.81 87 ASP B O 1
ATOM 2548 N N . VAL B 1 88 ? 3.52 22.047 10.344 1 98.81 88 VAL B N 1
ATOM 2549 C CA . VAL B 1 88 ? 2.721 20.875 10.711 1 98.81 88 VAL B CA 1
ATOM 2550 C C . VAL B 1 88 ? 1.958 20.375 9.492 1 98.81 88 VAL B C 1
ATOM 2552 O O . VAL B 1 88 ? 1.286 21.141 8.805 1 98.81 88 VAL B O 1
ATOM 2555 N N . CYS B 1 89 ? 2.141 19.125 9.156 1 98.94 89 CYS B N 1
ATOM 2556 C CA . CYS B 1 89 ? 1.427 18.516 8.047 1 98.94 89 CYS B CA 1
ATOM 2557 C C . CYS B 1 89 ? 0.494 17.406 8.539 1 98.94 89 CYS B C 1
ATOM 2559 O O . CYS B 1 89 ? 0.949 16.406 9.102 1 98.94 89 CYS B O 1
ATOM 2561 N N . ILE B 1 90 ? -0.764 17.625 8.391 1 98.94 90 ILE B N 1
ATOM 2562 C CA . ILE B 1 90 ? -1.761 16.625 8.758 1 98.94 90 ILE B CA 1
ATOM 2563 C C . ILE B 1 90 ? -2.314 15.953 7.5 1 98.94 90 ILE B C 1
ATOM 2565 O O . ILE B 1 90 ? -3.189 16.516 6.832 1 98.94 90 ILE B O 1
ATOM 2569 N N . ASN B 1 91 ? -1.805 14.789 7.219 1 98.94 91 ASN B N 1
ATOM 2570 C CA . ASN B 1 91 ? -2.33 13.953 6.145 1 98.94 91 ASN B CA 1
ATOM 2571 C C . ASN B 1 91 ? -3.629 13.266 6.551 1 98.94 91 ASN B C 1
ATOM 2573 O O . ASN B 1 91 ? -3.611 12.141 7.047 1 98.94 91 ASN B O 1
ATOM 2577 N N . ASN B 1 92 ? -4.688 13.961 6.266 1 98.75 92 ASN B N 1
ATOM 2578 C CA . ASN B 1 92 ? -6.008 13.5 6.684 1 98.75 92 ASN B CA 1
ATOM 2579 C C . ASN B 1 92 ? -6.805 12.938 5.508 1 98.75 92 ASN B C 1
ATOM 2581 O O . ASN B 1 92 ? -7.633 12.047 5.684 1 98.75 92 ASN B O 1
ATOM 2585 N N . ALA B 1 93 ? -6.516 13.484 4.309 1 98.25 93 ALA B N 1
ATOM 2586 C CA . ALA B 1 93 ? -7.289 13.078 3.137 1 98.25 93 ALA B CA 1
ATOM 2587 C C . ALA B 1 93 ? -7.215 11.562 2.93 1 98.25 93 ALA B C 1
ATOM 2589 O O . ALA B 1 93 ? -6.156 10.961 3.111 1 98.25 93 ALA B O 1
ATOM 2590 N N . GLY B 1 94 ? -8.289 10.977 2.625 1 96.56 94 GLY B N 1
ATOM 2591 C CA . GLY B 1 94 ? -8.438 9.57 2.295 1 96.56 94 GLY B CA 1
ATOM 2592 C C . GLY B 1 94 ? -9.797 9.219 1.729 1 96.56 94 GLY B C 1
ATOM 2593 O O . GLY B 1 94 ? -10.773 9.945 1.954 1 96.56 94 GLY B O 1
ATOM 2594 N N . LEU B 1 95 ? -9.82 8.172 1 1 96 95 LEU B N 1
ATOM 2595 C CA . LEU B 1 95 ? -11.102 7.715 0.49 1 96 95 LEU B CA 1
ATOM 2596 C C . LEU B 1 95 ? -11.109 6.199 0.321 1 96 95 LEU B C 1
ATOM 2598 O O . LEU B 1 95 ? -10.055 5.562 0.34 1 96 95 LEU B O 1
ATOM 2602 N N . ALA B 1 96 ? -12.328 5.652 0.32 1 96.88 96 ALA B N 1
ATOM 2603 C CA . ALA B 1 96 ? -12.562 4.234 0.057 1 96.88 96 ALA B CA 1
ATOM 2604 C C . ALA B 1 96 ? -13.602 4.047 -1.045 1 96.88 96 ALA B C 1
ATOM 2606 O O . ALA B 1 96 ? -14.586 4.785 -1.107 1 96.88 96 ALA B O 1
ATOM 2607 N N . HIS B 1 97 ? -13.305 3.195 -1.954 1 96.31 97 HIS B N 1
ATOM 2608 C CA . HIS B 1 97 ? -14.289 2.664 -2.889 1 96.31 97 HIS B CA 1
ATOM 2609 C C . HIS B 1 97 ? -14.727 1.257 -2.49 1 96.31 97 HIS B C 1
ATOM 2611 O O . HIS B 1 97 ? -13.898 0.447 -2.062 1 96.31 97 HIS B O 1
ATOM 2617 N N . PRO B 1 98 ? -16.031 1.008 -2.557 1 95.44 98 PRO B N 1
ATOM 2618 C CA . PRO B 1 98 ? -16.484 -0.333 -2.188 1 95.44 98 PRO B CA 1
ATOM 2619 C C . PRO B 1 98 ? -16.141 -1.386 -3.238 1 95.44 98 PRO B C 1
ATOM 2621 O O . PRO B 1 98 ? -17.031 -1.964 -3.857 1 95.44 98 PRO B O 1
ATOM 2624 N N . GLU B 1 99 ? -14.914 -1.648 -3.461 1 95.19 99 GLU B N 1
ATOM 2625 C CA . GLU B 1 99 ? -14.422 -2.635 -4.422 1 95.19 99 GLU B CA 1
ATOM 2626 C C . GLU B 1 99 ? -13.773 -3.82 -3.711 1 95.19 99 GLU B C 1
ATOM 2628 O O . GLU B 1 99 ? -12.828 -3.646 -2.947 1 95.19 99 GLU B O 1
ATOM 2633 N N . GLN B 1 100 ? -14.305 -4.949 -4.004 1 97.75 100 GLN B N 1
ATOM 2634 C CA . GLN B 1 100 ? -13.773 -6.176 -3.418 1 97.75 100 GLN B CA 1
ATOM 2635 C C . GLN B 1 100 ? -12.531 -6.648 -4.16 1 97.75 100 GLN B C 1
ATOM 2637 O O . GLN B 1 100 ? -12.227 -6.156 -5.25 1 97.75 100 GLN B O 1
ATOM 2642 N N . LEU B 1 101 ? -11.797 -7.59 -3.555 1 98.81 101 LEU B N 1
ATOM 2643 C CA . LEU B 1 101 ? -10.57 -8.102 -4.16 1 98.81 101 LEU B CA 1
ATOM 2644 C C . LEU B 1 101 ? -10.891 -9.086 -5.285 1 98.81 101 LEU B C 1
ATOM 2646 O O . LEU B 1 101 ? -10.172 -9.141 -6.289 1 98.81 101 LEU B O 1
ATOM 2650 N N . LEU B 1 102 ? -11.945 -9.797 -5.164 1 98.69 102 LEU B N 1
ATOM 2651 C CA . LEU B 1 102 ? -12.266 -10.875 -6.098 1 98.69 102 LEU B CA 1
ATOM 2652 C C . LEU B 1 102 ? -12.859 -10.32 -7.387 1 98.69 102 LEU B C 1
ATOM 2654 O O . LEU B 1 102 ? -12.844 -10.992 -8.422 1 98.69 102 LEU B O 1
ATOM 2658 N N . ASN B 1 103 ? -13.398 -9.078 -7.348 1 97.69 103 ASN B N 1
ATOM 2659 C CA . ASN B 1 103 ? -14.109 -8.633 -8.539 1 97.69 103 ASN B CA 1
ATOM 2660 C C . ASN B 1 103 ? -14.094 -7.109 -8.672 1 97.69 103 ASN B C 1
ATOM 2662 O O . ASN B 1 103 ? -14.812 -6.547 -9.5 1 97.69 103 ASN B O 1
ATOM 2666 N N . GLY B 1 104 ? -13.32 -6.414 -7.918 1 97.56 104 GLY B N 1
ATOM 2667 C CA . GLY B 1 104 ? -13.32 -4.961 -7.91 1 97.56 104 GLY B CA 1
ATOM 2668 C C . GLY B 1 104 ? -12.688 -4.355 -9.148 1 97.56 104 GLY B C 1
ATOM 2669 O O . GLY B 1 104 ? -11.961 -5.035 -9.875 1 97.56 104 GLY B O 1
ATOM 2670 N N . LYS B 1 105 ? -12.969 -3.072 -9.328 1 98.19 105 LYS B N 1
ATOM 2671 C CA . LYS B 1 105 ? -12.445 -2.33 -10.477 1 98.19 105 LYS B CA 1
ATOM 2672 C C . LYS B 1 105 ? -11.047 -1.789 -10.188 1 98.19 105 LYS B C 1
ATOM 2674 O O . LYS B 1 105 ? -10.812 -1.175 -9.141 1 98.19 105 LYS B O 1
ATOM 2679 N N . THR B 1 106 ? -10.195 -1.906 -11.156 1 98.62 106 THR B N 1
ATOM 2680 C CA . THR B 1 106 ? -8.797 -1.503 -11.031 1 98.62 106 THR B CA 1
ATOM 2681 C C . THR B 1 106 ? -8.688 0.005 -10.82 1 98.62 106 THR B C 1
ATOM 2683 O O . THR B 1 106 ? -7.879 0.466 -10.008 1 98.62 106 THR B O 1
ATOM 2686 N N . ASN B 1 107 ? -9.453 0.714 -11.531 1 98.38 107 ASN B N 1
ATOM 2687 C CA . ASN B 1 107 ? -9.367 2.168 -11.445 1 98.38 107 ASN B CA 1
ATOM 2688 C C . ASN B 1 107 ? -9.703 2.664 -10.039 1 98.38 107 ASN B C 1
ATOM 2690 O O . ASN B 1 107 ? -9.125 3.65 -9.57 1 98.38 107 ASN B O 1
ATOM 2694 N N . SER B 1 108 ? -10.617 2.037 -9.391 1 98.12 108 SER B N 1
ATOM 2695 C CA . SER B 1 108 ? -10.961 2.381 -8.016 1 98.12 108 SER B CA 1
ATOM 2696 C C . SER B 1 108 ? -9.812 2.064 -7.066 1 98.12 108 SER B C 1
ATOM 2698 O O . SER B 1 108 ? -9.516 2.85 -6.164 1 98.12 108 SER B O 1
ATOM 2700 N N . TRP B 1 109 ? -9.203 0.903 -7.258 1 98.75 109 TRP B N 1
ATOM 2701 C CA . TRP B 1 109 ? -8.031 0.547 -6.465 1 98.75 109 TRP B CA 1
ATOM 2702 C C . TRP B 1 109 ? -6.914 1.571 -6.652 1 98.75 109 TRP B C 1
ATOM 2704 O O . TRP B 1 109 ? -6.316 2.029 -5.676 1 98.75 109 TRP B O 1
ATOM 2714 N N . LYS B 1 110 ? -6.691 1.919 -7.871 1 98.56 110 LYS B N 1
ATOM 2715 C CA . LYS B 1 110 ? -5.648 2.883 -8.211 1 98.56 110 LYS B CA 1
ATOM 2716 C C . LYS B 1 110 ? -5.918 4.234 -7.551 1 98.56 110 LYS B C 1
ATOM 2718 O O . LYS B 1 110 ? -4.996 4.875 -7.039 1 98.56 110 LYS B O 1
ATOM 2723 N N . ASN B 1 111 ? -7.133 4.637 -7.637 1 98.38 111 ASN B N 1
ATOM 2724 C CA . ASN B 1 111 ? -7.5 5.91 -7.023 1 98.38 111 ASN B CA 1
ATOM 2725 C C . ASN B 1 111 ? -7.23 5.91 -5.523 1 98.38 111 ASN B C 1
ATOM 2727 O O . ASN B 1 111 ? -6.723 6.891 -4.977 1 98.38 111 ASN B O 1
ATOM 2731 N N . MET B 1 112 ? -7.527 4.832 -4.832 1 98.69 112 MET B N 1
ATOM 2732 C CA . MET B 1 112 ? -7.262 4.723 -3.402 1 98.69 112 MET B CA 1
ATOM 2733 C C . MET B 1 112 ? -5.766 4.785 -3.119 1 98.69 112 MET B C 1
ATOM 2735 O O . MET B 1 112 ? -5.332 5.457 -2.182 1 98.69 112 MET B O 1
ATOM 2739 N N . MET B 1 113 ? -5.016 4.133 -3.922 1 98.75 113 MET B N 1
ATOM 2740 C CA . MET B 1 113 ? -3.568 4.148 -3.723 1 98.75 113 MET B CA 1
ATOM 2741 C C . MET B 1 113 ? -3.004 5.551 -3.939 1 98.75 113 MET B C 1
ATOM 2743 O O . MET B 1 113 ? -2.121 5.988 -3.203 1 98.75 113 MET B O 1
ATOM 2747 N N . ASN B 1 114 ? -3.514 6.207 -4.957 1 98.69 114 ASN B N 1
ATOM 2748 C CA . ASN B 1 114 ? -3.031 7.547 -5.285 1 98.69 114 ASN B CA 1
ATOM 2749 C C . ASN B 1 114 ? -3.27 8.523 -4.137 1 98.69 114 ASN B C 1
ATOM 2751 O O . ASN B 1 114 ? -2.379 9.297 -3.779 1 98.69 114 ASN B O 1
ATOM 2755 N N . VAL B 1 115 ? -4.398 8.43 -3.564 1 98.81 115 VAL B N 1
ATOM 2756 C CA . VAL B 1 115 ? -4.777 9.43 -2.57 1 98.81 115 VAL B CA 1
ATOM 2757 C C . VAL B 1 115 ? -4.277 9 -1.192 1 98.81 115 VAL B C 1
ATOM 2759 O O . VAL B 1 115 ? -3.613 9.773 -0.498 1 98.81 115 VAL B O 1
ATOM 2762 N N . ASN B 1 116 ? -4.531 7.746 -0.799 1 98.88 116 ASN B N 1
ATOM 2763 C CA . ASN B 1 116 ? -4.301 7.312 0.575 1 98.88 116 ASN B CA 1
ATOM 2764 C C . ASN B 1 116 ? -2.818 7.082 0.851 1 98.88 116 ASN B C 1
ATOM 2766 O O . ASN B 1 116 ? -2.377 7.156 1.998 1 98.88 116 ASN B O 1
ATOM 2770 N N . VAL B 1 117 ? -2.074 6.746 -0.209 1 98.94 117 VAL B N 1
ATOM 2771 C CA . VAL B 1 117 ? -0.695 6.324 0.021 1 98.94 117 VAL B CA 1
ATOM 2772 C C . VAL B 1 117 ? 0.263 7.309 -0.651 1 98.94 117 VAL B C 1
ATOM 2774 O O . VAL B 1 117 ? 1.102 7.918 0.013 1 98.94 117 VAL B O 1
ATOM 2777 N N . LEU B 1 118 ? 0.081 7.469 -1.957 1 98.94 118 LEU B N 1
ATOM 2778 C CA . LEU B 1 118 ? 1.046 8.266 -2.709 1 98.94 118 LEU B CA 1
ATOM 2779 C C . LEU B 1 118 ? 0.965 9.734 -2.314 1 98.94 118 LEU B C 1
ATOM 2781 O O . LEU B 1 118 ? 1.99 10.367 -2.049 1 98.94 118 LEU B O 1
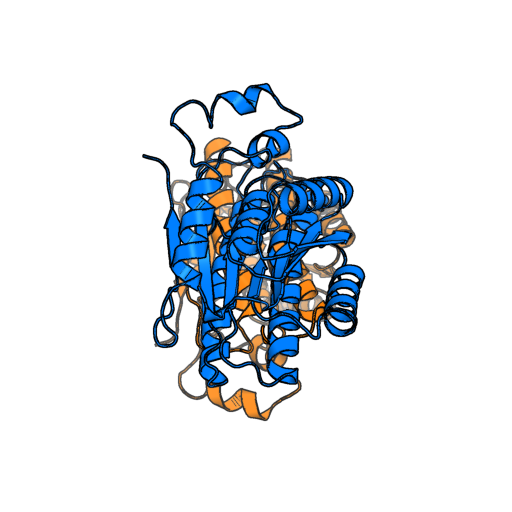ATOM 2785 N N . ALA B 1 119 ? -0.243 10.312 -2.299 1 98.94 119 ALA B N 1
ATOM 2786 C CA . ALA B 1 119 ? -0.406 11.711 -1.915 1 98.94 119 ALA B CA 1
ATOM 2787 C C . ALA B 1 119 ? 0.128 11.961 -0.507 1 98.94 119 ALA B C 1
ATOM 2789 O O . ALA B 1 119 ? 0.812 12.953 -0.263 1 98.94 119 ALA B O 1
ATOM 2790 N N . LEU B 1 120 ? -0.209 11.07 0.399 1 98.94 120 LEU B N 1
ATOM 2791 C CA . LEU B 1 120 ? 0.296 11.164 1.765 1 98.94 120 LEU B CA 1
ATOM 2792 C C . LEU B 1 120 ? 1.82 11.195 1.779 1 98.94 120 LEU B C 1
ATOM 2794 O O . LEU B 1 120 ? 2.422 12.016 2.48 1 98.94 120 LEU B O 1
ATOM 2798 N N . SER B 1 121 ? 2.449 10.359 1.022 1 98.94 121 SER B N 1
ATOM 2799 C CA . SER B 1 121 ? 3.904 10.273 0.958 1 98.94 121 SER B CA 1
ATOM 2800 C C . SER B 1 121 ? 4.504 11.547 0.365 1 98.94 121 SER B C 1
ATOM 2802 O O . SER B 1 121 ? 5.504 12.062 0.872 1 98.94 121 SER B O 1
ATOM 2804 N N . ILE B 1 122 ? 3.902 12.031 -0.691 1 98.94 122 ILE B N 1
ATOM 2805 C CA . ILE B 1 122 ? 4.402 13.242 -1.344 1 98.94 122 ILE B CA 1
ATOM 2806 C C . ILE B 1 122 ? 4.273 14.43 -0.396 1 98.94 122 ILE B C 1
ATOM 2808 O O . ILE B 1 122 ? 5.219 15.211 -0.236 1 98.94 122 ILE B O 1
ATOM 2812 N N . CYS B 1 123 ? 3.107 14.57 0.247 1 98.94 123 CYS B N 1
ATOM 2813 C CA . CYS B 1 123 ? 2.904 15.656 1.199 1 98.94 123 CYS B CA 1
ATOM 2814 C C . CYS B 1 123 ? 3.912 15.578 2.34 1 98.94 123 CYS B C 1
ATOM 2816 O O . CYS B 1 123 ? 4.453 16.594 2.771 1 98.94 123 CYS B O 1
ATOM 2818 N N . THR B 1 124 ? 4.137 14.367 2.803 1 98.94 124 THR B N 1
ATOM 2819 C CA . THR B 1 124 ? 5.105 14.141 3.873 1 98.94 124 THR B CA 1
ATOM 2820 C C . THR B 1 124 ? 6.5 14.586 3.443 1 98.94 124 THR B C 1
ATOM 2822 O O . THR B 1 124 ? 7.168 15.328 4.164 1 98.94 124 THR B O 1
ATOM 2825 N N . ARG B 1 125 ? 6.883 14.133 2.271 1 98.94 125 ARG B N 1
ATOM 2826 C CA . ARG B 1 125 ? 8.195 14.484 1.733 1 98.94 125 ARG B CA 1
ATOM 2827 C C . ARG B 1 125 ? 8.336 15.992 1.592 1 98.94 125 ARG B C 1
ATOM 2829 O O . ARG B 1 125 ? 9.336 16.562 2.029 1 98.94 125 ARG B O 1
ATOM 2836 N N . GLU B 1 126 ? 7.336 16.625 1 1 98.94 126 GLU B N 1
ATOM 2837 C CA . GLU B 1 126 ? 7.41 18.062 0.73 1 98.94 126 GLU B CA 1
ATOM 2838 C C . GLU B 1 126 ? 7.355 18.875 2.023 1 98.94 126 GLU B C 1
ATOM 2840 O O . GLU B 1 126 ? 7.984 19.922 2.127 1 98.94 126 GLU B O 1
ATOM 2845 N N . ALA B 1 127 ? 6.598 18.438 3.025 1 98.94 127 ALA B N 1
ATOM 2846 C CA . ALA B 1 127 ? 6.562 19.109 4.324 1 98.94 127 ALA B CA 1
ATOM 2847 C C . ALA B 1 127 ? 7.922 19.047 5.008 1 98.94 127 ALA B C 1
ATOM 2849 O O . ALA B 1 127 ? 8.414 20.047 5.523 1 98.94 127 ALA B O 1
ATOM 2850 N N . TYR B 1 128 ? 8.539 17.875 4.992 1 98.94 128 TYR B N 1
ATOM 2851 C CA . TYR B 1 128 ? 9.867 17.734 5.574 1 98.94 128 TYR B CA 1
ATOM 2852 C C . TYR B 1 128 ? 10.867 18.656 4.879 1 98.94 128 TYR B C 1
ATOM 2854 O O . TYR B 1 128 ? 11.656 19.344 5.539 1 98.94 128 TYR B O 1
ATOM 2862 N N . GLN B 1 129 ? 10.789 18.609 3.508 1 98.75 129 GLN B N 1
ATOM 2863 C CA . GLN B 1 129 ? 11.711 19.453 2.75 1 98.75 129 GLN B CA 1
ATOM 2864 C C . GLN B 1 129 ? 11.508 20.922 3.068 1 98.75 129 GLN B C 1
ATOM 2866 O O . GLN B 1 129 ? 12.469 21.688 3.158 1 98.75 129 GLN B O 1
ATOM 2871 N N . SER B 1 130 ? 10.289 21.312 3.193 1 98.75 130 SER B N 1
ATOM 2872 C CA . SER B 1 130 ? 9.953 22.672 3.572 1 98.75 130 SER B CA 1
ATOM 2873 C C . SER B 1 130 ? 10.562 23.047 4.922 1 98.75 130 SER B C 1
ATOM 2875 O O . SER B 1 130 ? 11.141 24.125 5.074 1 98.75 130 SER B O 1
ATOM 2877 N N . MET B 1 131 ? 10.453 22.172 5.93 1 98.81 131 MET B N 1
ATOM 2878 C CA . MET B 1 131 ? 11.016 22.391 7.258 1 98.81 131 MET B CA 1
ATOM 2879 C C . MET B 1 131 ? 12.539 22.453 7.203 1 98.81 131 MET B C 1
ATOM 2881 O O . MET B 1 131 ? 13.148 23.359 7.77 1 98.81 131 MET B O 1
ATOM 2885 N N . LYS B 1 132 ? 13.062 21.531 6.484 1 98.5 132 LYS B N 1
ATOM 2886 C CA . LYS B 1 132 ? 14.516 21.438 6.367 1 98.5 132 LYS B CA 1
ATOM 2887 C C . LYS B 1 132 ? 15.102 22.703 5.746 1 98.5 132 LYS B C 1
ATOM 2889 O O . LYS B 1 132 ? 16.094 23.234 6.242 1 98.5 132 LYS B O 1
ATOM 2894 N N . GLU B 1 133 ? 14.445 23.156 4.703 1 98 133 GLU B N 1
ATOM 2895 C CA . GLU B 1 133 ? 14.914 24.344 3.996 1 98 133 GLU B CA 1
ATOM 2896 C C . GLU B 1 133 ? 14.922 25.562 4.914 1 98 133 GLU B C 1
ATOM 2898 O O . GLU B 1 133 ? 15.758 26.453 4.762 1 98 133 GLU B O 1
ATOM 2903 N N . ARG B 1 134 ? 14.086 25.547 5.914 1 98.44 134 ARG B N 1
ATOM 2904 C CA . ARG B 1 134 ? 13.914 26.703 6.793 1 98.44 134 ARG B CA 1
ATOM 2905 C C . ARG B 1 134 ? 14.555 26.453 8.156 1 98.44 134 ARG B C 1
ATOM 2907 O O . ARG B 1 134 ? 14.359 27.234 9.086 1 98.44 134 ARG B O 1
ATOM 2914 N N . ASN B 1 135 ? 15.188 25.375 8.305 1 98.19 135 ASN B N 1
ATOM 2915 C CA . ASN B 1 135 ? 15.836 24.984 9.547 1 98.19 135 ASN B CA 1
ATOM 2916 C C . ASN B 1 135 ? 14.828 24.844 10.688 1 98.19 135 ASN B C 1
ATOM 2918 O O . ASN B 1 135 ? 15.109 25.25 11.82 1 98.19 135 ASN B O 1
ATOM 2922 N N . VAL B 1 136 ? 13.672 24.484 10.305 1 98 136 VAL B N 1
ATOM 2923 C CA . VAL B 1 136 ? 12.672 24.109 11.297 1 98 136 VAL B CA 1
ATOM 2924 C C . VAL B 1 136 ? 12.914 22.688 11.766 1 98 136 VAL B C 1
ATOM 2926 O O . VAL B 1 136 ? 12.836 21.734 10.977 1 98 136 VAL B O 1
ATOM 2929 N N . ASP B 1 137 ? 13.133 22.5 13.062 1 97.88 137 ASP B N 1
ATOM 2930 C CA . ASP B 1 137 ? 13.547 21.203 13.578 1 97.88 137 ASP B CA 1
ATOM 2931 C C . ASP B 1 137 ? 12.523 20.641 14.562 1 97.88 137 ASP B C 1
ATOM 2933 O O . ASP B 1 137 ? 12.766 19.609 15.203 1 97.88 137 ASP B O 1
ATOM 2937 N N . ASP B 1 138 ? 11.492 21.312 14.688 1 97.44 138 ASP B N 1
ATOM 2938 C CA . ASP B 1 138 ? 10.516 20.891 15.68 1 97.44 138 ASP B CA 1
ATOM 2939 C C . ASP B 1 138 ? 9.133 20.719 15.055 1 97.44 138 ASP B C 1
ATOM 2941 O O . ASP B 1 138 ? 8.117 20.828 15.742 1 97.44 138 ASP B O 1
ATOM 2945 N N . GLY B 1 139 ? 9.023 20.547 13.68 1 98.25 139 GLY B N 1
ATOM 2946 C CA . GLY B 1 139 ? 7.754 20.359 12.992 1 98.25 139 GLY B CA 1
ATOM 2947 C C . GLY B 1 139 ? 7.082 19.047 13.352 1 98.25 139 GLY B C 1
ATOM 2948 O O . GLY B 1 139 ? 7.594 18.281 14.188 1 98.25 139 GLY B O 1
ATOM 2949 N N . HIS B 1 140 ? 5.938 18.828 12.805 1 98.69 140 HIS B N 1
ATOM 2950 C CA . HIS B 1 140 ? 5.16 17.641 13.125 1 98.69 140 HIS B CA 1
ATOM 2951 C C . HIS B 1 140 ? 4.391 17.141 11.906 1 98.69 140 HIS B C 1
ATOM 2953 O O . HIS B 1 140 ? 3.734 17.922 11.219 1 98.69 140 HIS B O 1
ATOM 2959 N N . ILE B 1 141 ? 4.551 15.883 11.625 1 98.88 141 ILE B N 1
ATOM 2960 C CA . ILE B 1 141 ? 3.771 15.211 10.594 1 98.88 141 ILE B CA 1
ATOM 2961 C C . ILE B 1 141 ? 2.809 14.219 11.234 1 98.88 141 ILE B C 1
ATOM 2963 O O . ILE B 1 141 ? 3.227 13.344 12 1 98.88 141 ILE B O 1
ATOM 2967 N N . ILE B 1 142 ? 1.533 14.406 11 1 98.88 142 ILE B N 1
ATOM 2968 C CA . ILE B 1 142 ? 0.497 13.531 11.539 1 98.88 142 ILE B CA 1
ATOM 2969 C C . ILE B 1 142 ? -0.229 12.828 10.398 1 98.88 142 ILE B C 1
ATOM 2971 O O . ILE B 1 142 ? -0.798 13.477 9.516 1 98.88 142 ILE B O 1
ATOM 2975 N N . ASN B 1 143 ? -0.13 11.5 10.336 1 98.94 143 ASN B N 1
ATOM 2976 C CA . ASN B 1 143 ? -0.849 10.688 9.367 1 98.94 143 ASN B CA 1
ATOM 2977 C C . ASN B 1 143 ? -2.133 10.109 9.961 1 98.94 143 ASN B C 1
ATOM 2979 O O . ASN B 1 143 ? -2.088 9.367 10.945 1 98.94 143 ASN B O 1
ATOM 2983 N N . LEU B 1 144 ? -3.236 10.562 9.391 1 98.69 144 LEU B N 1
ATOM 2984 C CA . LEU B 1 144 ? -4.492 9.914 9.758 1 98.69 144 LEU B CA 1
ATOM 2985 C C . LEU B 1 144 ? -4.621 8.555 9.094 1 98.69 144 LEU B C 1
ATOM 2987 O O . LEU B 1 144 ? -4.738 8.469 7.867 1 98.69 144 LEU B O 1
ATOM 2991 N N . ASN B 1 145 ? -4.574 7.527 9.844 1 98.56 145 ASN B N 1
ATOM 2992 C CA . ASN B 1 145 ? -4.676 6.133 9.43 1 98.56 145 ASN B CA 1
ATOM 2993 C C . ASN B 1 145 ? -6.078 5.578 9.672 1 98.56 145 ASN B C 1
ATOM 2995 O O . ASN B 1 145 ? -7.07 6.191 9.266 1 98.56 145 ASN B O 1
ATOM 2999 N N . SER B 1 146 ? -6.234 4.48 10.109 1 97.62 146 SER B N 1
ATOM 3000 C CA . SER B 1 146 ? -7.465 3.768 10.43 1 97.62 146 SER B CA 1
ATOM 3001 C C . SER B 1 146 ? -7.184 2.521 11.266 1 97.62 146 SER B C 1
ATOM 3003 O O . SER B 1 146 ? -6.066 2.002 11.25 1 97.62 146 SER B O 1
ATOM 3005 N N . VAL B 1 147 ? -8.18 2.1 12.039 1 96.19 147 VAL B N 1
ATOM 3006 C CA . VAL B 1 147 ? -8.062 0.783 12.656 1 96.19 147 VAL B CA 1
ATOM 3007 C C . VAL B 1 147 ? -7.797 -0.269 11.578 1 96.19 147 VAL B C 1
ATOM 3009 O O . VAL B 1 147 ? -7.113 -1.263 11.828 1 96.19 147 VAL B O 1
ATOM 3012 N N . CYS B 1 148 ? -8.211 -0.031 10.383 1 97.38 148 CYS B N 1
ATOM 3013 C CA . CYS B 1 148 ? -7.973 -0.919 9.25 1 97.38 148 CYS B CA 1
ATOM 3014 C C . CYS B 1 148 ? -6.492 -0.969 8.898 1 97.38 148 CYS B C 1
ATOM 3016 O O . CYS B 1 148 ? -6.051 -1.869 8.18 1 97.38 148 CYS B O 1
ATOM 3018 N N . GLY B 1 149 ? -5.707 -0.057 9.367 1 98.5 149 GLY B N 1
ATOM 3019 C CA . GLY B 1 149 ? -4.27 -0.103 9.156 1 98.5 149 GLY B CA 1
ATOM 3020 C C . GLY B 1 149 ? -3.568 -1.131 10.023 1 98.5 149 GLY B C 1
ATOM 3021 O O . GLY B 1 149 ? -2.379 -1.396 9.836 1 98.5 149 GLY B O 1
ATOM 3022 N N . HIS B 1 150 ? -4.395 -1.793 10.906 1 97.25 150 HIS B N 1
ATOM 3023 C CA . HIS B 1 150 ? -3.799 -2.67 11.906 1 97.25 150 HIS B CA 1
ATOM 3024 C C . HIS B 1 150 ? -4.504 -4.023 11.945 1 97.25 150 HIS B C 1
ATOM 3026 O O . HIS B 1 150 ? -3.963 -4.996 12.469 1 97.25 150 HIS B O 1
ATOM 3032 N N . HIS B 1 151 ? -5.715 -3.986 11.391 1 96.25 151 HIS B N 1
ATOM 3033 C CA . HIS B 1 151 ? -6.52 -5.207 11.367 1 96.25 151 HIS B CA 1
ATOM 3034 C C . HIS B 1 151 ? -7.297 -5.324 10.055 1 96.25 151 HIS B C 1
ATOM 3036 O O . HIS B 1 151 ? -7.812 -4.328 9.547 1 96.25 151 HIS B O 1
ATOM 3042 N N . VAL B 1 152 ? -7.375 -6.559 9.57 1 97.75 152 VAL B N 1
ATOM 3043 C CA . VAL B 1 152 ? -8.195 -6.809 8.391 1 97.75 152 VAL B CA 1
ATOM 3044 C C . VAL B 1 152 ? -9.594 -7.258 8.812 1 97.75 152 VAL B C 1
ATOM 3046 O O . VAL B 1 152 ? -9.797 -8.422 9.156 1 97.75 152 VAL B O 1
ATOM 3049 N N . LEU B 1 153 ? -10.555 -6.383 8.766 1 95 153 LEU B N 1
ATOM 3050 C CA . LEU B 1 153 ? -11.93 -6.676 9.164 1 95 153 LEU B CA 1
ATOM 3051 C C . LEU B 1 153 ? -12.633 -7.52 8.102 1 95 153 LEU B C 1
ATOM 3053 O O . LEU B 1 153 ? -12.281 -7.461 6.922 1 95 153 LEU B O 1
ATOM 3057 N N . PRO B 1 154 ? -13.625 -8.336 8.531 1 95.19 154 PRO B N 1
ATOM 3058 C CA . PRO B 1 154 ? -14.336 -9.164 7.559 1 95.19 154 PRO B CA 1
ATOM 3059 C C . PRO B 1 154 ? -15.391 -8.383 6.773 1 95.19 154 PRO B C 1
ATOM 3061 O O . PRO B 1 154 ? -16.562 -8.758 6.781 1 95.19 154 PRO B O 1
ATOM 3064 N N . VAL B 1 155 ? -15.008 -7.281 6.168 1 94.62 155 VAL B N 1
ATOM 3065 C CA . VAL B 1 155 ? -15.82 -6.434 5.301 1 94.62 155 VAL B CA 1
ATOM 3066 C C . VAL B 1 155 ? -15.156 -6.32 3.928 1 94.62 155 VAL B C 1
ATOM 3068 O O . VAL B 1 155 ? -14.297 -5.465 3.717 1 94.62 155 VAL B O 1
ATOM 3071 N N . ALA B 1 156 ? -15.688 -7.055 3 1 96 156 ALA B N 1
ATOM 3072 C CA . ALA B 1 156 ? -15.078 -7.211 1.683 1 96 156 ALA B CA 1
ATOM 3073 C C . ALA B 1 156 ? -14.906 -5.859 0.994 1 96 156 ALA B C 1
ATOM 3075 O O . ALA B 1 156 ? -13.875 -5.605 0.365 1 96 156 ALA B O 1
ATOM 3076 N N . ASP B 1 157 ? -15.844 -4.996 1.167 1 94.81 157 ASP B N 1
ATOM 3077 C CA . ASP B 1 157 ? -15.852 -3.695 0.501 1 94.81 157 ASP B CA 1
ATOM 3078 C C . ASP B 1 157 ? -14.68 -2.832 0.964 1 94.81 157 ASP B C 1
ATOM 3080 O O . ASP B 1 157 ? -14.328 -1.85 0.309 1 94.81 157 ASP B O 1
ATOM 3084 N N . LEU B 1 158 ? -13.984 -3.254 2.096 1 96.44 158 LEU B N 1
ATOM 3085 C CA . LEU B 1 158 ? -12.945 -2.414 2.688 1 96.44 158 LEU B CA 1
ATOM 3086 C C . LEU B 1 158 ? -11.578 -3.064 2.545 1 96.44 158 LEU B C 1
ATOM 3088 O O . LEU B 1 158 ? -10.57 -2.504 2.986 1 96.44 158 LEU B O 1
ATOM 3092 N N . HIS B 1 159 ? -11.57 -4.191 1.877 1 98.5 159 HIS B N 1
ATOM 3093 C CA . HIS B 1 159 ? -10.32 -4.945 1.918 1 98.5 159 HIS B CA 1
ATOM 3094 C C . HIS B 1 159 ? -9.203 -4.195 1.207 1 98.5 159 HIS B C 1
ATOM 3096 O O . HIS B 1 159 ? -8.07 -4.141 1.703 1 98.5 159 HIS B O 1
ATOM 3102 N N . PHE B 1 160 ? -9.484 -3.625 0.018 1 98.81 160 PHE B N 1
ATOM 3103 C CA . PHE B 1 160 ? -8.406 -2.906 -0.651 1 98.81 160 PHE B CA 1
ATOM 3104 C C . PHE B 1 160 ? -8.07 -1.616 0.091 1 98.81 160 PHE B C 1
ATOM 3106 O O . PHE B 1 160 ? -6.906 -1.231 0.188 1 98.81 160 PHE B O 1
ATOM 3113 N N . TYR B 1 161 ? -9.094 -0.873 0.598 1 98.5 161 TYR B N 1
ATOM 3114 C CA . TYR B 1 161 ? -8.859 0.266 1.481 1 98.5 161 TYR B CA 1
ATOM 3115 C C . TYR B 1 161 ? -7.938 -0.114 2.631 1 98.5 161 TYR B C 1
ATOM 3117 O O . TYR B 1 161 ? -6.996 0.616 2.945 1 98.5 161 TYR B O 1
ATOM 3125 N N . THR B 1 162 ? -8.211 -1.262 3.283 1 98.75 162 THR B N 1
ATOM 3126 C CA . THR B 1 162 ? -7.414 -1.772 4.395 1 98.75 162 THR B CA 1
ATOM 3127 C C . THR B 1 162 ? -5.953 -1.925 3.982 1 98.75 162 THR B C 1
ATOM 3129 O O . THR B 1 162 ? -5.051 -1.581 4.746 1 98.75 162 THR B O 1
ATOM 3132 N N . ALA B 1 163 ? -5.746 -2.41 2.797 1 98.88 163 ALA B N 1
ATOM 3133 C CA . ALA B 1 163 ? -4.383 -2.545 2.289 1 98.88 163 ALA B CA 1
ATOM 3134 C C . ALA B 1 163 ? -3.68 -1.19 2.238 1 98.88 163 ALA B C 1
ATOM 3136 O O . ALA B 1 163 ? -2.504 -1.079 2.598 1 98.88 163 ALA B O 1
ATOM 3137 N N . THR B 1 164 ? -4.359 -0.137 1.792 1 98.88 164 THR B N 1
ATOM 3138 C CA . THR B 1 164 ? -3.77 1.195 1.742 1 98.88 164 THR B CA 1
ATOM 3139 C C . THR B 1 164 ? -3.416 1.683 3.145 1 98.88 164 THR B C 1
ATOM 3141 O O . THR B 1 164 ? -2.391 2.336 3.342 1 98.88 164 THR B O 1
ATOM 3144 N N . LYS B 1 165 ? -4.262 1.364 4.059 1 98.88 165 LYS B N 1
ATOM 3145 C CA . LYS B 1 165 ? -4.027 1.852 5.414 1 98.88 165 LYS B CA 1
ATOM 3146 C C . LYS B 1 165 ? -2.945 1.036 6.113 1 98.88 165 LYS B C 1
ATOM 3148 O O . LYS B 1 165 ? -2.193 1.565 6.934 1 98.88 165 LYS B O 1
ATOM 3153 N N . TYR B 1 166 ? -2.779 -0.254 5.75 1 98.88 166 TYR B N 1
ATOM 3154 C CA . TYR B 1 166 ? -1.591 -0.99 6.164 1 98.88 166 TYR B CA 1
ATOM 3155 C C . TYR B 1 166 ? -0.324 -0.307 5.664 1 98.88 166 TYR B C 1
ATOM 3157 O O . TYR B 1 166 ? 0.663 -0.202 6.395 1 98.88 166 TYR B O 1
ATOM 3165 N N . ALA B 1 167 ? -0.365 0.104 4.457 1 98.94 167 ALA B N 1
ATOM 3166 C CA . ALA B 1 167 ? 0.774 0.833 3.902 1 98.94 167 ALA B CA 1
ATOM 3167 C C . ALA B 1 167 ? 1.076 2.084 4.723 1 98.94 167 ALA B C 1
ATOM 3169 O O . ALA B 1 167 ? 2.238 2.387 5 1 98.94 167 ALA B O 1
ATOM 3170 N N . VAL B 1 168 ? 0.04 2.811 5.113 1 98.94 168 VAL B N 1
ATOM 3171 C CA . VAL B 1 168 ? 0.206 4.031 5.895 1 98.94 168 VAL B CA 1
ATOM 3172 C C . VAL B 1 168 ? 0.884 3.707 7.223 1 98.94 168 VAL B C 1
ATOM 3174 O O . VAL B 1 168 ? 1.725 4.473 7.699 1 98.94 168 VAL B O 1
ATOM 3177 N N . THR B 1 169 ? 0.536 2.6 7.832 1 98.88 169 THR B N 1
ATOM 3178 C CA . THR B 1 169 ? 1.183 2.162 9.062 1 98.88 169 THR B CA 1
ATOM 3179 C C . THR B 1 169 ? 2.689 2.027 8.867 1 98.88 169 THR B C 1
ATOM 3181 O O . THR B 1 169 ? 3.475 2.553 9.656 1 98.88 169 THR B O 1
ATOM 3184 N N . ALA B 1 170 ? 3.066 1.338 7.836 1 98.88 170 ALA B N 1
ATOM 3185 C CA . ALA B 1 170 ? 4.48 1.125 7.547 1 98.88 170 ALA B CA 1
ATOM 3186 C C . ALA B 1 170 ? 5.176 2.441 7.211 1 98.88 170 ALA B C 1
ATOM 3188 O O . ALA B 1 170 ? 6.297 2.691 7.66 1 98.88 170 ALA B O 1
ATOM 3189 N N . LEU B 1 171 ? 4.52 3.252 6.418 1 98.94 171 LEU B N 1
ATOM 3190 C CA . LEU B 1 171 ? 5.086 4.539 6.02 1 98.94 171 LEU B CA 1
ATOM 3191 C C . LEU B 1 171 ? 5.363 5.41 7.238 1 98.94 171 LEU B C 1
ATOM 3193 O O . LEU B 1 171 ? 6.395 6.086 7.305 1 98.94 171 LEU B O 1
ATOM 3197 N N . THR B 1 172 ? 4.438 5.434 8.195 1 98.88 172 THR B N 1
ATOM 3198 C CA . THR B 1 172 ? 4.594 6.289 9.367 1 98.88 172 THR B CA 1
ATOM 3199 C C . THR B 1 172 ? 5.781 5.836 10.219 1 98.88 172 THR B C 1
ATOM 3201 O O . THR B 1 172 ? 6.582 6.656 10.664 1 98.88 172 THR B O 1
ATOM 3204 N N . GLU B 1 173 ? 5.871 4.531 10.375 1 98.81 173 GLU B N 1
ATOM 3205 C CA . GLU B 1 173 ? 7.02 4.027 11.125 1 98.81 173 GLU B CA 1
ATOM 3206 C C . GLU B 1 173 ? 8.32 4.285 10.383 1 98.81 173 GLU B C 1
ATOM 3208 O O . GLU B 1 173 ? 9.328 4.668 10.984 1 98.81 173 GLU B O 1
ATOM 3213 N N . GLY B 1 174 ? 8.312 4.043 9.078 1 98.81 174 GLY B N 1
ATOM 3214 C CA . GLY B 1 174 ? 9.492 4.375 8.281 1 98.81 174 GLY B CA 1
ATOM 3215 C C . GLY B 1 174 ? 9.883 5.836 8.383 1 98.81 174 GLY B C 1
ATOM 3216 O O . GLY B 1 174 ? 11.07 6.156 8.492 1 98.81 174 GLY B O 1
ATOM 3217 N N . LEU B 1 175 ? 8.914 6.664 8.367 1 98.88 175 LEU B N 1
ATOM 3218 C CA . LEU B 1 175 ? 9.156 8.094 8.508 1 98.88 175 LEU B CA 1
ATOM 3219 C C . LEU B 1 175 ? 9.836 8.406 9.836 1 98.88 175 LEU B C 1
ATOM 3221 O O . LEU B 1 175 ? 10.805 9.172 9.875 1 98.88 175 LEU B O 1
ATOM 3225 N N . ARG B 1 176 ? 9.336 7.875 10.922 1 98.62 176 ARG B N 1
ATOM 3226 C CA . ARG B 1 176 ? 9.938 8.086 12.234 1 98.62 176 ARG B CA 1
ATOM 3227 C C . ARG B 1 176 ? 11.398 7.664 12.242 1 98.62 176 ARG B C 1
ATOM 3229 O O . ARG B 1 176 ? 12.25 8.359 12.805 1 98.62 176 ARG B O 1
ATOM 3236 N N . GLN B 1 177 ? 11.648 6.523 11.648 1 98.56 177 GLN B N 1
ATOM 3237 C CA . GLN B 1 177 ? 13.016 6.008 11.609 1 98.56 177 GLN B CA 1
ATOM 3238 C C . GLN B 1 177 ? 13.93 6.938 10.82 1 98.56 177 GLN B C 1
ATOM 3240 O O . GLN B 1 177 ? 15.055 7.215 11.242 1 98.56 177 GLN B O 1
ATOM 3245 N N . GLU B 1 178 ? 13.438 7.414 9.734 1 98.69 178 GLU B N 1
ATOM 3246 C CA . GLU B 1 178 ? 14.258 8.297 8.914 1 98.69 178 GLU B CA 1
ATOM 3247 C C . GLU B 1 178 ? 14.5 9.633 9.609 1 98.69 178 GLU B C 1
ATOM 3249 O O . GLU B 1 178 ? 15.602 10.188 9.539 1 98.69 178 GLU B O 1
ATOM 3254 N N . LEU B 1 179 ? 13.5 10.117 10.242 1 98.56 179 LEU B N 1
ATOM 3255 C CA . LEU B 1 179 ? 13.656 11.359 10.984 1 98.56 179 LEU B CA 1
ATOM 3256 C C . LEU B 1 179 ? 14.688 11.211 12.094 1 98.56 179 LEU B C 1
ATOM 3258 O O . LEU B 1 179 ? 15.5 12.109 12.328 1 98.56 179 LEU B O 1
ATOM 3262 N N . ARG B 1 180 ? 14.617 10.109 12.758 1 97.5 180 ARG B N 1
ATOM 3263 C CA . ARG B 1 180 ? 15.602 9.82 13.797 1 97.5 180 ARG B CA 1
ATOM 3264 C C . ARG B 1 180 ? 17.016 9.734 13.211 1 97.5 180 ARG B C 1
ATOM 3266 O O . ARG B 1 180 ? 17.969 10.258 13.797 1 97.5 180 ARG B O 1
ATOM 3273 N N . ALA B 1 181 ? 17.109 9.094 12.086 1 97.69 181 ALA B N 1
ATOM 3274 C CA . ALA B 1 181 ? 18.406 8.938 11.438 1 97.69 181 ALA B CA 1
ATOM 3275 C C . ALA B 1 181 ? 18.984 10.289 11.023 1 97.69 181 ALA B C 1
ATOM 3277 O O . ALA B 1 181 ? 20.203 10.484 11.055 1 97.69 181 ALA B O 1
ATOM 3278 N N . GLU B 1 182 ? 18.125 11.195 10.703 1 97.5 182 GLU B N 1
ATOM 3279 C CA . GLU B 1 182 ? 18.531 12.547 10.328 1 97.5 182 GLU B CA 1
ATOM 3280 C C . GLU B 1 182 ? 18.797 13.406 11.562 1 97.5 182 GLU B C 1
ATOM 3282 O O . GLU B 1 182 ? 19.156 14.578 11.438 1 97.5 182 GLU B O 1
ATOM 3287 N N . LYS B 1 183 ? 18.562 12.859 12.75 1 97.25 183 LYS B N 1
ATOM 3288 C CA . LYS B 1 183 ? 18.781 13.516 14.031 1 97.25 183 LYS B CA 1
ATOM 3289 C C . LYS B 1 183 ? 17.969 14.797 14.148 1 97.25 183 LYS B C 1
ATOM 3291 O O . LYS B 1 183 ? 18.453 15.805 14.648 1 97.25 183 LYS B O 1
ATOM 3296 N N . THR B 1 184 ? 16.812 14.766 13.586 1 97.31 184 THR B N 1
ATOM 3297 C CA . THR B 1 184 ? 15.891 15.891 13.734 1 97.31 184 THR B CA 1
ATOM 3298 C C . THR B 1 184 ? 14.969 15.68 14.938 1 97.31 184 THR B C 1
ATOM 3300 O O . THR B 1 184 ? 14.914 14.586 15.5 1 97.31 184 THR B O 1
ATOM 3303 N N . HIS B 1 185 ? 14.32 16.781 15.328 1 97.81 185 HIS B N 1
ATOM 3304 C CA . HIS B 1 185 ? 13.305 16.703 16.375 1 97.81 185 HIS B CA 1
ATOM 3305 C C . HIS B 1 185 ? 11.898 16.828 15.789 1 97.81 185 HIS B C 1
ATOM 3307 O O . HIS B 1 185 ? 10.938 17.094 16.516 1 97.81 185 HIS B O 1
ATOM 3313 N N . ILE B 1 186 ? 11.844 16.75 14.422 1 98.38 186 ILE B N 1
ATOM 3314 C CA . ILE B 1 186 ? 10.547 16.672 13.766 1 98.38 186 ILE B CA 1
ATOM 3315 C C . ILE B 1 186 ? 9.844 15.375 14.164 1 98.38 186 ILE B C 1
ATOM 3317 O O . ILE B 1 186 ? 10.477 14.312 14.211 1 98.38 186 ILE B O 1
ATOM 3321 N N . ARG B 1 187 ? 8.562 15.453 14.469 1 98.44 187 ARG B N 1
ATOM 3322 C CA . ARG B 1 187 ? 7.824 14.312 15 1 98.44 187 ARG B CA 1
ATOM 3323 C C . ARG B 1 187 ? 6.883 13.727 13.953 1 98.44 187 ARG B C 1
ATOM 3325 O O . ARG B 1 187 ? 6.469 14.43 13.023 1 98.44 187 ARG B O 1
ATOM 3332 N N . ALA B 1 188 ? 6.613 12.445 14.039 1 98.62 188 ALA B N 1
ATOM 3333 C CA . ALA B 1 188 ? 5.66 11.727 13.195 1 98.62 188 ALA B CA 1
ATOM 3334 C C . ALA B 1 188 ? 4.672 10.93 14.039 1 98.62 188 ALA B C 1
ATOM 3336 O O . ALA B 1 188 ? 5.074 10.078 14.836 1 98.62 188 ALA B O 1
ATOM 3337 N N . THR B 1 189 ? 3.396 11.227 13.914 1 98.75 189 THR B N 1
ATOM 3338 C CA . THR B 1 189 ? 2.355 10.562 14.688 1 98.75 189 THR B CA 1
ATOM 3339 C C . THR B 1 189 ? 1.354 9.867 13.766 1 98.75 189 THR B C 1
ATOM 3341 O O . THR B 1 189 ? 0.975 10.422 12.727 1 98.75 189 THR B O 1
ATOM 3344 N N . CYS B 1 190 ? 0.976 8.664 14.117 1 98.75 190 CYS B N 1
ATOM 3345 C CA . CYS B 1 190 ? -0.09 7.922 13.461 1 98.75 190 CYS B CA 1
ATOM 3346 C C . CYS B 1 190 ? -1.355 7.91 14.305 1 98.75 190 CYS B C 1
ATOM 3348 O O . CYS B 1 190 ? -1.333 7.465 15.453 1 98.75 190 CYS B O 1
ATOM 3350 N N . ILE B 1 191 ? -2.457 8.469 13.836 1 98.62 191 ILE B N 1
ATOM 3351 C CA . ILE B 1 191 ? -3.748 8.398 14.508 1 98.62 191 ILE B CA 1
ATOM 3352 C C . ILE B 1 191 ? -4.676 7.449 13.75 1 98.62 191 ILE B C 1
ATOM 3354 O O . ILE B 1 191 ? -4.93 7.648 12.562 1 98.62 191 ILE B O 1
ATOM 3358 N N . SER B 1 192 ? -5.195 6.457 14.383 1 98.44 192 SER B N 1
ATOM 3359 C CA . SER B 1 192 ? -5.984 5.402 13.758 1 98.44 192 SER B CA 1
ATOM 3360 C C . SER B 1 192 ? -7.387 5.336 14.352 1 98.44 192 SER B C 1
ATOM 3362 O O . SER B 1 192 ? -7.641 4.559 15.281 1 98.44 192 SER B O 1
ATOM 3364 N N . PRO B 1 193 ? -8.305 6.051 13.742 1 96.38 193 PRO B N 1
ATOM 3365 C CA . PRO B 1 193 ? -9.688 6.004 14.227 1 96.38 193 PRO B CA 1
ATOM 3366 C C . PRO B 1 193 ? -10.438 4.762 13.758 1 96.38 193 PRO B C 1
ATOM 3368 O O . PRO B 1 193 ? -10.156 4.234 12.68 1 96.38 193 PRO B O 1
ATOM 3371 N N . GLY B 1 194 ? -11.422 4.316 14.602 1 93.19 194 GLY B N 1
ATOM 3372 C CA . GLY B 1 194 ? -12.492 3.455 14.125 1 93.19 194 GLY B CA 1
ATOM 3373 C C . GLY B 1 194 ? -13.555 4.203 13.344 1 93.19 194 GLY B C 1
ATOM 3374 O O . GLY B 1 194 ? -13.266 5.215 12.703 1 93.19 194 GLY B O 1
ATOM 3375 N N . LEU B 1 195 ? -14.719 3.736 13.312 1 88.38 195 LEU B N 1
ATOM 3376 C CA . LEU B 1 195 ? -15.805 4.344 12.547 1 88.38 195 LEU B CA 1
ATOM 3377 C C . LEU B 1 195 ? -16.141 5.727 13.094 1 88.38 195 LEU B C 1
ATOM 3379 O O . LEU B 1 195 ? -16.5 5.867 14.266 1 88.38 195 LEU B O 1
ATOM 3383 N N . VAL B 1 196 ? -15.938 6.688 12.312 1 88.75 196 VAL B N 1
ATOM 3384 C CA . VAL B 1 196 ? -16.266 8.062 12.664 1 88.75 196 VAL B CA 1
ATOM 3385 C C . VAL B 1 196 ? -17.484 8.516 11.859 1 88.75 196 VAL B C 1
ATOM 3387 O O . VAL B 1 196 ? -17.594 8.234 10.664 1 88.75 196 VAL B O 1
ATOM 3390 N N . ASP B 1 197 ? -18.375 9.164 12.508 1 85.19 197 ASP B N 1
ATOM 3391 C CA . ASP B 1 197 ? -19.562 9.68 11.844 1 85.19 197 ASP B CA 1
ATOM 3392 C C . ASP B 1 197 ? -19.234 10.828 10.906 1 85.19 197 ASP B C 1
ATOM 3394 O O . ASP B 1 197 ? -19.188 11.992 11.328 1 85.19 197 ASP B O 1
ATOM 3398 N N . THR B 1 198 ? -19 10.516 9.68 1 87.19 198 THR B N 1
ATOM 3399 C CA . THR B 1 198 ? -18.688 11.445 8.602 1 87.19 198 THR B CA 1
ATOM 3400 C C . THR B 1 198 ? -19.328 11 7.297 1 87.19 198 THR B C 1
ATOM 3402 O O . THR B 1 198 ? -20 9.969 7.254 1 87.19 198 THR B O 1
ATOM 3405 N N . GLU B 1 199 ? -19.141 11.766 6.328 1 79.44 199 GLU B N 1
ATOM 3406 C CA . GLU B 1 199 ? -19.656 11.406 5.016 1 79.44 199 GLU B CA 1
ATOM 3407 C C . GLU B 1 199 ? -18.875 10.234 4.418 1 79.44 199 GLU B C 1
ATOM 3409 O O . GLU B 1 199 ? -19.266 9.695 3.377 1 79.44 199 GLU B O 1
ATOM 3414 N N . PHE B 1 200 ? -17.922 9.812 5.066 1 79.81 200 PHE B N 1
ATOM 3415 C CA . PHE B 1 200 ? -17.047 8.758 4.547 1 79.81 200 PHE B CA 1
ATOM 3416 C C . PHE B 1 200 ? -17.844 7.48 4.305 1 79.81 200 PHE B C 1
ATOM 3418 O O . PHE B 1 200 ? -17.812 6.914 3.211 1 79.81 200 PHE B O 1
ATOM 3425 N N . ALA B 1 201 ? -18.594 7.105 5.301 1 74.31 201 ALA B N 1
ATOM 3426 C CA . ALA B 1 201 ? -19.375 5.871 5.188 1 74.31 201 ALA B CA 1
ATOM 3427 C C . ALA B 1 201 ? -20.469 6.008 4.145 1 74.31 201 ALA B C 1
ATOM 3429 O O . ALA B 1 201 ? -20.734 5.066 3.391 1 74.31 201 ALA B O 1
ATOM 3430 N N . SER B 1 202 ? -21.016 7.199 4.172 1 75.88 202 SER B N 1
ATOM 3431 C CA . SER B 1 202 ? -22.094 7.418 3.205 1 75.88 202 SER B CA 1
ATOM 3432 C C . SER B 1 202 ? -21.547 7.445 1.779 1 75.88 202 SER B C 1
ATOM 3434 O O . SER B 1 202 ? -22.219 6.988 0.849 1 75.88 202 SER B O 1
ATOM 3436 N N . ARG B 1 203 ? -20.391 7.914 1.666 1 81.88 203 ARG B N 1
ATOM 3437 C CA . ARG B 1 203 ? -19.766 7.961 0.343 1 81.88 203 ARG B CA 1
ATOM 3438 C C . ARG B 1 203 ? -19.344 6.57 -0.114 1 81.88 203 ARG B C 1
ATOM 3440 O O . ARG B 1 203 ? -19.406 6.254 -1.304 1 81.88 203 ARG B O 1
ATOM 3447 N N . LEU B 1 204 ? -18.906 5.781 0.797 1 82.69 204 LEU B N 1
ATOM 3448 C CA . LEU B 1 204 ? -18.484 4.418 0.491 1 82.69 204 LEU B CA 1
ATOM 3449 C C . LEU B 1 204 ? -19.625 3.633 -0.145 1 82.69 204 LEU B C 1
ATOM 3451 O O . LEU B 1 204 ? -19.406 2.848 -1.07 1 82.69 204 LEU B O 1
ATOM 3455 N N . HIS B 1 205 ? -20.891 3.881 0.284 1 75.62 205 HIS B N 1
ATOM 3456 C CA . HIS B 1 205 ? -22.031 3.117 -0.218 1 75.62 205 HIS B CA 1
ATOM 3457 C C . HIS B 1 205 ? -23.047 4.023 -0.904 1 75.62 205 HIS B C 1
ATOM 3459 O O . HIS B 1 205 ? -24.266 3.838 -0.753 1 75.62 205 HIS B O 1
ATOM 3465 N N . SER B 1 206 ? -22.469 4.992 -1.538 1 73.06 206 SER B N 1
ATOM 3466 C CA . SER B 1 206 ? -23.344 5.965 -2.178 1 73.06 206 SER B CA 1
ATOM 3467 C C . SER B 1 206 ? -24.266 5.297 -3.201 1 73.06 206 SER B C 1
ATOM 3469 O O . SER B 1 206 ? -25.391 5.742 -3.416 1 73.06 206 SER B O 1
ATOM 3471 N N . ASP B 1 207 ? -23.766 4.188 -3.725 1 71.31 207 ASP B N 1
ATOM 3472 C CA . ASP B 1 207 ? -24.547 3.514 -4.758 1 71.31 207 ASP B CA 1
ATOM 3473 C C . ASP B 1 207 ? -25.469 2.449 -4.152 1 71.31 207 ASP B C 1
ATOM 3475 O O . ASP B 1 207 ? -26.297 1.862 -4.855 1 71.31 207 ASP B O 1
ATOM 3479 N N . ASN B 1 208 ? -25.234 2.209 -2.836 1 68.88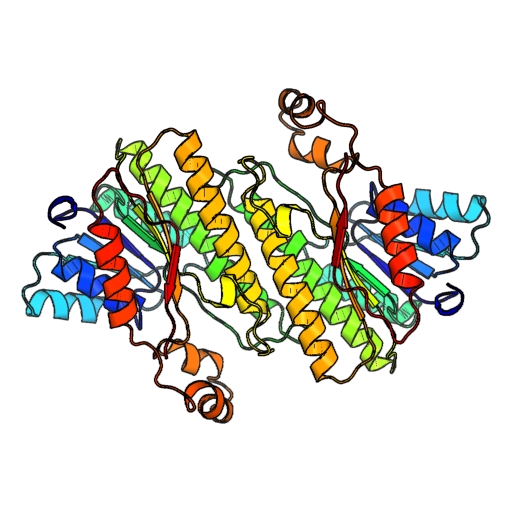 208 ASN B N 1
ATOM 3480 C CA . ASN B 1 208 ? -26.062 1.213 -2.15 1 68.88 208 ASN B CA 1
ATOM 3481 C C . ASN B 1 208 ? -26.5 1.704 -0.774 1 68.88 208 ASN B C 1
ATOM 3483 O O . ASN B 1 208 ? -25.953 1.276 0.246 1 68.88 208 ASN B O 1
ATOM 3487 N N . PRO B 1 209 ? -27.531 2.496 -0.771 1 61.72 209 PRO B N 1
ATOM 3488 C CA . PRO B 1 209 ? -27.969 3.1 0.489 1 61.72 209 PRO B CA 1
ATOM 3489 C C . PRO B 1 209 ? -28.391 2.061 1.526 1 61.72 209 PRO B C 1
ATOM 3491 O O . PRO B 1 209 ? -28.328 2.32 2.73 1 61.72 209 PRO B O 1
ATOM 3494 N N . GLU B 1 210 ? -28.781 0.862 1.055 1 60.31 210 GLU B N 1
ATOM 3495 C CA . GLU B 1 210 ? -29.25 -0.166 1.983 1 60.31 210 GLU B CA 1
ATOM 3496 C C . GLU B 1 210 ? -28.094 -0.704 2.826 1 60.31 210 GLU B C 1
ATOM 3498 O O . GLU B 1 210 ? -28.297 -1.157 3.955 1 60.31 210 GLU B O 1
ATOM 3503 N N . LYS B 1 211 ? -27.016 -0.748 2.314 1 59.53 211 LYS B N 1
ATOM 3504 C CA . LYS B 1 211 ? -25.844 -1.242 3.041 1 59.53 211 LYS B CA 1
ATOM 3505 C C . LYS B 1 211 ? -25.391 -0.239 4.098 1 59.53 211 LYS B C 1
ATOM 3507 O O . LYS B 1 211 ? -24.672 -0.596 5.027 1 59.53 211 LYS B O 1
ATOM 3512 N N . LYS B 1 212 ? -25.75 0.953 3.973 1 55.56 212 LYS B N 1
ATOM 3513 C CA . LYS B 1 212 ? -25.391 2.012 4.91 1 55.56 212 LYS B CA 1
ATOM 3514 C C . LYS B 1 212 ? -25.812 1.661 6.332 1 55.56 212 LYS B C 1
ATOM 3516 O O . LYS B 1 212 ? -25.078 1.896 7.285 1 55.56 212 LYS B O 1
ATOM 3521 N N . ASP B 1 213 ? -26.984 1.105 6.457 1 53.03 213 ASP B N 1
ATOM 3522 C CA . ASP B 1 213 ? -27.656 0.995 7.746 1 53.03 213 ASP B CA 1
ATOM 3523 C C . ASP B 1 213 ? -27.031 -0.108 8.602 1 53.03 213 ASP B C 1
ATOM 3525 O O . ASP B 1 213 ? -27.047 -0.032 9.828 1 53.03 213 ASP B O 1
ATOM 3529 N N . GLY B 1 214 ? -26.5 -1.062 8.07 1 49.06 214 GLY B N 1
ATOM 3530 C CA . GLY B 1 214 ? -26.125 -2.209 8.883 1 49.06 214 GLY B CA 1
ATOM 3531 C C . GLY B 1 214 ? -24.828 -2.008 9.633 1 49.06 214 GLY B C 1
ATOM 3532 O O . GLY B 1 214 ? -24.719 -2.4 10.797 1 49.06 214 GLY B O 1
ATOM 3533 N N . ILE B 1 215 ? -23.859 -1.574 9.062 1 52.94 215 ILE B N 1
ATOM 3534 C CA . ILE B 1 215 ? -22.562 -1.549 9.719 1 52.94 215 ILE B CA 1
ATOM 3535 C C . ILE B 1 215 ? -22.547 -0.471 10.797 1 52.94 215 ILE B C 1
ATOM 3537 O O . ILE B 1 215 ? -21.922 -0.651 11.852 1 52.94 215 ILE B O 1
ATOM 3541 N N . TYR B 1 216 ? -23.375 0.62 10.641 1 55.78 216 TYR B N 1
ATOM 3542 C CA . TYR B 1 216 ? -23.266 1.803 11.492 1 55.78 216 TYR B CA 1
ATOM 3543 C C . TYR B 1 216 ? -24.297 1.773 12.609 1 55.78 216 TYR B C 1
ATOM 3545 O O . TYR B 1 216 ? -24.266 2.605 13.516 1 55.78 216 TYR B O 1
ATOM 3553 N N . ALA B 1 217 ? -25.203 0.843 12.477 1 52.44 217 ALA B N 1
ATOM 3554 C CA . ALA B 1 217 ? -26.328 0.946 13.406 1 52.44 217 ALA B CA 1
ATOM 3555 C C . ALA B 1 217 ? -25.969 0.36 14.773 1 52.44 217 ALA B C 1
ATOM 3557 O O . ALA B 1 217 ? -26.641 0.634 15.766 1 52.44 217 ALA B O 1
ATOM 3558 N N . ALA B 1 218 ? -24.969 -0.533 14.789 1 52.72 218 ALA B N 1
ATOM 3559 C CA . ALA B 1 218 ? -24.953 -1.294 16.031 1 52.72 218 ALA B CA 1
ATOM 3560 C C . ALA B 1 218 ? -24.359 -0.47 17.172 1 52.72 218 ALA B C 1
ATOM 3562 O O . ALA B 1 218 ? -24.625 -0.746 18.344 1 52.72 218 ALA B O 1
ATOM 3563 N N . TYR B 1 219 ? -23.438 0.516 16.969 1 62.34 219 TYR B N 1
ATOM 3564 C CA . TYR B 1 219 ? -22.828 1.247 18.078 1 62.34 219 TYR B CA 1
ATOM 3565 C C . TYR B 1 219 ? -22.656 2.721 17.734 1 62.34 219 TYR B C 1
ATOM 3567 O O . TYR B 1 219 ? -22.688 3.094 16.562 1 62.34 219 TYR B O 1
ATOM 3575 N N . LYS B 1 220 ? -22.719 3.422 18.812 1 77.5 220 LYS B N 1
ATOM 3576 C CA . LYS B 1 220 ? -22.453 4.844 18.609 1 77.5 220 LYS B CA 1
ATOM 3577 C C . LYS B 1 220 ? -21.062 5.07 18.016 1 77.5 220 LYS B C 1
ATOM 3579 O O . LYS B 1 220 ? -20.062 4.703 18.625 1 77.5 220 LYS B O 1
ATOM 3584 N N . SER B 1 221 ? -20.969 5.637 16.938 1 86.88 221 SER B N 1
ATOM 3585 C CA . SER B 1 221 ? -19.734 5.91 16.203 1 86.88 221 SER B CA 1
ATOM 3586 C C . SER B 1 221 ? -18.984 7.086 16.828 1 86.88 221 SER B C 1
ATOM 3588 O O . SER B 1 221 ? -19.547 7.852 17.609 1 86.88 221 SER B O 1
ATOM 3590 N N . LEU B 1 222 ? -17.656 7.203 16.625 1 92.19 222 LEU B N 1
ATOM 3591 C CA . LEU B 1 222 ? -16.875 8.391 16.953 1 92.19 222 LEU B CA 1
ATOM 3592 C C . LEU B 1 222 ? -17.406 9.609 16.219 1 92.19 222 LEU B C 1
ATOM 3594 O O . LEU B 1 222 ? -18.078 9.484 15.188 1 92.19 222 LEU B O 1
ATOM 3598 N N . GLU B 1 223 ? -17.141 10.703 16.844 1 93.75 223 GLU B N 1
ATOM 3599 C CA . GLU B 1 223 ? -17.391 11.984 16.188 1 93.75 223 GLU B CA 1
ATOM 3600 C C . GLU B 1 223 ? -16.078 12.656 15.781 1 93.75 223 GLU B C 1
ATOM 3602 O O . GLU B 1 223 ? -15.023 12.344 16.328 1 93.75 223 GLU B O 1
ATOM 3607 N N . ALA B 1 224 ? -16.156 13.594 14.859 1 95.38 224 ALA B N 1
ATOM 3608 C CA . ALA B 1 224 ? -14.961 14.305 14.391 1 95.38 224 ALA B CA 1
ATOM 3609 C C . ALA B 1 224 ? -14.211 14.938 15.555 1 95.38 224 ALA B C 1
ATOM 3611 O O . ALA B 1 224 ? -12.977 14.969 15.57 1 95.38 224 ALA B O 1
ATOM 3612 N N . LYS B 1 225 ? -14.945 15.391 16.562 1 95.19 225 LYS B N 1
ATOM 3613 C CA . LYS B 1 225 ? -14.344 16.078 17.703 1 95.19 225 LYS B CA 1
ATOM 3614 C C . LYS B 1 225 ? -13.445 15.141 18.516 1 95.19 225 LYS B C 1
ATOM 3616 O O . LYS B 1 225 ? -12.5 15.586 19.156 1 95.19 225 LYS B O 1
ATOM 3621 N N . ASP B 1 226 ? -13.758 13.859 18.5 1 95.44 226 ASP B N 1
ATOM 3622 C CA . ASP B 1 226 ? -12.93 12.883 19.188 1 95.44 226 ASP B CA 1
ATOM 3623 C C . ASP B 1 226 ? -11.539 12.789 18.562 1 95.44 226 ASP B C 1
ATOM 3625 O O . ASP B 1 226 ? -10.547 12.625 19.266 1 95.44 226 ASP B O 1
ATOM 3629 N N . ILE B 1 227 ? -11.461 12.891 17.234 1 97 227 ILE B N 1
ATOM 3630 C CA . ILE B 1 227 ? -10.188 12.875 16.531 1 97 227 ILE B CA 1
ATOM 3631 C C . ILE B 1 227 ? -9.461 14.203 16.734 1 97 227 ILE B C 1
ATOM 3633 O O . ILE B 1 227 ? -8.242 14.227 16.922 1 97 227 ILE B O 1
ATOM 3637 N N . VAL B 1 228 ? -10.219 15.289 16.781 1 97.38 228 VAL B N 1
ATOM 3638 C CA . VAL B 1 228 ? -9.672 16.625 17 1 97.38 228 VAL B CA 1
ATOM 3639 C C . VAL B 1 228 ? -8.969 16.672 18.359 1 97.38 228 VAL B C 1
ATOM 3641 O O . VAL B 1 228 ? -7.887 17.25 18.484 1 97.38 228 VAL B O 1
ATOM 3644 N N . SER B 1 229 ? -9.602 16.031 19.328 1 96.44 229 SER B N 1
ATOM 3645 C CA . SER B 1 229 ? -9.008 15.992 20.672 1 96.44 229 SER B CA 1
ATOM 3646 C C . SER B 1 229 ? -7.664 15.273 20.656 1 96.44 229 SER B C 1
ATOM 3648 O O . SER B 1 229 ? -6.73 15.68 21.344 1 96.44 229 SER B O 1
ATOM 3650 N N . ALA B 1 230 ? -7.566 14.227 19.922 1 96.81 230 ALA B N 1
ATOM 3651 C CA . ALA B 1 230 ? -6.309 13.492 19.812 1 96.81 230 ALA B CA 1
ATOM 3652 C C . ALA B 1 230 ? -5.234 14.352 19.141 1 96.81 230 ALA B C 1
ATOM 3654 O O . ALA B 1 230 ? -4.078 14.344 19.562 1 96.81 230 ALA B O 1
ATOM 3655 N N . ILE B 1 231 ? -5.609 15.102 18.125 1 97 231 ILE B N 1
ATOM 3656 C CA . ILE B 1 231 ? -4.68 15.969 17.422 1 97 231 ILE B CA 1
ATOM 3657 C C . ILE B 1 231 ? -4.16 17.047 18.359 1 97 231 ILE B C 1
ATOM 3659 O O . ILE B 1 231 ? -2.957 17.312 18.406 1 97 231 ILE B O 1
ATOM 3663 N N . ALA B 1 232 ? -5.055 17.688 19.094 1 96.06 232 ALA B N 1
ATOM 3664 C CA . ALA B 1 232 ? -4.664 18.719 20.062 1 96.06 232 ALA B CA 1
ATOM 3665 C C . ALA B 1 232 ? -3.719 18.172 21.109 1 96.06 232 ALA B C 1
ATOM 3667 O O . ALA B 1 232 ? -2.738 18.812 21.484 1 96.06 232 ALA B O 1
ATOM 3668 N N . TYR B 1 233 ? -4.043 16.984 21.547 1 96.31 233 TYR B N 1
ATOM 3669 C CA . TYR B 1 233 ? -3.197 16.328 22.547 1 96.31 233 TYR B CA 1
ATOM 3670 C C . TYR B 1 233 ? -1.792 16.109 22 1 96.31 233 TYR B C 1
ATOM 3672 O O . TYR B 1 233 ? -0.804 16.438 22.641 1 96.31 233 TYR B O 1
ATOM 3680 N N . VAL B 1 234 ? -1.723 15.578 20.828 1 97 234 VAL B N 1
ATOM 3681 C CA . VAL B 1 234 ? -0.447 15.258 20.188 1 97 234 VAL B CA 1
ATOM 3682 C C . VAL B 1 234 ? 0.37 16.531 20 1 97 234 VAL B C 1
ATOM 3684 O O . VAL B 1 234 ? 1.57 16.562 20.281 1 97 234 VAL B O 1
ATOM 3687 N N . LEU B 1 235 ? -0.211 17.594 19.578 1 97 235 LEU B N 1
ATOM 3688 C CA . LEU B 1 235 ? 0.482 18.859 19.312 1 97 235 LEU B CA 1
ATOM 3689 C C . LEU B 1 235 ? 0.885 19.547 20.609 1 97 235 LEU B C 1
ATOM 3691 O O . LEU B 1 235 ? 1.833 20.328 20.641 1 97 235 LEU B O 1
ATOM 3695 N N . SER B 1 236 ? 0.213 19.234 21.703 1 96.19 236 SER B N 1
ATOM 3696 C CA . SER B 1 236 ? 0.483 19.891 22.969 1 96.19 236 SER B CA 1
ATOM 3697 C C . SER B 1 236 ? 1.653 19.234 23.703 1 96.19 236 SER B C 1
ATOM 3699 O O . SER B 1 236 ? 2.188 19.797 24.656 1 96.19 236 SER B O 1
ATOM 3701 N N . ALA B 1 237 ? 2.012 18.016 23.266 1 94.81 237 ALA B N 1
ATOM 3702 C CA . ALA B 1 237 ? 3.104 17.312 23.922 1 94.81 237 ALA B CA 1
ATOM 3703 C C . ALA B 1 237 ? 4.387 18.125 23.906 1 94.81 237 ALA B C 1
ATOM 3705 O O . ALA B 1 237 ? 4.684 18.797 22.906 1 94.81 237 ALA B O 1
ATOM 3706 N N . PRO B 1 238 ? 5.188 18.109 24.969 1 93.62 238 PRO B N 1
ATOM 3707 C CA . PRO B 1 238 ? 6.434 18.891 24.984 1 93.62 238 PRO B CA 1
ATOM 3708 C C . PRO B 1 238 ? 7.453 18.391 23.969 1 93.62 238 PRO B C 1
ATOM 3710 O O . PRO B 1 238 ? 7.344 17.266 23.484 1 93.62 238 PRO B O 1
ATOM 3713 N N . PRO B 1 239 ? 8.445 19.156 23.703 1 90 239 PRO B N 1
ATOM 3714 C CA . PRO B 1 239 ? 9.359 18.875 22.594 1 90 239 PRO B CA 1
ATOM 3715 C C . PRO B 1 239 ? 10.086 17.547 22.75 1 90 239 PRO B C 1
ATOM 3717 O O . PRO B 1 239 ? 10.492 16.938 21.75 1 90 239 PRO B O 1
ATOM 3720 N N . HIS B 1 240 ? 10.203 17.062 23.969 1 92.38 240 HIS B N 1
ATOM 3721 C CA . HIS B 1 240 ? 10.977 15.852 24.188 1 92.38 240 HIS B CA 1
ATOM 3722 C C . HIS B 1 240 ? 10.094 14.609 24.094 1 92.38 240 HIS B C 1
ATOM 3724 O O . HIS B 1 240 ? 10.586 13.484 24.203 1 92.38 240 HIS B O 1
ATOM 3730 N N . VAL B 1 241 ? 8.773 14.789 23.844 1 94.62 241 VAL B N 1
ATOM 3731 C CA . VAL B 1 241 ? 7.82 13.688 23.828 1 94.62 241 VAL B CA 1
ATOM 3732 C C . VAL B 1 241 ? 7.281 13.492 22.406 1 94.62 241 VAL B C 1
ATOM 3734 O O . VAL B 1 241 ? 6.727 14.422 21.812 1 94.62 241 VAL B O 1
ATOM 3737 N N . GLN B 1 242 ? 7.445 12.312 21.859 1 94.25 242 GLN B N 1
ATOM 3738 C CA . GLN B 1 242 ? 6.812 11.906 20.609 1 94.25 242 GLN B CA 1
ATOM 3739 C C . GLN B 1 242 ? 5.707 10.883 20.875 1 94.25 242 GLN B C 1
ATOM 3741 O O . GLN B 1 242 ? 5.965 9.797 21.391 1 94.25 242 GLN B O 1
ATOM 3746 N N . ILE B 1 243 ? 4.504 11.281 20.578 1 95.5 243 ILE B N 1
ATOM 3747 C CA . ILE B 1 243 ? 3.408 10.312 20.562 1 95.5 243 ILE B CA 1
ATOM 3748 C C . ILE B 1 243 ? 3.4 9.57 19.234 1 95.5 243 ILE B C 1
ATOM 3750 O O . ILE B 1 243 ? 3.09 10.148 18.188 1 95.5 243 ILE B O 1
ATOM 3754 N N . GLY B 1 244 ? 3.68 8.297 19.266 1 95.38 244 GLY B N 1
ATOM 3755 C CA . GLY B 1 244 ? 3.84 7.516 18.047 1 95.38 244 GLY B CA 1
ATOM 3756 C C . GLY B 1 244 ? 2.52 7.133 17.406 1 95.38 244 GLY B C 1
ATOM 3757 O O . GLY B 1 244 ? 2.258 7.48 16.25 1 95.38 244 GLY B O 1
ATOM 3758 N N . ASP B 1 245 ? 1.671 6.418 18.203 1 97.5 245 ASP B N 1
ATOM 3759 C CA . ASP B 1 245 ? 0.411 5.883 17.703 1 97.5 245 ASP B CA 1
ATOM 3760 C C . ASP B 1 245 ? -0.728 6.129 18.688 1 97.5 245 ASP B C 1
ATOM 3762 O O . ASP B 1 245 ? -0.549 5.98 19.906 1 97.5 245 ASP B O 1
ATOM 3766 N N . ILE B 1 246 ? -1.849 6.547 18.172 1 96.69 246 ILE B N 1
ATOM 3767 C CA . ILE B 1 246 ? -3.098 6.586 18.922 1 96.69 246 ILE B CA 1
ATOM 3768 C C . ILE B 1 246 ? -4.168 5.785 18.188 1 96.69 246 ILE B C 1
ATOM 3770 O O . ILE B 1 246 ? -4.52 6.102 17.047 1 96.69 246 ILE B O 1
ATOM 3774 N N . HIS B 1 247 ? -4.656 4.691 18.75 1 96.31 247 HIS B N 1
ATOM 3775 C CA . HIS B 1 247 ? -5.82 3.945 18.281 1 96.31 247 HIS B CA 1
ATOM 3776 C C . HIS B 1 247 ? -7.082 4.379 19.016 1 96.31 247 HIS B C 1
ATOM 3778 O O . HIS B 1 247 ? -7.129 4.359 20.25 1 96.31 247 HIS B O 1
ATOM 3784 N N . ILE B 1 248 ? -8.109 4.809 18.25 1 93.75 248 ILE B N 1
ATOM 3785 C CA . ILE B 1 248 ? -9.32 5.352 18.859 1 93.75 248 ILE B CA 1
ATOM 3786 C C . ILE B 1 248 ? -10.539 4.605 18.312 1 93.75 248 ILE B C 1
ATOM 3788 O O . ILE B 1 248 ? -10.758 4.551 17.109 1 93.75 248 ILE B O 1
ATOM 3792 N N . GLU B 1 249 ? -11.32 4.02 19.203 1 92.25 249 GLU B N 1
ATOM 3793 C CA . GLU B 1 249 ? -12.523 3.289 18.797 1 92.25 249 GLU B CA 1
ATOM 3794 C C . GLU B 1 249 ? -13.695 3.605 19.734 1 92.25 249 GLU B C 1
ATOM 3796 O O . GLU B 1 249 ? -13.492 4.059 20.859 1 92.25 249 GLU B O 1
ATOM 3801 N N . ALA B 1 250 ? -14.859 3.387 19.109 1 87 250 ALA B N 1
ATOM 3802 C CA . ALA B 1 250 ? -16.062 3.551 19.922 1 87 250 ALA B CA 1
ATOM 3803 C C . ALA B 1 250 ? -16.266 2.355 20.844 1 87 250 ALA B C 1
ATOM 3805 O O . ALA B 1 250 ? -15.828 1.246 20.547 1 87 250 ALA B O 1
ATOM 3806 N N . VAL B 1 251 ? -16.953 2.6 21.984 1 83.25 251 VAL B N 1
ATOM 3807 C CA . VAL B 1 251 ? -17.312 1.521 22.891 1 83.25 251 VAL B CA 1
ATOM 3808 C C . VAL B 1 251 ? -18.781 1.177 22.734 1 83.25 251 VAL B C 1
ATOM 3810 O O . VAL B 1 251 ? -19.609 2.057 22.484 1 83.25 251 VAL B O 1
#

Organism: Oreochromis niloticus (NCBI:txid8128)

Foldseek 3Di:
DVVQAAAEEEFEPCLWFLNVVLQLLVQLVHYAYEYEDQDQVSQVVSQVVSVVVPRNYGYHGDYADLLDLVRLVVVQVVCCVPVVGHQEYELDDAAFAQAFPVGGDPVRLSSRCSRLPVSLVSSLVSRVVSCVVVVNQQGEYEYEAAPLLVDQDPRRRCRSVSVSSVNVLVVQVVVQVVSVVVVGLYAGAYEHEYFEPICRLCVNCVVPVPVSCPPPPPFDWHYSVVVSVVVVVQVPDDSVDHHHYHYYTGD/DVVQAAAEEEFEPCLWFLNVVLQLVVQLVHHAYEYEDQDQVSQVVSQVVSVVVPRNYGYHGDYADLLDLVRLVVVQVVCCVPVVGHQEYELDDAAFAQAFPVGGDPVRLSSRCSRLPVSLLSSLVSRVVSCVVVVNQQGEYEYEAAVLLVDQDPRRRCRSVSVSSVNVLVVQVVVQVVSVVVVGLYAGAYEHEYFEPICRLCVNCVVPVPVSCPPPPPFPWHYSVVVSVVVVVQVPDDSVDHHHYHYYTGD